Protein AF-A0A9P9P4F9-F1 (afdb_monomer)

Nearest PDB structures (foldseek):
  5xg2-assembly1_A  TM=3.285E-01  e=2.364E-01  Pyrococcus yayanosii CH1
  3zx6-assembly1_A  TM=4.789E-01  e=3.904E+00  Archaeoglobus fulgidus DSM 4304

Structure (mmCIF, N/CA/C/O backbone):
data_AF-A0A9P9P4F9-F1
#
_entry.id   AF-A0A9P9P4F9-F1
#
loop_
_atom_site.group_PDB
_atom_site.id
_atom_site.type_symbol
_atom_site.label_atom_id
_atom_site.label_alt_id
_atom_site.label_comp_id
_atom_site.label_asym_id
_atom_site.label_entity_id
_atom_site.label_seq_id
_atom_site.pdbx_PDB_ins_code
_atom_site.Cartn_x
_atom_site.Cartn_y
_atom_site.Cartn_z
_atom_site.occupancy
_atom_site.B_iso_or_equiv
_atom_site.auth_seq_id
_atom_site.auth_comp_id
_atom_site.auth_asym_id
_atom_site.auth_atom_id
_atom_site.pdbx_PDB_model_num
ATOM 1 N N . MET A 1 1 ? 23.431 -29.237 38.523 1.00 41.00 1 MET A N 1
ATOM 2 C CA . MET A 1 1 ? 23.272 -28.696 39.890 1.00 41.00 1 MET A CA 1
ATOM 3 C C . MET A 1 1 ? 22.241 -27.569 39.881 1.00 41.00 1 MET A C 1
ATOM 5 O O . MET A 1 1 ? 22.617 -26.421 40.045 1.00 41.00 1 MET A O 1
ATOM 9 N N . SER A 1 2 ? 20.959 -27.888 39.679 1.00 43.12 2 SER A N 1
ATOM 10 C CA . SER A 1 2 ? 19.850 -26.936 39.859 1.00 43.12 2 SER A CA 1
ATOM 11 C C . SER A 1 2 ? 18.575 -27.729 40.140 1.00 43.12 2 SER A C 1
ATOM 13 O O . SER A 1 2 ? 17.801 -28.031 39.242 1.00 43.12 2 SER A O 1
ATOM 15 N N . GLN A 1 3 ? 18.419 -28.138 41.393 1.00 43.25 3 GLN A N 1
ATOM 16 C CA . GLN A 1 3 ? 17.176 -28.646 41.965 1.00 43.25 3 GLN A CA 1
ATOM 17 C C . GLN A 1 3 ? 17.094 -28.016 43.352 1.00 43.25 3 GLN A C 1
ATOM 19 O O . GLN A 1 3 ? 17.997 -28.220 44.161 1.00 43.25 3 GLN A O 1
ATOM 24 N N . GLY A 1 4 ? 16.068 -27.203 43.588 1.00 43.59 4 GLY A N 1
ATOM 25 C CA . GLY A 1 4 ? 15.822 -26.585 44.890 1.00 43.59 4 GLY A CA 1
ATOM 26 C C . GLY A 1 4 ? 15.439 -25.119 44.780 1.00 43.59 4 GLY A C 1
ATOM 27 O O . GLY A 1 4 ? 16.244 -24.274 45.137 1.00 43.59 4 GLY A O 1
ATOM 28 N N . PHE A 1 5 ? 14.242 -24.824 44.262 1.00 41.38 5 PHE A N 1
ATOM 29 C CA . PHE A 1 5 ? 13.589 -23.515 44.440 1.00 41.38 5 PHE A CA 1
ATOM 30 C C . PHE A 1 5 ? 12.078 -23.563 44.119 1.00 41.38 5 PHE A C 1
ATOM 32 O O . PHE A 1 5 ? 11.551 -22.659 43.482 1.00 41.38 5 PHE A O 1
ATOM 39 N N . GLN A 1 6 ? 11.367 -24.631 44.515 1.00 37.56 6 GLN A N 1
ATOM 40 C CA . GLN A 1 6 ? 9.908 -24.715 44.301 1.00 37.56 6 GLN A CA 1
ATOM 41 C C . GLN A 1 6 ? 9.063 -25.140 45.515 1.00 37.56 6 GLN A C 1
ATOM 43 O O . GLN A 1 6 ? 7.854 -25.253 45.375 1.00 37.56 6 GLN A O 1
ATOM 48 N N . GLU A 1 7 ? 9.625 -25.288 46.719 1.00 41.06 7 GLU A N 1
ATOM 49 C CA . GLU A 1 7 ? 8.848 -25.780 47.878 1.00 41.06 7 GLU A CA 1
ATOM 50 C C . GLU A 1 7 ? 8.526 -24.745 48.970 1.00 41.06 7 GLU A C 1
A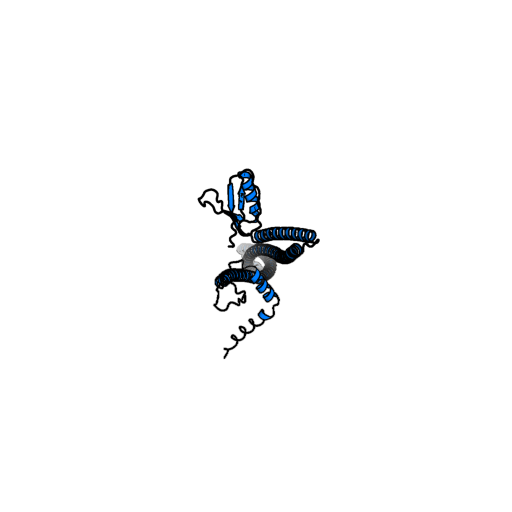TOM 52 O O . GLU A 1 7 ? 7.883 -25.091 49.951 1.00 41.06 7 GLU A O 1
ATOM 57 N N . THR A 1 8 ? 8.886 -23.466 48.818 1.00 44.03 8 THR A N 1
ATOM 58 C CA . THR A 1 8 ? 8.695 -22.459 49.889 1.00 44.03 8 THR A CA 1
ATOM 59 C C . THR A 1 8 ? 7.614 -21.404 49.639 1.00 44.03 8 THR A C 1
ATOM 61 O O . THR A 1 8 ? 7.400 -20.555 50.498 1.00 44.03 8 THR A O 1
ATOM 64 N N . VAL A 1 9 ? 6.894 -21.442 48.513 1.00 41.38 9 VAL A N 1
ATOM 65 C CA . VAL A 1 9 ? 5.852 -20.433 48.212 1.00 41.38 9 VAL A CA 1
ATOM 66 C C . VAL A 1 9 ? 4.457 -20.862 48.698 1.00 41.38 9 VAL A C 1
ATOM 68 O O . VAL A 1 9 ? 3.624 -20.011 48.982 1.00 41.38 9 VAL A O 1
ATOM 71 N N . ALA A 1 10 ? 4.214 -22.159 48.913 1.00 41.34 10 ALA A N 1
ATOM 72 C CA . ALA A 1 10 ? 2.889 -22.661 49.294 1.00 41.34 10 ALA A CA 1
ATOM 73 C C . ALA A 1 10 ? 2.540 -22.522 50.795 1.00 41.34 10 ALA A C 1
ATOM 75 O O . ALA A 1 10 ? 1.374 -22.652 51.157 1.00 41.34 10 ALA A O 1
ATOM 76 N N . GLU A 1 11 ? 3.505 -22.240 51.678 1.00 39.12 11 GLU A N 1
ATOM 77 C CA . GLU A 1 11 ? 3.242 -22.097 53.125 1.00 39.12 11 GLU A CA 1
ATOM 78 C C . GLU A 1 11 ? 2.998 -20.649 53.584 1.00 39.12 11 GLU A C 1
ATOM 80 O O . GLU A 1 11 ? 2.542 -20.442 54.708 1.00 39.12 11 GLU A O 1
ATOM 85 N N . LEU A 1 12 ? 3.231 -19.642 52.732 1.00 39.00 12 LEU A N 1
ATOM 86 C CA . LEU A 1 12 ? 3.053 -18.229 53.103 1.00 39.00 12 LEU A CA 1
ATOM 87 C C . LEU A 1 12 ? 1.650 -17.666 52.814 1.00 39.00 12 LEU A C 1
ATOM 89 O O . LEU A 1 12 ? 1.276 -16.660 53.410 1.00 39.00 12 LEU A O 1
ATOM 93 N N . GLU A 1 13 ? 0.829 -18.325 51.992 1.00 43.22 13 GLU A N 1
ATOM 94 C CA . GLU A 1 13 ? -0.499 -17.801 51.614 1.00 43.22 13 GLU A CA 1
ATOM 95 C C . GLU A 1 13 ? -1.642 -18.199 52.567 1.00 43.22 13 GLU A C 1
ATOM 97 O O . GLU A 1 13 ? -2.724 -17.615 52.529 1.00 43.22 13 GLU A O 1
ATOM 102 N N . LEU A 1 14 ? -1.419 -19.143 53.486 1.00 41.22 14 LEU A N 1
ATOM 103 C CA . LEU A 1 14 ? -2.448 -19.572 54.447 1.00 41.22 14 LEU A CA 1
ATOM 104 C C . LEU A 1 14 ? -2.508 -18.710 55.717 1.00 41.22 14 LEU A C 1
ATOM 106 O O . LEU A 1 14 ? -3.516 -18.728 56.424 1.00 41.22 14 LEU A O 1
ATOM 110 N N . THR A 1 15 ? -1.472 -17.919 56.002 1.00 43.53 15 THR A N 1
ATOM 111 C CA . THR A 1 15 ? -1.423 -17.053 57.192 1.00 43.53 15 THR A CA 1
ATOM 112 C C . THR A 1 15 ? -2.042 -15.667 56.994 1.00 43.53 15 THR A C 1
ATOM 114 O O . THR A 1 15 ? -2.482 -15.067 57.976 1.00 43.53 15 THR A O 1
ATOM 117 N N . ASP A 1 16 ? -2.174 -15.182 55.756 1.00 45.09 16 ASP A N 1
ATOM 118 C CA . ASP A 1 16 ? -2.706 -13.835 55.487 1.00 45.09 16 ASP A CA 1
ATOM 119 C C . ASP A 1 16 ? -4.242 -13.772 55.405 1.00 45.09 16 ASP A C 1
ATOM 121 O O . ASP A 1 16 ? -4.839 -12.727 55.671 1.00 45.09 16 ASP A O 1
ATOM 125 N N . LEU A 1 17 ? -4.918 -14.909 55.207 1.00 47.25 17 LEU A N 1
ATOM 126 C CA . LEU A 1 17 ? -6.385 -15.011 55.288 1.00 47.25 17 LEU A CA 1
ATOM 127 C C . LEU A 1 17 ? -6.941 -14.844 56.716 1.00 47.25 17 LEU A C 1
ATOM 129 O O . LEU A 1 17 ? -8.127 -14.572 56.891 1.00 47.25 17 LEU A O 1
ATOM 133 N N . ALA A 1 18 ? -6.102 -14.963 57.750 1.00 48.09 18 ALA A N 1
ATOM 134 C CA . ALA A 1 18 ? -6.516 -14.790 59.145 1.00 48.09 18 ALA A CA 1
ATOM 135 C C . ALA A 1 18 ? -6.560 -13.315 59.602 1.00 48.09 18 ALA A C 1
ATOM 137 O O . ALA A 1 18 ? -7.074 -13.030 60.688 1.00 48.09 18 ALA A O 1
ATOM 138 N N . ARG A 1 19 ? -6.035 -12.376 58.799 1.00 49.22 19 ARG A N 1
ATOM 139 C CA . ARG A 1 19 ? -5.981 -10.938 59.127 1.00 49.22 19 ARG A CA 1
ATOM 140 C C . ARG A 1 19 ? -7.033 -10.089 58.423 1.00 49.22 19 ARG A C 1
ATOM 142 O O . ARG A 1 19 ? -7.205 -8.928 58.797 1.00 49.22 19 ARG A O 1
ATOM 149 N N . ASP A 1 20 ? -7.749 -10.654 57.457 1.00 52.69 20 ASP A N 1
ATOM 150 C CA . ASP A 1 20 ? -8.832 -9.954 56.783 1.00 52.69 20 ASP A CA 1
ATOM 151 C C . ASP A 1 20 ? -10.069 -9.893 57.696 1.00 52.69 20 ASP A C 1
ATOM 153 O O . ASP A 1 20 ? -10.813 -10.864 57.869 1.00 52.69 20 ASP A O 1
ATOM 157 N N . GLY A 1 21 ? -10.298 -8.725 58.301 1.00 49.75 21 GLY A N 1
ATOM 158 C CA . GLY A 1 21 ? -11.499 -8.446 59.092 1.00 49.75 21 GLY A CA 1
ATOM 159 C C . GLY A 1 21 ? -12.795 -8.693 58.309 1.00 49.75 21 GLY A C 1
ATOM 160 O O . GLY A 1 21 ? -13.824 -8.995 58.915 1.00 49.75 21 GLY A O 1
ATOM 161 N N . ASN A 1 22 ? -12.733 -8.666 56.973 1.00 52.06 22 ASN A N 1
ATOM 162 C CA . ASN A 1 22 ? -13.855 -8.925 56.080 1.00 52.06 22 ASN A CA 1
ATOM 163 C C . ASN A 1 22 ? -14.235 -10.419 56.022 1.00 52.06 22 ASN A C 1
ATOM 165 O O . ASN A 1 22 ? -15.414 -10.761 55.908 1.00 52.06 22 ASN A O 1
ATOM 169 N N . ALA A 1 23 ? -13.275 -11.336 56.195 1.00 49.69 23 ALA A N 1
ATOM 170 C CA . ALA A 1 23 ? -13.547 -12.775 56.247 1.00 49.69 23 ALA A CA 1
ATOM 171 C C . ALA A 1 23 ? -14.380 -13.152 57.486 1.00 49.69 23 ALA A C 1
ATOM 173 O O . ALA A 1 23 ? -15.301 -13.966 57.403 1.00 49.69 23 ALA A O 1
ATOM 174 N N . ARG A 1 24 ? -14.128 -12.497 58.628 1.00 48.38 24 ARG A N 1
ATOM 175 C CA . ARG A 1 24 ? -14.915 -12.673 59.863 1.00 48.38 24 ARG A CA 1
ATOM 176 C C . ARG A 1 24 ? -16.355 -12.176 59.721 1.00 48.38 24 ARG A C 1
ATOM 178 O O . ARG A 1 24 ? -17.268 -12.834 60.214 1.00 48.38 24 ARG A O 1
ATOM 185 N N . VAL A 1 25 ? -16.560 -11.055 59.029 1.00 58.59 25 VAL A N 1
ATOM 186 C CA . VAL A 1 25 ? -17.898 -10.508 58.744 1.00 58.59 25 VAL A CA 1
ATOM 187 C C . VAL A 1 25 ? -18.682 -11.454 57.828 1.00 58.59 25 VAL A C 1
ATOM 189 O O . VAL A 1 25 ? -19.820 -11.801 58.140 1.00 58.59 25 VAL A O 1
ATOM 192 N N . LYS A 1 26 ? -18.037 -11.990 56.784 1.00 57.06 26 LYS A N 1
ATOM 193 C CA . LYS A 1 26 ? -18.642 -12.966 55.861 1.00 57.06 26 LYS A CA 1
ATOM 194 C C . LYS A 1 26 ? -19.008 -14.298 56.532 1.00 57.06 26 LYS A C 1
ATOM 196 O O . LYS A 1 26 ? -19.997 -14.915 56.141 1.00 57.06 26 LYS A O 1
ATOM 201 N N . ILE A 1 27 ? -18.254 -14.743 57.545 1.00 49.81 27 ILE A N 1
ATOM 202 C CA . ILE A 1 27 ? -18.570 -15.948 58.343 1.00 49.81 27 ILE A CA 1
ATOM 203 C C . ILE A 1 27 ? -19.800 -15.718 59.241 1.00 49.81 27 ILE A C 1
ATOM 205 O O . ILE A 1 27 ? -20.650 -16.602 59.355 1.00 49.81 27 ILE A O 1
ATOM 209 N N . LEU A 1 28 ? -19.931 -14.530 59.838 1.00 55.88 28 LEU A N 1
ATOM 210 C CA . LEU A 1 28 ? -21.072 -14.178 60.694 1.00 55.88 28 LEU A CA 1
ATOM 211 C C . LEU A 1 28 ? -22.363 -13.937 59.894 1.00 55.88 28 LEU A C 1
ATOM 213 O O . LEU A 1 28 ? -23.447 -14.292 60.356 1.00 55.88 28 LEU A O 1
ATOM 217 N N . GLU A 1 29 ? -22.273 -13.393 58.678 1.00 56.22 29 GLU A N 1
ATOM 218 C CA . GLU A 1 29 ? -23.415 -13.341 57.752 1.00 56.22 29 GLU A CA 1
ATOM 219 C C . GLU A 1 29 ? -23.856 -14.735 57.292 1.00 56.22 29 GLU A C 1
ATOM 221 O O . GLU A 1 29 ? -25.051 -14.996 57.146 1.00 56.22 29 GLU A O 1
ATOM 226 N N . TRP A 1 30 ? -22.911 -15.668 57.152 1.00 53.50 30 TRP A N 1
ATOM 227 C CA . TRP A 1 30 ? -23.191 -17.059 56.796 1.00 53.50 30 TRP A CA 1
ATOM 228 C C . TRP A 1 30 ? -24.063 -17.789 57.821 1.00 53.50 30 TRP A C 1
ATOM 230 O O . TRP A 1 30 ? -24.930 -18.580 57.448 1.00 53.50 30 TRP A O 1
ATOM 240 N N . GLN A 1 31 ? -23.881 -17.497 59.111 1.00 52.06 31 GLN A N 1
ATOM 241 C CA . GLN A 1 31 ? -24.690 -18.085 60.181 1.00 52.06 31 GLN A CA 1
ATOM 242 C C . GLN A 1 31 ? -26.149 -17.599 60.165 1.00 52.06 31 GLN A C 1
ATOM 244 O O . GLN A 1 31 ? -27.028 -18.309 60.647 1.00 52.06 31 GLN A O 1
ATOM 249 N N . LYS A 1 32 ? -26.440 -16.438 59.560 1.00 59.16 32 LYS A N 1
ATOM 250 C CA . LYS A 1 32 ? -27.803 -15.879 59.487 1.00 59.16 32 LYS A CA 1
ATOM 251 C C . LYS A 1 32 ? -28.678 -16.508 58.394 1.00 59.16 32 LYS A C 1
ATOM 253 O O . LYS A 1 32 ? -29.898 -16.400 58.471 1.00 59.16 32 LYS A O 1
ATOM 258 N N . LEU A 1 33 ? -28.089 -17.170 57.392 1.00 51.09 33 LEU A N 1
ATOM 259 C CA . LEU A 1 33 ? -28.805 -17.700 56.216 1.00 51.09 33 LEU A CA 1
ATOM 260 C C . LEU A 1 33 ? -29.280 -19.161 56.357 1.00 51.09 33 LEU A C 1
ATOM 262 O O . LEU A 1 33 ? -29.997 -19.661 55.488 1.00 51.09 33 LEU A O 1
ATOM 266 N N . VAL A 1 34 ? -28.937 -19.857 57.446 1.00 46.94 34 VAL A N 1
ATOM 267 C CA . VAL A 1 34 ? -29.378 -21.242 57.697 1.00 46.94 34 VAL A CA 1
ATOM 268 C C . VAL A 1 34 ? -30.701 -21.238 58.474 1.00 46.94 34 VAL A C 1
ATOM 270 O O . VAL A 1 34 ? -30.742 -21.295 59.702 1.00 46.94 34 VAL A O 1
ATOM 273 N N . LEU A 1 35 ? -31.819 -21.151 57.749 1.00 46.66 35 LEU A N 1
ATOM 274 C CA . LEU A 1 35 ? -33.168 -21.190 58.324 1.00 46.66 35 LEU A CA 1
ATOM 275 C C . LEU A 1 35 ? -33.590 -22.620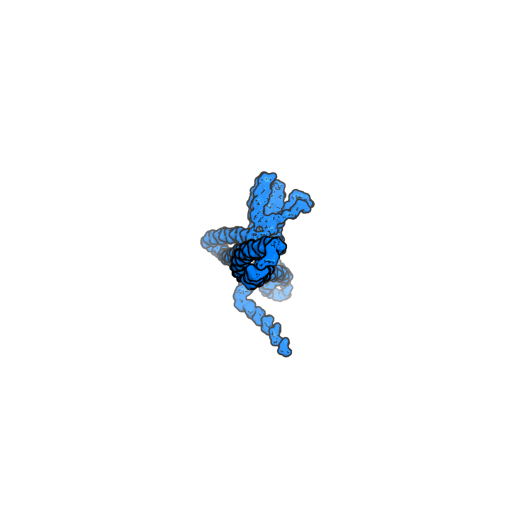 58.721 1.00 46.66 35 LEU A C 1
ATOM 277 O O . LEU A 1 35 ? -34.025 -23.413 57.892 1.00 46.66 35 LEU A O 1
ATOM 281 N N . GLY A 1 36 ? -33.514 -22.895 60.026 1.00 54.09 36 GLY A N 1
ATOM 282 C CA . GLY A 1 36 ? -34.491 -23.669 60.803 1.00 54.09 36 GLY A CA 1
ATOM 283 C C . GLY A 1 36 ? -34.743 -25.144 60.455 1.00 54.09 36 GLY A C 1
ATOM 284 O O . GLY A 1 36 ? -35.529 -25.461 59.568 1.00 54.09 36 GLY A O 1
ATOM 285 N N . LYS A 1 37 ? -34.255 -26.045 61.321 1.00 43.41 37 LYS A N 1
ATOM 286 C CA . LYS A 1 37 ? -35.026 -27.165 61.909 1.00 43.41 37 LYS A CA 1
ATOM 287 C C . LYS A 1 37 ? -34.309 -27.663 63.170 1.00 43.41 37 LYS A C 1
ATOM 289 O O . LYS A 1 37 ? -33.149 -28.050 63.122 1.00 43.41 37 LYS A O 1
ATOM 294 N N . ARG A 1 38 ? -35.009 -27.592 64.307 1.00 40.81 38 ARG A N 1
ATOM 295 C CA . ARG A 1 38 ? -34.497 -27.895 65.652 1.00 40.81 38 ARG A CA 1
ATOM 296 C C . ARG A 1 38 ? -34.472 -29.408 65.883 1.00 40.81 38 ARG A C 1
ATOM 298 O O . ARG A 1 38 ? -35.513 -30.050 65.774 1.00 40.81 38 ARG A O 1
ATOM 305 N N . LEU A 1 39 ? -33.316 -29.955 66.246 1.00 36.81 39 LEU A N 1
ATOM 306 C CA . LEU A 1 39 ? -33.177 -31.313 66.774 1.00 36.81 39 LEU A CA 1
ATOM 307 C C . LEU A 1 39 ? -32.734 -31.212 68.234 1.00 36.81 39 LEU A C 1
ATOM 309 O O . LEU A 1 39 ? -31.659 -30.701 68.525 1.00 36.81 39 LEU A O 1
ATOM 313 N N . ALA A 1 40 ? -33.591 -31.674 69.145 1.00 32.31 40 ALA A N 1
ATOM 314 C CA . ALA A 1 40 ? -33.267 -31.809 70.558 1.00 32.31 40 ALA A CA 1
ATOM 315 C C . ALA A 1 40 ? -32.700 -33.212 70.799 1.00 32.31 40 ALA A C 1
ATOM 317 O O . ALA A 1 40 ? -33.390 -34.204 70.561 1.00 32.31 40 ALA A O 1
ATOM 318 N N . ILE A 1 41 ? -31.464 -33.300 71.287 1.00 39.09 41 ILE A N 1
ATOM 319 C CA . ILE A 1 41 ? -30.932 -34.525 71.889 1.00 39.09 41 ILE A CA 1
ATOM 320 C C . ILE A 1 41 ? -30.729 -34.218 73.370 1.00 39.09 41 ILE A C 1
ATOM 322 O O . ILE A 1 41 ? -29.957 -33.333 73.725 1.00 39.09 41 ILE A O 1
ATOM 326 N N . ALA A 1 42 ? -31.482 -34.913 74.221 1.00 30.80 42 ALA A N 1
ATOM 327 C CA . ALA A 1 42 ? -31.407 -34.778 75.668 1.00 30.80 42 ALA A CA 1
ATOM 328 C C . ALA A 1 42 ? -30.383 -35.765 76.239 1.00 30.80 42 ALA A C 1
ATOM 330 O O . ALA A 1 42 ? -30.453 -36.962 75.951 1.00 30.80 42 ALA A O 1
ATOM 331 N N . ASP A 1 43 ? -29.484 -35.274 77.092 1.00 40.03 43 ASP A N 1
ATOM 332 C CA . ASP A 1 43 ? -28.726 -36.108 78.022 1.00 40.03 43 ASP A CA 1
ATOM 333 C C . ASP A 1 43 ? -29.355 -36.069 79.424 1.00 40.03 43 ASP A C 1
ATOM 335 O O . ASP A 1 43 ? -30.196 -35.225 79.748 1.00 40.03 43 ASP A O 1
ATOM 339 N N . ARG A 1 44 ? -28.972 -37.042 80.253 1.00 40.28 44 ARG A N 1
ATOM 340 C CA . ARG A 1 44 ? -29.621 -37.395 81.521 1.00 40.28 44 ARG A CA 1
ATOM 341 C C . ARG A 1 44 ? -29.350 -36.425 82.683 1.00 40.28 44 ARG A C 1
ATOM 343 O O . ARG A 1 44 ? -29.694 -36.771 83.811 1.00 40.28 44 ARG A O 1
ATOM 350 N N . THR A 1 45 ? -28.771 -35.247 82.440 1.00 48.78 45 THR A N 1
ATOM 351 C CA . THR A 1 45 ? -28.315 -34.333 83.506 1.00 48.78 45 THR A CA 1
ATOM 352 C C . THR A 1 45 ? -28.934 -32.933 83.514 1.00 48.78 45 THR A C 1
ATOM 354 O O . THR A 1 45 ? -28.647 -32.153 84.414 1.00 48.78 45 THR A O 1
ATOM 357 N N . GLY A 1 46 ? -29.879 -32.622 82.622 1.00 42.22 46 GLY A N 1
ATOM 358 C CA . GLY A 1 46 ? -30.876 -31.567 82.878 1.00 42.22 46 GLY A CA 1
ATOM 359 C C . GLY A 1 46 ? -30.395 -30.107 82.918 1.00 42.22 46 GLY A C 1
ATOM 360 O O . GLY A 1 46 ? -31.187 -29.234 83.259 1.00 42.22 46 GLY A O 1
ATOM 361 N N . THR A 1 47 ? -29.162 -29.801 82.520 1.00 43.88 47 THR A N 1
ATOM 362 C CA . THR A 1 47 ? -28.719 -28.423 82.240 1.00 43.88 47 THR A CA 1
ATOM 363 C C . THR A 1 47 ? -28.268 -28.326 80.793 1.00 43.88 47 THR A C 1
ATOM 365 O O . THR A 1 47 ? -27.108 -28.563 80.466 1.00 43.88 47 THR A O 1
ATOM 368 N N . GLY A 1 48 ? -29.232 -28.033 79.919 1.00 37.00 48 GLY A N 1
ATOM 369 C CA . GLY A 1 48 ? -29.010 -27.802 78.498 1.00 37.00 48 GLY A CA 1
ATOM 370 C C . GLY A 1 48 ? -28.276 -26.486 78.277 1.00 37.00 48 GLY A C 1
ATOM 371 O O . GLY A 1 48 ? -28.858 -25.415 78.418 1.00 37.00 48 GLY A O 1
ATOM 372 N N . VAL A 1 49 ? -26.996 -26.579 77.933 1.00 42.31 49 VAL A N 1
ATOM 373 C CA . VAL A 1 49 ? -26.253 -25.4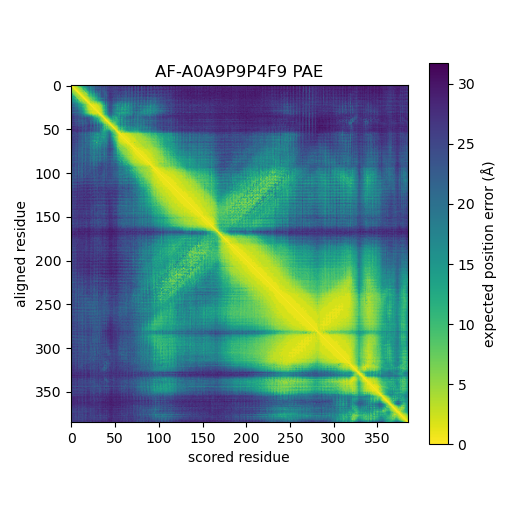82 77.316 1.00 42.31 49 VAL A CA 1
ATOM 374 C C . VAL A 1 49 ? -26.494 -25.599 75.815 1.00 42.31 49 VAL A C 1
ATOM 376 O O . VAL A 1 49 ? -26.086 -26.581 75.197 1.00 42.31 49 VAL A O 1
ATOM 379 N N . GLU A 1 50 ? -27.216 -24.631 75.249 1.00 38.06 50 GLU A N 1
ATOM 380 C CA . GLU A 1 50 ? -27.448 -24.508 73.809 1.00 38.06 50 GLU A CA 1
ATOM 381 C C . GLU A 1 50 ? -26.110 -24.241 73.109 1.00 38.06 50 GLU A C 1
ATOM 383 O O . GLU A 1 50 ? -25.652 -23.107 73.008 1.00 38.06 50 GLU A O 1
ATOM 388 N N . THR A 1 51 ? -25.437 -25.292 72.646 1.00 43.78 51 THR A N 1
ATOM 389 C CA . THR A 1 51 ? -24.323 -25.138 71.713 1.00 43.78 51 THR A CA 1
ATOM 390 C C . THR A 1 51 ? -24.899 -25.062 70.304 1.00 43.78 51 THR A C 1
ATOM 392 O O . THR A 1 51 ? -25.305 -26.064 69.715 1.00 43.78 51 THR A O 1
ATOM 395 N N . GLU A 1 52 ? -24.974 -23.832 69.793 1.00 49.44 52 GLU A N 1
ATOM 396 C CA . GLU A 1 52 ? -25.418 -23.412 68.456 1.00 49.44 52 GLU A CA 1
ATOM 397 C C . GLU A 1 52 ? -24.584 -24.045 67.326 1.00 49.44 52 GLU A C 1
ATOM 399 O O . GLU A 1 52 ? -23.874 -23.365 66.588 1.00 49.44 52 GLU A O 1
ATOM 404 N N . THR A 1 53 ? -24.621 -25.367 67.182 1.00 49.81 53 THR A N 1
ATOM 405 C CA . THR A 1 53 ? -23.846 -26.064 66.152 1.00 49.81 53 THR A CA 1
ATOM 406 C C . THR A 1 53 ? -24.800 -26.456 65.021 1.00 49.81 53 THR A C 1
ATOM 408 O O . THR A 1 53 ? -25.646 -27.330 65.228 1.00 49.81 53 THR A O 1
ATOM 411 N N . PRO A 1 54 ? -24.741 -25.794 63.848 1.00 53.94 54 PRO A N 1
ATOM 412 C CA . PRO A 1 54 ? -25.626 -26.101 62.731 1.00 53.94 54 PRO A CA 1
ATOM 413 C C . PRO A 1 54 ? -25.442 -27.544 62.238 1.00 53.94 54 PRO A C 1
ATOM 415 O O . PRO A 1 54 ? -24.358 -28.117 62.343 1.00 53.94 54 PRO A O 1
ATOM 418 N N . ASP A 1 55 ? -26.512 -28.123 61.680 1.00 66.12 55 ASP A N 1
ATOM 419 C CA . ASP A 1 55 ? -26.520 -29.474 61.107 1.00 66.12 55 ASP A CA 1
ATOM 420 C C . ASP A 1 55 ? -25.387 -29.623 60.077 1.00 66.12 55 ASP A C 1
ATOM 422 O O . ASP A 1 55 ? -25.393 -28.998 59.010 1.00 66.12 55 ASP A O 1
ATOM 426 N N . LEU A 1 56 ? -24.411 -30.476 60.405 1.00 64.38 56 LEU A N 1
ATOM 427 C CA . LEU A 1 56 ? -23.206 -30.735 59.614 1.00 64.38 56 LEU A CA 1
ATOM 428 C C . LEU A 1 56 ? -23.546 -31.083 58.154 1.00 64.38 56 LEU A C 1
ATOM 430 O O . LEU A 1 56 ? -22.798 -30.757 57.233 1.00 64.38 56 LEU A O 1
ATOM 434 N N . LYS A 1 57 ? -24.707 -31.714 57.934 1.00 64.69 57 LYS A N 1
ATOM 435 C CA . LYS A 1 57 ? -25.198 -32.112 56.611 1.00 64.69 57 LYS A CA 1
ATOM 436 C C . LYS A 1 57 ? -25.611 -30.910 55.757 1.00 64.69 57 LYS A C 1
ATOM 438 O O . LYS A 1 57 ? -25.368 -30.905 54.551 1.00 64.69 57 LYS A O 1
ATOM 443 N N . GLN A 1 58 ? -26.197 -29.881 56.371 1.00 65.12 58 GLN A N 1
ATOM 444 C CA . GLN A 1 58 ? -26.529 -28.628 55.692 1.00 65.12 58 GLN A CA 1
ATOM 445 C C . GLN A 1 58 ? -25.276 -27.802 55.414 1.00 65.12 58 GLN A C 1
ATOM 447 O O . GLN A 1 58 ? -25.131 -27.298 54.302 1.00 65.12 58 GLN A O 1
ATOM 452 N N . MET A 1 59 ? -24.337 -27.734 56.365 1.00 64.12 59 MET A N 1
ATOM 453 C CA . MET A 1 59 ? -23.043 -27.083 56.136 1.00 64.12 59 MET A CA 1
ATOM 454 C C . MET A 1 59 ? -22.298 -27.715 54.957 1.00 64.12 59 MET A C 1
ATOM 456 O O . MET A 1 59 ? -21.878 -26.992 54.055 1.00 64.12 59 MET A O 1
ATOM 460 N N . LEU A 1 60 ? -22.217 -29.052 54.893 1.00 67.00 60 LEU A N 1
ATOM 461 C CA . LEU A 1 60 ? -21.611 -29.742 53.750 1.00 67.00 60 LEU A CA 1
ATOM 462 C C . LEU A 1 60 ? -22.328 -29.421 52.433 1.00 67.00 60 LEU A C 1
ATOM 464 O O . LEU A 1 60 ? -21.671 -29.154 51.435 1.00 67.00 60 LEU A O 1
ATOM 468 N N . ALA A 1 61 ? -23.663 -29.394 52.414 1.00 68.88 61 ALA A N 1
ATOM 469 C CA . ALA A 1 61 ? -24.427 -29.113 51.197 1.00 68.88 61 ALA A CA 1
ATOM 470 C C . ALA A 1 61 ? -24.245 -27.677 50.673 1.00 68.88 61 ALA A C 1
ATOM 472 O O . ALA A 1 61 ? -24.358 -27.440 49.467 1.00 68.88 61 ALA A O 1
ATOM 473 N N . VAL A 1 62 ? -24.000 -26.704 51.554 1.00 68.69 62 VAL A N 1
ATOM 474 C CA . VAL A 1 62 ? -23.702 -25.327 51.137 1.00 68.69 62 VAL A CA 1
ATOM 475 C C . VAL A 1 62 ? -22.235 -25.201 50.710 1.00 68.69 62 VAL A C 1
ATOM 477 O O . VAL A 1 62 ? -21.967 -24.590 49.678 1.00 68.69 62 VAL A O 1
ATOM 480 N N . VAL A 1 63 ? -21.299 -25.855 51.409 1.00 71.62 63 VAL A N 1
ATOM 481 C CA . VAL A 1 63 ? -19.882 -25.919 51.003 1.00 71.62 63 VAL A CA 1
ATOM 482 C C . VAL A 1 63 ? -19.728 -26.584 49.631 1.00 71.62 63 VAL A C 1
ATOM 484 O O . VAL A 1 63 ? -19.057 -26.027 48.769 1.00 71.62 63 VAL A O 1
ATOM 487 N N . SER A 1 64 ? -20.407 -27.705 49.368 1.00 73.44 64 SER A N 1
ATOM 488 C CA . SER A 1 64 ? -20.370 -28.379 48.062 1.00 73.44 64 SER A CA 1
ATOM 489 C C . SER A 1 64 ? -20.957 -27.528 46.935 1.00 73.44 64 SER A C 1
ATOM 491 O O . SER A 1 64 ? -20.404 -27.507 45.839 1.00 73.44 64 SER A O 1
ATOM 493 N N . ARG A 1 65 ? -22.045 -26.785 47.188 1.00 71.94 65 ARG A N 1
ATOM 494 C CA . ARG A 1 65 ? -22.602 -25.855 46.191 1.00 71.94 65 ARG A CA 1
ATOM 495 C C . ARG A 1 65 ? -21.635 -24.719 45.875 1.00 71.94 65 ARG A C 1
ATOM 497 O O . ARG A 1 65 ? -21.469 -24.372 44.713 1.00 71.94 65 ARG A O 1
ATOM 504 N N . ARG A 1 66 ? -20.961 -24.182 46.891 1.00 68.56 66 ARG A N 1
ATOM 505 C CA . ARG A 1 66 ? -20.003 -23.085 46.724 1.00 68.56 66 ARG A CA 1
ATOM 506 C C . ARG A 1 66 ? -18.701 -23.536 46.070 1.00 68.56 66 ARG A C 1
ATOM 508 O O . ARG A 1 66 ? -18.172 -22.806 45.249 1.00 68.56 66 ARG A O 1
ATOM 515 N N . ALA A 1 67 ? -18.241 -24.751 46.360 1.00 68.12 67 ALA A N 1
ATOM 516 C CA . ALA A 1 67 ? -17.131 -25.372 45.642 1.00 68.12 67 ALA A CA 1
ATOM 517 C C . ALA A 1 67 ? -17.453 -25.558 44.147 1.00 68.12 67 ALA A C 1
ATOM 519 O O . ALA A 1 67 ? -16.585 -25.350 43.308 1.00 68.12 67 ALA A O 1
ATOM 520 N N . GLY A 1 68 ? -18.709 -25.877 43.805 1.00 77.12 68 GLY A N 1
ATOM 521 C CA . GLY A 1 68 ? -19.169 -25.920 42.413 1.00 77.12 68 GLY A CA 1
ATOM 522 C C . GLY A 1 68 ? -19.153 -24.551 41.721 1.00 77.12 68 GLY A C 1
ATOM 523 O O . GLY A 1 68 ? -18.691 -24.455 40.589 1.00 77.12 68 GLY A O 1
ATOM 524 N N . VAL A 1 69 ? -19.603 -23.495 42.410 1.00 73.06 69 VAL A N 1
ATOM 525 C CA . VAL A 1 69 ? -19.564 -22.111 41.895 1.00 73.06 69 VAL A CA 1
ATOM 526 C C . VAL A 1 69 ? -18.123 -21.628 41.711 1.00 73.06 69 VAL A C 1
ATOM 528 O O . VAL A 1 69 ? -17.786 -21.153 40.635 1.00 73.06 69 VAL A O 1
ATOM 531 N N . LEU A 1 70 ? -17.251 -21.847 42.700 1.00 67.50 70 LEU A N 1
ATOM 532 C CA . LEU A 1 70 ? -15.824 -21.511 42.607 1.00 67.50 70 LEU A CA 1
ATOM 533 C C . LEU A 1 70 ? -15.118 -22.276 41.477 1.00 67.50 70 LEU A C 1
ATOM 535 O O . LEU A 1 70 ? -14.221 -21.737 40.840 1.00 67.50 70 LEU A O 1
ATOM 539 N N . GLY A 1 71 ? -15.532 -23.516 41.197 1.00 77.62 71 GLY A N 1
ATOM 540 C CA . GLY A 1 71 ? -15.036 -24.273 40.046 1.00 77.62 71 GLY A CA 1
ATOM 541 C C . GLY A 1 71 ? -15.452 -23.662 38.703 1.00 77.62 71 GLY A C 1
ATOM 542 O O . GLY A 1 71 ? -14.648 -23.624 37.778 1.00 77.62 71 GLY A O 1
ATOM 543 N N . GLN A 1 72 ? -16.681 -23.147 38.597 1.00 72.62 72 GLN A N 1
ATOM 544 C CA . GLN A 1 72 ? -17.155 -22.449 37.395 1.00 72.62 72 GLN A CA 1
ATOM 545 C C . GLN A 1 72 ? -16.493 -21.078 37.218 1.00 72.62 72 GLN A C 1
ATOM 547 O O . GLN A 1 72 ? -16.118 -20.731 36.103 1.00 72.62 72 GLN A O 1
ATOM 552 N N . GLU A 1 73 ? -16.307 -20.326 38.304 1.00 70.38 73 GLU A N 1
ATOM 553 C CA . GLU A 1 73 ? -15.573 -19.055 38.295 1.00 70.38 73 GLU A CA 1
ATOM 554 C C . GLU A 1 73 ? -14.102 -19.269 37.918 1.00 70.38 73 GLU A C 1
ATOM 556 O O . GLU A 1 73 ? -13.574 -18.544 37.082 1.00 70.38 73 GLU A O 1
ATOM 561 N N . GLY A 1 74 ? -13.457 -20.311 38.456 1.00 75.38 74 GLY A N 1
ATOM 562 C CA . GLY A 1 74 ? -12.093 -20.685 38.080 1.00 75.38 74 GLY A CA 1
ATOM 563 C C . GLY A 1 74 ? -11.959 -21.033 36.595 1.00 75.38 74 GLY A C 1
ATOM 564 O O . GLY A 1 74 ? -10.987 -20.627 35.962 1.00 75.38 74 GLY A O 1
ATOM 565 N N . GLN A 1 75 ? -12.953 -21.719 36.020 1.00 78.44 75 GLN A N 1
ATOM 566 C CA . GLN A 1 75 ? -12.982 -22.008 34.585 1.00 78.44 75 GLN A CA 1
ATOM 567 C C . GLN A 1 75 ? -13.165 -20.729 33.753 1.00 78.44 75 GLN A C 1
ATOM 569 O O . GLN A 1 75 ? -12.415 -20.515 32.808 1.00 78.44 75 GLN A O 1
ATOM 574 N N . ALA A 1 76 ? -14.088 -19.844 34.143 1.00 72.44 76 ALA A N 1
ATOM 575 C CA . ALA A 1 76 ? -14.320 -18.573 33.453 1.00 72.44 76 ALA A CA 1
ATOM 576 C C . ALA A 1 76 ? -13.090 -17.647 33.486 1.00 72.44 76 ALA A C 1
ATOM 578 O O . ALA A 1 76 ? -12.785 -16.988 32.496 1.00 72.44 76 ALA A O 1
ATOM 579 N N . ILE A 1 77 ? -12.348 -17.624 34.599 1.00 73.69 77 ILE A N 1
ATOM 580 C CA . ILE A 1 77 ? -11.078 -16.888 34.699 1.00 73.69 77 ILE A CA 1
ATOM 581 C C . ILE A 1 77 ? -10.043 -17.461 33.724 1.00 73.69 77 ILE A C 1
ATOM 583 O O . ILE A 1 77 ? -9.322 -16.698 33.084 1.00 73.69 77 ILE A O 1
ATOM 587 N N . HIS A 1 78 ? -9.978 -18.786 33.583 1.00 77.06 78 HIS A N 1
ATOM 588 C CA . HIS A 1 78 ? -9.048 -19.435 32.661 1.00 77.06 78 HIS A CA 1
ATOM 589 C C . HIS A 1 78 ? -9.409 -19.171 31.186 1.00 77.06 78 HIS A C 1
ATOM 591 O O . HIS A 1 78 ? -8.517 -18.983 30.352 1.00 77.06 78 HIS A O 1
ATOM 597 N N . ASP A 1 79 ? -10.703 -19.109 30.868 1.00 78.06 79 ASP A N 1
ATOM 598 C CA . ASP A 1 79 ? -11.202 -18.757 29.535 1.00 78.06 79 ASP A CA 1
ATOM 599 C C . ASP A 1 79 ? -10.865 -17.285 29.203 1.00 78.06 79 ASP A C 1
ATOM 601 O O . ASP A 1 79 ? -10.257 -17.007 28.173 1.00 78.06 79 ASP A O 1
ATOM 605 N N . LEU A 1 80 ? -11.104 -16.346 30.129 1.00 72.12 80 LEU A N 1
ATOM 606 C CA . LEU A 1 80 ? -10.721 -14.934 29.958 1.00 72.12 80 LEU A CA 1
ATOM 607 C C . LEU A 1 80 ? -9.203 -14.735 29.828 1.00 72.12 80 LEU A C 1
ATOM 609 O O . LEU A 1 80 ? -8.751 -13.906 29.041 1.00 72.12 80 LEU A O 1
ATOM 613 N N . GLN A 1 81 ? -8.395 -15.490 30.579 1.00 74.06 81 GLN A N 1
ATOM 614 C CA . GLN A 1 81 ? -6.935 -15.448 30.446 1.00 74.06 81 GLN A CA 1
ATOM 615 C C . GLN A 1 81 ? -6.474 -15.923 29.068 1.00 74.06 81 GLN A C 1
ATOM 617 O O . GLN A 1 81 ? -5.573 -15.319 28.490 1.00 74.06 81 GLN A O 1
ATOM 622 N N . SER A 1 82 ? -7.106 -16.966 28.525 1.00 79.75 82 SER A N 1
ATOM 623 C CA . SER A 1 82 ? -6.773 -17.456 27.187 1.00 79.75 82 SER A CA 1
ATOM 624 C C . SER A 1 82 ? -7.207 -16.488 26.080 1.00 79.75 82 SER A C 1
ATOM 626 O O . SER A 1 82 ? -6.428 -16.268 25.155 1.00 79.75 82 SER A O 1
ATOM 628 N N . GLU A 1 83 ? -8.358 -15.819 26.200 1.00 75.81 83 GLU A N 1
ATOM 629 C CA . GLU A 1 83 ? -8.733 -14.716 25.297 1.00 75.81 83 GLU A CA 1
ATOM 630 C C . GLU A 1 83 ? -7.750 -13.537 25.378 1.00 75.81 83 GLU A C 1
ATOM 632 O O . GLU A 1 83 ? -7.355 -12.980 24.352 1.00 75.81 83 GLU A O 1
ATOM 637 N N . LEU A 1 84 ? -7.299 -13.182 26.585 1.00 73.44 84 LEU A N 1
ATOM 638 C CA . LEU A 1 84 ? -6.347 -12.091 26.798 1.00 73.44 84 LEU A CA 1
ATOM 639 C C . LEU A 1 84 ? -4.956 -12.424 26.240 1.00 73.44 84 LEU A C 1
ATOM 641 O O . LEU A 1 84 ? -4.301 -11.554 25.665 1.00 73.44 84 LEU A O 1
ATOM 645 N N . ASP A 1 85 ? -4.518 -13.679 26.349 1.00 79.75 85 ASP A N 1
ATOM 646 C CA . ASP A 1 85 ? -3.287 -14.159 25.718 1.00 79.75 85 ASP A CA 1
ATOM 647 C C . ASP A 1 85 ? -3.382 -14.129 24.186 1.00 79.75 85 ASP A C 1
ATOM 649 O O . ASP A 1 85 ? -2.437 -13.679 23.536 1.00 79.75 85 ASP A O 1
ATOM 653 N N . VAL A 1 86 ? -4.518 -14.532 23.601 1.00 76.69 86 VAL A N 1
ATOM 654 C CA . VAL A 1 86 ? -4.757 -14.411 22.150 1.00 76.69 86 VAL A CA 1
ATOM 655 C C . VAL A 1 86 ? -4.709 -12.944 21.727 1.00 76.69 86 VAL A C 1
ATOM 657 O O . VAL A 1 86 ? -3.960 -12.601 20.815 1.00 76.69 86 VAL A O 1
ATOM 660 N N . GLY A 1 87 ? -5.415 -12.060 22.440 1.00 65.38 87 GLY A N 1
ATOM 661 C CA . GLY A 1 87 ? -5.389 -10.621 22.184 1.00 65.38 87 GLY A CA 1
ATOM 662 C C . GLY A 1 87 ? -3.986 -10.017 22.298 1.00 65.38 87 GLY A C 1
ATOM 663 O O . GLY A 1 87 ? -3.615 -9.179 21.476 1.00 65.38 87 GLY A O 1
ATOM 664 N N . ARG A 1 88 ? -3.169 -10.473 23.260 1.00 75.50 88 ARG A N 1
ATOM 665 C CA . ARG A 1 88 ? -1.767 -10.046 23.399 1.00 75.50 88 ARG A CA 1
ATOM 666 C C . ARG A 1 88 ? -0.923 -10.492 22.207 1.00 75.50 88 ARG A C 1
ATOM 668 O O . ARG A 1 88 ? -0.188 -9.674 21.667 1.00 75.50 88 ARG A O 1
ATOM 675 N N . VAL A 1 89 ? -1.048 -11.746 21.773 1.00 77.56 89 VAL A N 1
ATOM 676 C CA . VAL A 1 89 ? -0.318 -12.266 20.603 1.00 77.56 89 VAL A CA 1
ATOM 677 C C . VAL A 1 89 ? -0.714 -11.512 19.331 1.00 77.56 89 VAL A C 1
ATOM 679 O O . VAL A 1 89 ? 0.154 -11.126 18.551 1.00 77.56 89 VAL A O 1
ATOM 682 N N . THR A 1 90 ? -2.004 -11.227 19.137 1.00 69.19 90 THR A N 1
ATOM 683 C CA . THR A 1 90 ? -2.465 -10.400 18.014 1.00 69.19 90 THR A CA 1
ATOM 684 C C . THR A 1 90 ? -1.920 -8.975 18.117 1.00 69.19 90 THR A C 1
ATOM 686 O O . THR A 1 90 ? -1.444 -8.431 17.122 1.00 69.19 90 THR A O 1
ATOM 689 N N . ALA A 1 91 ? -1.901 -8.386 19.317 1.00 64.75 91 ALA A N 1
ATOM 690 C CA . ALA A 1 91 ? -1.347 -7.053 19.539 1.00 64.75 91 ALA A CA 1
ATOM 691 C C . ALA A 1 91 ? 0.166 -6.974 19.252 1.00 64.75 91 ALA A C 1
ATOM 693 O O . ALA A 1 91 ? 0.640 -5.985 18.695 1.00 64.75 91 ALA A O 1
ATOM 694 N N . GLU A 1 92 ? 0.917 -8.023 19.598 1.00 75.06 92 GLU A N 1
ATOM 695 C CA . GLU A 1 92 ? 2.349 -8.169 19.307 1.00 75.06 92 GLU A CA 1
ATOM 696 C C . GLU A 1 92 ? 2.641 -8.401 17.814 1.00 75.06 92 GLU A C 1
ATOM 698 O O . GLU A 1 92 ? 3.764 -8.148 17.373 1.00 75.06 92 GLU A O 1
ATOM 703 N N . SER A 1 93 ? 1.647 -8.819 17.021 1.00 73.81 93 SER A N 1
ATOM 704 C CA . SER A 1 93 ? 1.794 -8.950 15.564 1.00 73.81 93 SER A CA 1
ATOM 705 C C . SER A 1 93 ? 1.765 -7.601 14.829 1.00 73.81 93 SER A C 1
ATOM 707 O O . SER A 1 93 ? 2.472 -7.440 13.838 1.00 73.81 93 SER A O 1
ATOM 709 N N . TYR A 1 94 ? 1.061 -6.584 15.348 1.00 66.69 94 TYR A N 1
ATOM 710 C CA . TYR A 1 94 ? 0.980 -5.265 14.698 1.00 66.69 94 TYR A CA 1
ATOM 711 C C . TYR A 1 94 ? 2.332 -4.564 14.483 1.00 66.69 94 TYR A C 1
ATOM 713 O O . TYR A 1 94 ? 2.533 -4.013 13.401 1.00 66.69 94 TYR A O 1
ATOM 721 N N . PRO A 1 95 ? 3.275 -4.546 15.451 1.00 75.44 95 PRO A N 1
ATOM 722 C CA . PRO A 1 95 ? 4.616 -4.025 15.206 1.00 75.44 95 PRO A CA 1
ATOM 723 C C . PRO A 1 95 ? 5.323 -4.732 14.047 1.00 75.44 95 PRO A C 1
ATOM 725 O O . PRO A 1 95 ? 5.987 -4.071 13.259 1.00 75.44 95 PRO A O 1
ATOM 728 N N . GLN A 1 96 ? 5.155 -6.052 13.922 1.00 73.88 96 GLN A N 1
ATOM 729 C CA . GLN A 1 96 ? 5.795 -6.841 12.866 1.00 73.88 96 GLN A CA 1
ATOM 730 C C . GLN A 1 96 ? 5.199 -6.516 11.492 1.00 73.88 96 GLN A C 1
ATOM 732 O O . GLN A 1 96 ? 5.931 -6.393 10.514 1.00 73.88 96 GLN A O 1
ATOM 737 N N . GLU A 1 97 ? 3.882 -6.318 11.418 1.00 70.62 97 GLU A N 1
ATOM 738 C CA . GLU A 1 97 ? 3.203 -5.884 10.192 1.00 70.62 97 GLU A CA 1
ATOM 739 C C . GLU A 1 97 ? 3.609 -4.461 9.796 1.00 70.62 97 GLU A C 1
ATOM 741 O O . GLU A 1 97 ? 3.909 -4.200 8.633 1.00 70.62 97 GLU A O 1
ATOM 746 N N . ALA A 1 98 ? 3.725 -3.549 10.765 1.00 72.38 98 ALA A N 1
ATOM 747 C CA . ALA A 1 98 ? 4.220 -2.197 10.518 1.00 72.38 98 ALA A CA 1
ATOM 748 C C . ALA A 1 98 ? 5.687 -2.187 10.045 1.00 72.38 98 ALA A C 1
ATOM 750 O O . ALA A 1 98 ? 6.042 -1.408 9.160 1.00 72.38 98 ALA A O 1
ATOM 751 N N . GLU A 1 99 ? 6.536 -3.059 10.596 1.00 82.06 99 GLU A N 1
ATOM 752 C CA . GLU A 1 99 ? 7.908 -3.262 10.115 1.00 82.06 99 GLU A CA 1
ATOM 753 C C . GLU A 1 99 ? 7.931 -3.810 8.681 1.00 82.06 99 GLU A C 1
ATOM 755 O O . GLU A 1 99 ? 8.734 -3.353 7.866 1.00 82.06 99 GLU A O 1
ATOM 760 N N . HIS A 1 100 ? 7.028 -4.738 8.345 1.00 76.62 100 HIS A N 1
ATOM 761 C CA . HIS A 1 100 ? 6.898 -5.275 6.990 1.00 76.62 100 HIS A CA 1
ATOM 762 C C . HIS A 1 100 ? 6.471 -4.201 5.979 1.00 76.62 100 HIS A C 1
ATOM 764 O O . HIS A 1 100 ? 7.091 -4.082 4.923 1.00 76.62 100 HIS A O 1
ATOM 770 N N . VAL A 1 101 ? 5.479 -3.366 6.315 1.00 74.62 101 VAL A N 1
ATOM 771 C CA . VAL A 1 101 ? 5.076 -2.225 5.471 1.00 74.62 101 VAL A CA 1
ATOM 772 C C . VAL A 1 101 ? 6.233 -1.244 5.296 1.00 74.62 101 VAL A C 1
ATOM 774 O O . VAL A 1 101 ? 6.527 -0.850 4.169 1.00 74.62 101 VAL A O 1
ATOM 777 N N . GLY A 1 102 ? 6.951 -0.911 6.374 1.00 81.44 102 GLY A N 1
ATOM 778 C CA . GLY A 1 102 ? 8.134 -0.051 6.291 1.00 81.44 102 GLY A CA 1
ATOM 779 C C . GLY A 1 102 ? 9.208 -0.612 5.350 1.00 81.44 102 GLY A C 1
ATOM 780 O O . GLY A 1 102 ? 9.780 0.123 4.546 1.00 81.44 102 GLY A O 1
ATOM 781 N N . TRP A 1 103 ? 9.436 -1.926 5.383 1.00 89.31 103 TRP A N 1
ATOM 782 C CA . TRP A 1 103 ? 10.361 -2.596 4.469 1.00 89.31 103 TRP A CA 1
ATOM 783 C C . TRP A 1 103 ? 9.893 -2.542 3.002 1.00 89.31 103 TRP A C 1
ATOM 785 O O . TRP A 1 103 ? 10.693 -2.224 2.117 1.00 89.31 103 TRP A O 1
ATOM 795 N N . LEU A 1 104 ? 8.601 -2.774 2.732 1.00 76.75 104 LEU A N 1
ATOM 796 C CA . LEU A 1 104 ? 8.021 -2.659 1.385 1.00 76.75 104 LEU A CA 1
ATOM 797 C C . LEU A 1 104 ? 8.092 -1.223 0.839 1.00 76.75 104 LEU A C 1
ATOM 799 O O . LEU A 1 104 ? 8.366 -1.019 -0.347 1.00 76.75 104 LEU A O 1
ATOM 803 N N . GLU A 1 105 ? 7.881 -0.211 1.685 1.00 81.81 105 GLU A N 1
ATOM 804 C CA . GLU A 1 105 ? 8.028 1.199 1.308 1.00 81.81 105 GLU A CA 1
ATOM 805 C C . GLU A 1 105 ? 9.470 1.531 0.896 1.00 81.81 105 GLU A C 1
ATOM 807 O O . GLU A 1 105 ? 9.691 2.191 -0.129 1.00 81.81 105 GLU A O 1
ATOM 812 N N . GLU A 1 106 ? 10.460 1.052 1.655 1.00 87.44 106 GLU A N 1
ATOM 813 C CA . GLU A 1 106 ? 11.880 1.204 1.326 1.00 87.44 106 GLU A CA 1
ATOM 814 C C . GLU A 1 106 ? 12.234 0.511 0.002 1.00 87.44 106 GLU A C 1
ATOM 816 O O . GLU A 1 106 ? 12.887 1.114 -0.862 1.00 87.44 106 GLU A O 1
ATOM 821 N N . GLU A 1 107 ? 11.759 -0.721 -0.206 1.00 83.88 107 GLU A N 1
ATOM 822 C CA . GLU A 1 107 ? 11.960 -1.455 -1.456 1.00 83.88 107 GLU A CA 1
ATOM 823 C C . GLU A 1 107 ? 11.331 -0.708 -2.644 1.00 83.88 107 GLU A C 1
ATOM 825 O O . GLU A 1 107 ? 11.970 -0.524 -3.686 1.00 83.88 107 GLU A O 1
ATOM 830 N N . LEU A 1 108 ? 10.120 -0.169 -2.481 1.00 81.25 108 LEU A N 1
ATOM 831 C CA . LEU A 1 108 ? 9.440 0.623 -3.504 1.00 81.25 108 LEU A CA 1
ATOM 832 C C . LEU A 1 108 ? 10.208 1.909 -3.855 1.00 81.25 108 LEU A C 1
ATOM 834 O O . LEU A 1 108 ? 10.266 2.299 -5.031 1.00 81.25 108 LEU A O 1
ATOM 838 N N . VAL A 1 109 ? 10.817 2.577 -2.872 1.00 88.94 109 VAL A N 1
ATOM 839 C CA . VAL A 1 109 ? 11.687 3.741 -3.105 1.00 88.94 109 VAL A CA 1
ATOM 840 C C . VAL A 1 109 ? 12.925 3.347 -3.912 1.00 88.94 109 VAL A C 1
ATOM 842 O O . VAL A 1 109 ? 13.267 4.032 -4.885 1.00 88.94 109 VAL A O 1
ATOM 845 N N . GLU A 1 110 ? 13.573 2.235 -3.571 1.00 90.12 110 GLU A N 1
ATOM 846 C CA . GLU A 1 110 ? 14.760 1.764 -4.287 1.00 90.12 110 GLU A CA 1
ATOM 847 C C . GLU A 1 110 ? 14.414 1.314 -5.719 1.00 90.12 110 GLU A C 1
ATOM 849 O O . GLU A 1 110 ? 15.085 1.723 -6.670 1.00 90.12 110 GLU A O 1
ATOM 854 N N . VAL A 1 111 ? 13.310 0.589 -5.931 1.00 83.88 111 VAL A N 1
ATOM 855 C CA . VAL A 1 111 ? 12.842 0.212 -7.278 1.00 83.88 111 VAL A CA 1
ATOM 856 C C . VAL A 1 111 ? 12.508 1.453 -8.115 1.00 83.88 111 VAL A C 1
ATOM 858 O O . VAL A 1 111 ? 12.878 1.523 -9.291 1.00 83.88 111 VAL A O 1
ATOM 861 N N . LYS A 1 112 ? 11.871 2.482 -7.534 1.00 83.25 112 LYS A N 1
ATOM 862 C CA . LYS A 1 112 ? 11.617 3.763 -8.225 1.00 83.25 112 LYS A CA 1
ATOM 863 C C . LYS A 1 112 ? 12.911 4.448 -8.657 1.00 83.25 112 LYS A C 1
ATOM 865 O O . LYS A 1 112 ? 12.995 4.946 -9.782 1.00 83.25 112 LYS A O 1
ATOM 870 N N . LYS A 1 113 ? 13.921 4.468 -7.790 1.00 90.62 113 LYS A N 1
ATOM 871 C CA . LYS A 1 113 ? 15.240 5.038 -8.089 1.00 90.62 113 LYS A CA 1
ATOM 872 C C . LYS A 1 113 ? 15.938 4.265 -9.208 1.00 90.62 113 LYS A C 1
ATOM 874 O O . LYS A 1 113 ? 16.434 4.883 -10.151 1.00 90.62 113 LYS A O 1
ATOM 879 N N . GLN A 1 114 ? 15.919 2.934 -9.166 1.00 84.62 114 GLN A N 1
ATOM 880 C CA . GLN A 1 114 ? 16.476 2.104 -10.235 1.00 84.62 114 GLN A CA 1
ATOM 881 C C . GLN A 1 114 ? 15.736 2.309 -11.565 1.00 84.62 114 GLN A C 1
ATOM 883 O O . GLN A 1 114 ? 16.372 2.429 -12.611 1.00 84.62 114 GLN A O 1
ATOM 888 N N . LEU A 1 115 ? 14.406 2.433 -11.537 1.00 86.62 115 LEU A N 1
ATOM 889 C CA . LEU A 1 115 ? 13.607 2.744 -12.723 1.00 86.62 115 LEU A CA 1
ATOM 890 C C . LEU A 1 115 ? 13.985 4.108 -13.318 1.00 86.62 115 LEU A C 1
ATOM 892 O O . LEU A 1 115 ? 14.079 4.244 -14.538 1.00 86.62 115 LEU A O 1
ATOM 896 N N . GLN A 1 116 ? 14.210 5.127 -12.484 1.00 88.50 116 GLN A N 1
ATOM 897 C CA . GLN A 1 116 ? 14.679 6.434 -12.951 1.00 88.50 116 GLN A CA 1
ATOM 898 C C . GLN A 1 116 ? 16.068 6.342 -13.593 1.00 88.50 116 GLN A C 1
ATOM 900 O O . GLN A 1 116 ? 16.279 6.919 -14.660 1.00 88.50 116 GLN A O 1
ATOM 905 N N . GLN A 1 117 ? 16.992 5.589 -12.992 1.00 88.69 117 GLN A N 1
ATOM 906 C CA . GLN A 1 117 ? 18.326 5.361 -13.556 1.00 88.69 117 GLN A CA 1
ATOM 907 C C . GLN A 1 117 ? 18.258 4.653 -14.917 1.00 88.69 117 GLN A C 1
ATOM 909 O O . GLN A 1 117 ? 18.888 5.105 -15.871 1.00 88.69 117 GLN A O 1
ATOM 914 N N . GLU A 1 118 ? 17.442 3.606 -15.055 1.00 81.62 118 GLU A N 1
ATOM 915 C CA . GLU A 1 118 ? 17.242 2.919 -16.339 1.00 81.62 118 GLU A CA 1
ATOM 916 C C . GLU A 1 118 ? 16.585 3.820 -17.393 1.00 81.62 118 GLU A C 1
ATOM 918 O O . GLU A 1 118 ? 16.933 3.748 -18.573 1.00 81.62 118 GLU A O 1
ATOM 923 N N . GLN A 1 119 ? 15.663 4.706 -17.002 1.00 85.88 119 GLN A N 1
ATOM 924 C CA . GLN A 1 119 ? 15.075 5.690 -17.918 1.00 85.88 119 GLN A CA 1
ATOM 925 C C . GLN A 1 119 ? 16.102 6.707 -18.424 1.00 85.88 119 GLN A C 1
ATOM 927 O O . GLN A 1 119 ? 16.009 7.135 -19.576 1.00 85.88 119 GLN A O 1
ATOM 932 N N . VAL A 1 120 ? 17.054 7.110 -17.580 1.00 91.00 120 VAL A N 1
ATOM 933 C CA . VAL A 1 120 ? 18.178 7.962 -17.992 1.00 91.00 120 VAL A CA 1
ATOM 934 C C . VAL A 1 120 ? 19.092 7.190 -18.942 1.00 91.00 120 VAL A C 1
ATOM 936 O O . VAL A 1 120 ? 19.312 7.651 -20.056 1.00 91.00 120 VAL A O 1
ATOM 939 N N . ALA A 1 121 ? 19.500 5.969 -18.586 1.00 83.31 121 ALA A N 1
ATOM 940 C CA . ALA A 1 121 ? 20.327 5.125 -19.452 1.00 83.31 121 ALA A CA 1
ATOM 941 C C . ALA A 1 121 ? 19.667 4.848 -20.818 1.00 83.31 121 ALA A C 1
ATOM 943 O O . ALA A 1 121 ? 20.331 4.856 -21.852 1.00 83.31 121 ALA A O 1
ATOM 944 N N . THR A 1 122 ? 18.345 4.660 -20.846 1.00 81.19 122 THR A N 1
ATOM 945 C CA . THR A 1 122 ? 17.576 4.492 -22.089 1.00 81.19 122 THR A CA 1
ATOM 946 C C . THR A 1 122 ? 17.629 5.754 -22.950 1.00 81.19 122 THR A C 1
ATOM 948 O O . THR A 1 122 ? 17.826 5.651 -24.159 1.00 81.19 122 THR A O 1
ATOM 951 N N . ARG A 1 123 ? 17.502 6.945 -22.349 1.00 87.50 123 ARG A N 1
ATOM 952 C CA . ARG A 1 123 ? 17.642 8.221 -23.071 1.00 87.50 123 ARG A CA 1
ATOM 953 C C . ARG A 1 123 ? 19.049 8.396 -23.643 1.00 87.50 123 ARG A C 1
ATOM 955 O O . ARG A 1 123 ? 19.176 8.751 -24.814 1.00 87.50 123 ARG A O 1
ATOM 962 N N . ASP A 1 124 ? 20.081 8.077 -22.868 1.00 88.94 124 ASP A N 1
ATOM 963 C CA . ASP A 1 124 ? 21.479 8.167 -23.307 1.00 88.94 124 ASP A CA 1
ATOM 964 C C . ASP A 1 124 ? 21.775 7.193 -24.465 1.00 88.94 124 ASP A C 1
ATOM 966 O O . ASP A 1 124 ? 22.473 7.535 -25.428 1.00 88.94 124 ASP A O 1
ATOM 970 N N . LEU A 1 125 ? 21.200 5.983 -24.419 1.00 82.75 125 LEU A N 1
ATOM 971 C CA . LEU A 1 125 ? 21.258 5.016 -25.518 1.00 82.75 125 LEU A CA 1
ATOM 972 C C . LEU A 1 125 ? 20.531 5.531 -26.766 1.00 82.75 125 LEU A C 1
ATOM 974 O O . LEU A 1 125 ? 21.071 5.416 -27.866 1.00 82.75 125 LEU A O 1
ATOM 978 N N . GLU A 1 126 ? 19.343 6.127 -26.628 1.00 82.50 126 GLU A N 1
ATOM 979 C CA . GLU A 1 126 ? 18.600 6.718 -27.751 1.00 82.50 126 GLU A CA 1
ATOM 980 C C . GLU A 1 126 ? 19.375 7.868 -28.415 1.00 82.50 126 GLU A C 1
ATOM 982 O O . GLU A 1 126 ? 19.435 7.947 -29.649 1.00 82.50 126 GLU A O 1
ATOM 987 N N . GLU A 1 127 ? 20.027 8.725 -27.628 1.00 90.75 127 GLU A N 1
ATOM 988 C CA . GLU A 1 127 ? 20.880 9.804 -28.134 1.00 90.75 127 GLU A CA 1
ATOM 989 C C . GLU A 1 127 ? 22.148 9.270 -28.824 1.00 90.75 127 GLU A C 1
ATOM 991 O O . GLU A 1 127 ? 22.511 9.718 -29.923 1.00 90.75 127 GLU A O 1
ATOM 996 N N . SER A 1 128 ? 22.786 8.256 -28.237 1.00 86.25 128 SER A N 1
ATOM 997 C CA . SER A 1 128 ? 23.940 7.569 -28.830 1.00 86.25 128 SER A CA 1
ATOM 998 C C . SER A 1 128 ? 23.579 6.923 -30.168 1.00 86.25 128 SER A C 1
ATOM 1000 O O . SER A 1 128 ? 24.305 7.056 -31.158 1.00 86.25 128 SER A O 1
ATOM 1002 N N . LEU A 1 129 ? 22.413 6.280 -30.234 1.00 82.12 129 LEU A N 1
ATOM 1003 C CA . LEU A 1 129 ? 21.885 5.641 -31.432 1.00 82.12 129 LEU A CA 1
ATOM 1004 C C . LEU A 1 129 ? 21.571 6.682 -32.517 1.00 82.12 129 LEU A C 1
ATOM 1006 O O . LEU A 1 129 ? 21.939 6.493 -33.680 1.00 82.12 129 LEU A O 1
ATOM 1010 N N . LYS A 1 130 ? 20.969 7.819 -32.148 1.00 90.62 130 LYS A N 1
ATOM 1011 C CA . LYS A 1 130 ? 20.744 8.950 -33.061 1.00 90.62 130 LYS A CA 1
ATOM 1012 C C . LYS A 1 130 ? 22.061 9.460 -33.654 1.00 90.62 130 LYS A C 1
ATOM 1014 O O . LYS A 1 130 ? 22.183 9.572 -34.873 1.00 90.62 130 LYS A O 1
ATOM 1019 N N . THR A 1 131 ? 23.070 9.676 -32.813 1.00 88.94 131 THR A N 1
ATOM 1020 C CA . THR A 1 131 ? 24.404 10.123 -33.243 1.00 88.94 131 THR A CA 1
ATOM 1021 C C . THR A 1 131 ? 25.072 9.109 -34.179 1.00 88.94 131 THR A C 1
ATOM 1023 O O . THR A 1 131 ? 25.648 9.487 -35.206 1.00 88.94 131 THR A O 1
ATOM 1026 N N . ALA A 1 132 ? 24.960 7.813 -33.873 1.00 79.00 132 ALA A N 1
ATOM 1027 C CA . ALA A 1 132 ? 25.481 6.736 -34.711 1.00 79.00 132 ALA A CA 1
ATOM 1028 C C . ALA A 1 132 ? 24.773 6.669 -36.078 1.00 79.00 132 ALA A C 1
ATOM 1030 O O . ALA A 1 132 ? 25.443 6.539 -37.106 1.00 79.00 132 ALA A O 1
ATOM 1031 N N . ARG A 1 133 ? 23.441 6.828 -36.121 1.00 84.38 133 ARG A N 1
ATOM 1032 C CA . ARG A 1 133 ? 22.666 6.902 -37.375 1.00 84.38 133 ARG A CA 1
ATOM 1033 C C . ARG A 1 133 ? 23.075 8.102 -38.227 1.00 84.38 133 ARG A C 1
ATOM 1035 O O . ARG A 1 133 ? 23.318 7.935 -39.423 1.00 84.38 133 ARG A O 1
ATOM 1042 N N . ASP A 1 134 ? 23.239 9.278 -37.627 1.00 88.12 134 ASP A N 1
ATOM 1043 C CA . ASP A 1 134 ? 23.696 10.475 -38.342 1.00 88.12 134 ASP A CA 1
ATOM 1044 C C . ASP A 1 134 ? 25.096 10.272 -38.944 1.00 88.12 134 ASP A C 1
ATOM 1046 O O . ASP A 1 134 ? 25.348 10.615 -40.105 1.00 88.12 134 ASP A O 1
ATOM 1050 N N . ALA A 1 135 ? 26.016 9.670 -38.184 1.00 82.12 135 ALA A N 1
ATOM 1051 C CA . ALA A 1 135 ? 27.355 9.333 -38.663 1.00 82.12 135 ALA A CA 1
ATOM 1052 C C . ALA A 1 135 ? 27.318 8.312 -39.813 1.00 82.12 135 ALA A C 1
ATOM 1054 O O . ALA A 1 135 ? 27.990 8.503 -40.834 1.00 82.12 135 ALA A O 1
ATOM 1055 N N . MET A 1 136 ? 26.500 7.264 -39.690 1.00 81.38 136 MET A N 1
ATOM 1056 C CA . MET A 1 136 ? 26.273 6.276 -40.744 1.00 81.38 136 MET A CA 1
ATOM 1057 C C . MET A 1 136 ? 25.746 6.942 -42.019 1.00 81.38 136 MET A C 1
ATOM 1059 O O . MET A 1 136 ? 26.260 6.689 -43.109 1.00 81.38 136 MET A O 1
ATOM 1063 N N . GLN A 1 137 ? 24.779 7.851 -41.900 1.00 87.25 137 GLN A N 1
ATOM 1064 C CA . GLN A 1 137 ? 24.190 8.534 -43.047 1.00 87.25 137 GLN A CA 1
ATOM 1065 C C . GLN A 1 137 ? 25.174 9.489 -43.736 1.00 87.25 137 GLN A C 1
ATOM 1067 O O . GLN A 1 137 ? 25.190 9.570 -44.968 1.00 87.25 137 GLN A O 1
ATOM 1072 N N . ARG A 1 138 ? 26.053 10.163 -42.980 1.00 87.62 138 ARG A N 1
ATOM 1073 C CA . ARG A 1 138 ? 27.177 10.930 -43.551 1.00 87.62 138 ARG A CA 1
ATOM 1074 C C . ARG A 1 138 ? 28.144 10.024 -44.314 1.00 87.62 138 ARG A C 1
ATOM 1076 O O . ARG A 1 138 ? 28.525 10.368 -45.430 1.00 87.62 138 ARG A O 1
ATOM 1083 N N . ASN A 1 139 ? 28.492 8.860 -43.762 1.00 80.62 139 ASN A N 1
ATOM 1084 C CA . ASN A 1 139 ? 29.356 7.893 -44.444 1.00 80.62 139 ASN A CA 1
ATOM 1085 C C . ASN A 1 139 ? 28.714 7.373 -45.739 1.00 80.62 139 ASN A C 1
ATOM 1087 O O . ASN A 1 139 ? 29.394 7.316 -46.756 1.00 80.62 139 ASN A O 1
ATOM 1091 N N . ILE A 1 140 ? 27.406 7.081 -45.745 1.00 83.12 140 ILE A N 1
ATOM 1092 C CA . ILE A 1 140 ? 26.671 6.675 -46.958 1.00 83.12 140 ILE A CA 1
ATOM 1093 C C . ILE A 1 140 ? 26.766 7.754 -48.046 1.00 83.12 140 ILE A C 1
ATOM 1095 O O . ILE A 1 140 ? 27.102 7.440 -49.190 1.00 83.12 140 ILE A O 1
ATOM 1099 N N . LYS A 1 141 ? 26.513 9.023 -47.692 1.00 90.19 141 LYS A N 1
ATOM 1100 C CA . LYS A 1 141 ? 26.631 10.164 -48.620 1.00 90.19 141 LYS A CA 1
ATOM 1101 C C . LYS A 1 141 ? 28.060 10.332 -49.146 1.00 90.19 141 LYS A C 1
ATOM 1103 O O . LYS A 1 141 ? 28.259 10.615 -50.323 1.00 90.19 141 LYS A O 1
ATOM 1108 N N . LEU A 1 142 ? 29.064 10.138 -48.294 1.00 85.50 142 LEU A N 1
ATOM 1109 C CA . LEU A 1 142 ? 30.467 10.250 -48.688 1.00 85.50 142 LEU A CA 1
ATOM 1110 C C . LEU A 1 142 ? 30.898 9.091 -49.602 1.00 85.50 142 LEU A C 1
ATOM 1112 O O . LEU A 1 142 ? 31.570 9.318 -50.606 1.00 85.50 142 LEU A O 1
ATOM 1116 N N . THR A 1 143 ? 30.460 7.861 -49.325 1.00 81.25 143 THR A N 1
ATOM 1117 C CA . THR A 1 143 ? 30.700 6.707 -50.203 1.00 81.25 143 THR A CA 1
ATOM 1118 C C . THR A 1 143 ? 30.035 6.886 -51.568 1.00 81.25 143 THR A C 1
ATOM 1120 O O . THR A 1 143 ? 30.648 6.550 -52.586 1.00 81.25 143 THR A O 1
ATOM 1123 N N . SER A 1 144 ? 28.809 7.421 -51.632 1.00 84.31 144 SER A N 1
ATOM 1124 C CA . SER A 1 144 ? 28.136 7.680 -52.912 1.00 84.31 144 SER A CA 1
ATOM 1125 C C . SER A 1 144 ? 28.834 8.781 -53.719 1.00 84.31 144 SER A C 1
ATOM 1127 O O . SER A 1 144 ? 29.037 8.596 -54.921 1.00 84.31 144 SER A O 1
ATOM 1129 N N . ALA A 1 145 ? 29.296 9.854 -53.067 1.00 86.75 145 ALA A N 1
ATOM 1130 C CA . ALA A 1 145 ? 30.098 10.905 -53.695 1.00 86.75 145 ALA A CA 1
ATOM 1131 C C . ALA A 1 145 ? 31.425 10.361 -54.253 1.00 86.75 145 ALA A C 1
ATOM 1133 O O . ALA A 1 145 ? 31.692 10.506 -55.445 1.00 86.75 145 ALA A O 1
ATOM 1134 N N . LEU A 1 146 ? 32.202 9.626 -53.444 1.00 81.25 146 LEU A N 1
ATOM 1135 C CA . LEU A 1 146 ? 33.457 8.997 -53.882 1.00 81.25 146 LEU A CA 1
ATOM 1136 C C . LEU A 1 146 ? 33.244 8.002 -55.029 1.00 81.25 146 LEU A C 1
ATOM 1138 O O . LEU A 1 146 ? 34.100 7.861 -55.901 1.00 81.25 146 LEU A O 1
ATOM 1142 N N . LYS A 1 147 ? 32.109 7.291 -55.052 1.00 84.62 147 LYS A N 1
ATOM 1143 C CA . LYS A 1 147 ? 31.749 6.405 -56.168 1.00 84.62 147 LYS A CA 1
ATOM 1144 C C . LYS A 1 147 ? 31.535 7.204 -57.457 1.00 84.62 147 LYS A C 1
ATOM 1146 O O . LYS A 1 147 ? 32.027 6.775 -58.496 1.00 84.62 147 LYS A O 1
ATOM 1151 N N . GLY A 1 148 ? 30.849 8.347 -57.384 1.00 84.25 148 GLY A N 1
ATOM 1152 C CA . GLY A 1 148 ? 30.674 9.262 -58.515 1.00 84.25 148 GLY A CA 1
ATOM 1153 C C . GLY A 1 148 ? 31.998 9.859 -59.000 1.00 84.25 148 GLY A C 1
ATOM 1154 O O . GLY A 1 148 ? 32.304 9.794 -60.192 1.00 84.25 148 GLY A O 1
ATOM 1155 N N . GLU A 1 149 ? 32.825 10.353 -58.075 1.00 85.19 149 GLU A N 1
ATOM 1156 C CA . GLU A 1 149 ? 34.159 10.893 -58.368 1.00 85.19 149 GLU A CA 1
ATOM 1157 C C . GLU A 1 149 ? 35.109 9.852 -58.959 1.00 85.19 149 GLU A C 1
ATOM 1159 O O . GLU A 1 149 ? 35.931 10.200 -59.796 1.00 85.19 149 GLU A O 1
ATOM 1164 N N . LEU A 1 150 ? 35.010 8.577 -58.568 1.00 80.75 150 LEU A N 1
ATOM 1165 C CA . LEU A 1 150 ? 35.823 7.498 -59.136 1.00 80.75 150 LEU A CA 1
ATOM 1166 C C . LEU A 1 150 ? 35.373 7.116 -60.555 1.00 80.75 150 LEU A C 1
ATOM 1168 O O . LEU A 1 150 ? 36.192 6.672 -61.366 1.00 80.75 150 LEU A O 1
ATOM 1172 N N . GLU A 1 151 ? 34.087 7.266 -60.869 1.00 85.25 151 GLU A N 1
ATOM 1173 C CA . GLU A 1 151 ? 33.535 6.853 -62.159 1.00 85.25 151 GLU A CA 1
ATOM 1174 C C . GLU A 1 151 ? 33.898 7.835 -63.284 1.00 85.25 151 GLU A C 1
ATOM 1176 O O . GLU A 1 151 ? 34.204 7.399 -64.393 1.00 85.25 151 GLU A O 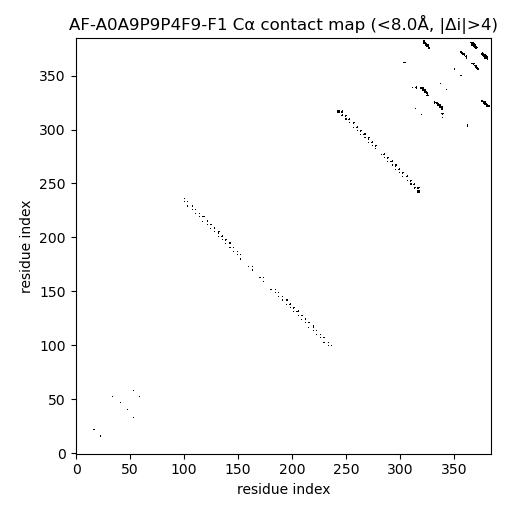1
ATOM 1181 N N . GLN A 1 152 ? 34.004 9.137 -62.994 1.00 83.50 152 GLN A N 1
ATOM 1182 C CA . GLN A 1 152 ? 34.446 10.148 -63.967 1.00 83.50 152 GLN A CA 1
ATOM 1183 C C . GLN A 1 152 ? 35.846 9.882 -64.575 1.00 83.50 152 GLN A C 1
ATOM 1185 O O . GLN A 1 152 ? 35.955 9.792 -65.800 1.00 83.50 152 GLN A O 1
ATOM 1190 N N . PRO A 1 153 ? 36.939 9.721 -63.799 1.00 76.12 153 PRO A N 1
ATOM 1191 C CA . PRO A 1 153 ? 38.261 9.419 -64.336 1.00 76.12 153 PRO A CA 1
ATOM 1192 C C . PRO A 1 153 ? 38.322 8.019 -64.951 1.00 76.12 153 PRO A C 1
ATOM 1194 O O . PRO A 1 153 ? 39.060 7.823 -65.911 1.00 76.12 153 PRO A O 1
ATOM 1197 N N . ARG A 1 154 ? 37.525 7.051 -64.473 1.00 77.81 154 ARG A N 1
ATOM 1198 C CA . ARG A 1 154 ? 37.388 5.743 -65.138 1.00 77.81 154 ARG A CA 1
ATOM 1199 C C . ARG A 1 154 ? 36.806 5.875 -66.541 1.00 77.81 154 ARG A C 1
ATOM 1201 O O . ARG A 1 154 ? 37.344 5.275 -67.468 1.00 77.81 154 ARG A O 1
ATOM 1208 N N . GLN A 1 155 ? 35.736 6.648 -66.703 1.00 85.25 155 GLN A N 1
ATOM 1209 C CA . GLN A 1 155 ? 35.136 6.921 -68.008 1.00 85.25 155 GLN A CA 1
ATOM 1210 C C . GLN A 1 155 ? 36.096 7.703 -68.909 1.00 85.25 155 GLN A C 1
ATOM 1212 O O . GLN A 1 155 ? 36.293 7.310 -70.057 1.00 85.25 155 GLN A O 1
ATOM 1217 N N . ARG A 1 156 ? 36.772 8.738 -68.381 1.00 78.06 156 ARG A N 1
ATOM 1218 C CA . ARG A 1 156 ? 37.808 9.484 -69.119 1.00 78.06 156 ARG A CA 1
ATOM 1219 C C . ARG A 1 156 ? 38.946 8.574 -69.574 1.00 78.06 156 ARG A C 1
ATOM 1221 O O . ARG A 1 156 ? 39.306 8.617 -70.742 1.00 78.06 156 ARG A O 1
ATOM 1228 N N . MET A 1 157 ? 39.476 7.712 -68.703 1.00 74.56 157 MET A N 1
ATOM 1229 C CA . MET A 1 157 ? 40.502 6.740 -69.096 1.00 74.56 157 MET A CA 1
ATOM 1230 C C . MET A 1 157 ? 39.994 5.793 -70.183 1.00 74.56 157 MET A C 1
ATOM 1232 O O . MET A 1 157 ? 40.684 5.620 -71.175 1.00 74.56 157 MET A O 1
ATOM 1236 N N . LYS A 1 158 ? 38.780 5.234 -70.066 1.00 80.31 158 LYS A N 1
ATOM 1237 C CA . LYS A 1 158 ? 38.195 4.385 -71.123 1.00 80.31 158 LYS A CA 1
ATOM 1238 C C . LYS A 1 158 ? 38.083 5.123 -72.466 1.00 80.31 158 LYS A C 1
ATOM 1240 O O . LYS A 1 158 ? 38.390 4.542 -73.507 1.00 80.31 158 LYS A O 1
ATOM 1245 N N . TYR A 1 159 ? 37.681 6.393 -72.445 1.00 80.25 159 TYR A N 1
ATOM 1246 C CA . TYR A 1 159 ? 37.612 7.251 -73.630 1.00 80.25 159 TYR A CA 1
ATOM 1247 C C . TYR A 1 159 ? 38.998 7.500 -74.250 1.00 80.25 159 TYR A C 1
ATOM 1249 O O . TYR A 1 159 ? 39.195 7.302 -75.444 1.00 80.25 159 TYR A O 1
ATOM 1257 N N . TYR A 1 160 ? 40.001 7.859 -73.448 1.00 70.38 160 TYR A N 1
ATOM 1258 C CA . TYR A 1 160 ? 41.361 8.072 -73.949 1.00 70.38 160 TYR A CA 1
ATOM 1259 C C . TYR A 1 160 ? 42.046 6.777 -74.402 1.00 70.38 160 TYR A C 1
ATOM 1261 O O . TYR A 1 160 ? 42.764 6.788 -75.394 1.00 70.38 160 TYR A O 1
ATOM 1269 N N . SER A 1 161 ? 41.795 5.647 -73.738 1.00 70.69 161 SER A N 1
ATOM 1270 C CA . SER A 1 161 ? 42.301 4.335 -74.155 1.00 70.69 161 SER A CA 1
ATOM 1271 C C . SER A 1 161 ? 41.664 3.837 -75.455 1.00 70.69 161 SER A C 1
ATOM 1273 O O . SER A 1 161 ? 42.322 3.119 -76.202 1.00 70.69 161 SER A O 1
ATOM 1275 N N . SER A 1 162 ? 40.406 4.195 -75.740 1.00 76.56 162 SER A N 1
ATOM 1276 C CA . SER A 1 162 ? 39.771 3.892 -77.033 1.00 76.56 162 SER A CA 1
ATOM 1277 C C . SER A 1 162 ? 40.299 4.807 -78.141 1.00 76.56 162 SER A C 1
ATOM 1279 O O . SER A 1 162 ? 40.699 4.301 -79.184 1.00 76.56 162 SER A O 1
ATOM 1281 N N . LYS A 1 163 ? 40.436 6.114 -77.877 1.00 69.62 163 LYS A N 1
ATOM 1282 C CA . LYS A 1 163 ? 40.989 7.092 -78.833 1.00 69.62 163 LYS A CA 1
ATOM 1283 C C . LYS A 1 163 ? 42.489 6.896 -79.121 1.00 69.62 163 LYS A C 1
ATOM 1285 O O . LYS A 1 163 ? 42.935 7.059 -80.249 1.00 69.62 163 LYS A O 1
ATOM 1290 N N . GLY A 1 164 ? 43.274 6.476 -78.128 1.00 57.25 164 GLY A N 1
ATOM 1291 C CA . GLY A 1 164 ? 44.705 6.174 -78.269 1.00 57.25 164 GLY A CA 1
ATOM 1292 C C . GLY A 1 164 ? 45.013 4.940 -79.123 1.00 57.25 164 GLY A C 1
ATOM 1293 O O . GLY A 1 164 ? 46.109 4.835 -79.662 1.00 57.25 164 GLY A O 1
ATOM 1294 N N . ARG A 1 165 ? 44.048 4.023 -79.295 1.00 56.78 165 ARG A N 1
ATOM 1295 C CA . ARG A 1 165 ? 44.173 2.917 -80.261 1.00 56.78 165 ARG A CA 1
ATOM 1296 C C . ARG A 1 165 ? 43.996 3.379 -81.712 1.00 56.78 165 ARG A C 1
ATOM 1298 O O . ARG A 1 165 ? 44.501 2.701 -82.600 1.00 56.78 165 ARG A O 1
ATOM 1305 N N . GLU A 1 166 ? 43.324 4.508 -81.954 1.00 57.84 166 GLU A N 1
ATOM 1306 C CA . GLU A 1 166 ? 43.145 5.095 -83.293 1.00 57.84 166 GLU A CA 1
ATOM 1307 C C . GLU A 1 166 ? 44.337 5.961 -83.732 1.00 57.84 166 GLU A C 1
ATOM 1309 O O . GLU A 1 166 ? 44.632 6.039 -84.922 1.00 57.84 166 GLU A O 1
ATOM 1314 N N . THR A 1 167 ? 45.075 6.572 -82.799 1.00 52.59 167 THR A N 1
ATOM 1315 C CA . THR A 1 167 ? 46.212 7.457 -83.107 1.00 52.59 167 THR A CA 1
ATOM 1316 C C . THR A 1 167 ? 47.533 6.856 -82.623 1.00 52.59 167 THR A C 1
ATOM 1318 O O . THR A 1 167 ? 47.954 7.087 -81.491 1.00 52.59 167 THR A O 1
ATOM 1321 N N . ARG A 1 168 ? 48.224 6.109 -83.493 1.00 49.16 168 ARG A N 1
ATOM 1322 C CA . ARG A 1 168 ? 49.486 5.381 -83.216 1.00 49.16 168 ARG A CA 1
ATOM 1323 C C . ARG A 1 168 ? 50.726 6.270 -82.939 1.00 49.16 168 ARG A C 1
ATOM 1325 O O . ARG A 1 168 ? 51.841 5.791 -83.094 1.00 49.16 168 ARG A O 1
ATOM 1332 N N . GLY A 1 169 ? 50.552 7.551 -82.586 1.00 54.12 169 GLY A N 1
ATOM 1333 C CA . GLY A 1 169 ? 51.629 8.558 -82.535 1.00 54.12 169 GLY A CA 1
ATOM 1334 C C . GLY A 1 169 ? 51.869 9.290 -81.203 1.00 54.12 169 GLY A C 1
ATOM 1335 O O . GLY A 1 169 ? 52.970 9.791 -81.015 1.00 54.12 169 GLY A O 1
ATOM 1336 N N . ASP A 1 170 ? 50.918 9.318 -80.259 1.00 54.53 170 ASP A N 1
ATOM 1337 C CA . ASP A 1 170 ? 51.020 10.124 -79.017 1.00 54.53 170 ASP A CA 1
ATOM 1338 C C . ASP A 1 170 ? 51.060 9.263 -77.731 1.00 54.53 170 ASP A C 1
ATOM 1340 O O . ASP A 1 170 ? 50.403 9.545 -76.722 1.00 54.53 170 ASP A O 1
ATOM 1344 N N . GLU A 1 171 ? 51.856 8.190 -77.731 1.00 55.81 171 GLU A N 1
ATOM 1345 C CA . GLU A 1 171 ? 52.056 7.317 -76.556 1.00 55.81 171 GLU A CA 1
ATOM 1346 C C . GLU A 1 171 ? 52.611 8.077 -75.329 1.00 55.81 171 GLU A C 1
ATOM 1348 O O . GLU A 1 171 ? 52.310 7.748 -74.177 1.00 55.81 171 GLU A O 1
ATOM 1353 N N . THR A 1 172 ? 53.359 9.160 -75.551 1.00 61.25 172 THR A N 1
ATOM 1354 C CA . THR A 1 172 ? 53.932 10.021 -74.503 1.00 61.25 172 THR A CA 1
ATOM 1355 C C . THR A 1 172 ? 52.886 10.833 -73.736 1.00 61.25 172 THR A C 1
ATOM 1357 O O . THR A 1 172 ? 53.076 11.089 -72.543 1.00 61.25 172 THR A O 1
ATOM 1360 N N . GLY A 1 173 ? 51.781 11.229 -74.376 1.00 61.38 173 GLY A N 1
ATOM 1361 C CA . GLY A 1 173 ? 50.702 11.992 -73.738 1.00 61.38 173 GLY A CA 1
ATOM 1362 C C . GLY A 1 173 ? 49.848 11.124 -72.813 1.00 61.38 173 GLY A C 1
ATOM 1363 O O . GLY A 1 173 ? 49.602 11.490 -71.661 1.00 61.38 173 GLY A O 1
ATOM 1364 N N . LEU A 1 174 ? 49.475 9.931 -73.285 1.00 62.50 174 LEU A N 1
ATOM 1365 C CA . LEU A 1 174 ? 48.708 8.948 -72.512 1.00 62.50 174 LEU A CA 1
ATOM 1366 C C . LEU A 1 174 ? 49.501 8.426 -71.310 1.00 62.50 174 LEU A C 1
ATOM 1368 O O . LEU A 1 174 ? 48.973 8.408 -70.199 1.00 62.50 174 LEU A O 1
ATOM 1372 N N . GLY A 1 175 ? 50.787 8.108 -71.495 1.00 66.62 175 GLY A N 1
ATOM 1373 C CA . GLY A 1 175 ? 51.652 7.669 -70.398 1.00 66.62 175 GLY A CA 1
ATOM 1374 C C . GLY A 1 175 ? 51.872 8.744 -69.326 1.00 66.62 175 GLY A C 1
ATOM 1375 O O . GLY A 1 175 ? 51.980 8.427 -68.140 1.00 66.62 175 GLY A O 1
ATOM 1376 N N . ARG A 1 176 ? 51.899 10.035 -69.697 1.00 68.50 176 ARG A N 1
ATOM 1377 C CA . ARG A 1 176 ? 51.941 11.146 -68.725 1.00 68.50 176 ARG A CA 1
ATOM 1378 C C . ARG A 1 176 ? 50.622 11.293 -67.975 1.00 68.50 176 ARG A C 1
ATOM 1380 O O . ARG A 1 176 ? 50.648 11.463 -66.757 1.00 68.50 176 ARG A O 1
ATOM 1387 N N . LEU A 1 177 ? 49.490 11.199 -68.672 1.00 67.38 177 LEU A N 1
ATOM 1388 C CA . LEU A 1 177 ? 48.173 11.293 -68.046 1.00 67.38 177 LEU A CA 1
ATOM 1389 C C . LEU A 1 177 ? 47.953 10.146 -67.054 1.00 67.38 177 LEU A C 1
ATOM 1391 O O . LEU A 1 177 ? 47.520 10.392 -65.934 1.00 67.38 177 LEU A O 1
ATOM 1395 N N . GLU A 1 178 ? 48.339 8.922 -67.422 1.00 72.88 178 GLU A N 1
ATOM 1396 C CA . GLU A 1 178 ? 48.277 7.746 -66.553 1.00 72.88 178 GLU A CA 1
ATOM 1397 C C . GLU A 1 178 ? 49.172 7.900 -65.317 1.00 72.88 178 GLU A C 1
ATOM 1399 O O . GLU A 1 178 ? 48.726 7.636 -64.198 1.00 72.88 178 GLU A O 1
ATOM 1404 N N . LYS A 1 179 ? 50.402 8.408 -65.483 1.00 77.62 179 LYS A N 1
ATOM 1405 C CA . LYS A 1 179 ? 51.302 8.712 -64.356 1.00 77.62 179 LYS A CA 1
ATOM 1406 C C . LYS A 1 179 ? 50.717 9.745 -63.391 1.00 77.62 179 LYS A C 1
ATOM 1408 O O . LYS A 1 179 ? 50.954 9.634 -62.191 1.00 77.62 179 LYS A O 1
ATOM 1413 N N . ILE A 1 180 ? 49.942 10.712 -63.884 1.00 76.75 180 ILE A N 1
ATOM 1414 C CA . ILE A 1 180 ? 49.289 11.735 -63.051 1.00 76.75 180 ILE A CA 1
ATOM 1415 C C . ILE A 1 180 ? 48.005 11.188 -62.406 1.00 76.75 180 ILE A C 1
ATOM 1417 O O . ILE A 1 180 ? 47.760 11.415 -61.222 1.00 76.75 180 ILE A O 1
ATOM 1421 N N . SER A 1 181 ? 47.183 10.438 -63.146 1.00 71.88 181 SER A N 1
ATOM 1422 C CA . SER A 1 181 ? 45.889 9.949 -62.656 1.00 71.88 181 SER A CA 1
ATOM 1423 C C . SER A 1 181 ? 45.997 8.711 -61.765 1.00 71.88 181 SER A C 1
ATOM 1425 O O . SER A 1 181 ? 45.147 8.500 -60.901 1.00 71.88 181 SER A O 1
ATOM 1427 N N . SER A 1 182 ? 47.027 7.881 -61.945 1.00 80.81 182 SER A N 1
ATOM 1428 C CA . SER A 1 182 ? 47.194 6.618 -61.212 1.00 80.81 182 SER A CA 1
ATOM 1429 C C . SER A 1 182 ? 47.342 6.807 -59.688 1.00 80.81 182 SER A C 1
ATOM 1431 O O . SER A 1 182 ? 46.589 6.163 -58.946 1.00 80.81 182 SER A O 1
ATOM 1433 N N . PRO A 1 183 ? 48.184 7.732 -59.174 1.00 82.19 183 PRO A N 1
ATOM 1434 C CA . PRO A 1 183 ? 48.257 8.030 -57.740 1.00 82.19 183 PRO A CA 1
ATOM 1435 C C . PRO A 1 183 ? 46.924 8.523 -57.165 1.00 82.19 183 PRO A C 1
ATOM 1437 O O . PRO A 1 183 ? 46.515 8.089 -56.087 1.00 82.19 183 PRO A O 1
ATOM 1440 N N . TYR A 1 184 ? 46.207 9.375 -57.905 1.00 74.50 184 TYR A N 1
ATOM 1441 C CA . TYR A 1 184 ? 44.905 9.904 -57.493 1.00 74.50 184 TYR A CA 1
ATOM 1442 C C . TYR A 1 184 ? 43.841 8.799 -57.392 1.00 74.50 184 TYR A C 1
ATOM 1444 O O . TYR A 1 184 ? 43.165 8.675 -56.372 1.00 74.50 184 TYR A O 1
ATOM 1452 N N . ILE A 1 185 ? 43.754 7.912 -58.390 1.00 77.19 185 ILE A N 1
ATOM 1453 C CA . ILE A 1 185 ? 42.839 6.758 -58.373 1.00 77.19 185 ILE A CA 1
ATOM 1454 C C . ILE A 1 185 ? 43.195 5.782 -57.246 1.00 77.19 185 ILE A C 1
ATOM 1456 O O . ILE A 1 185 ? 42.301 5.231 -56.598 1.00 77.19 185 ILE A O 1
ATOM 1460 N N . LYS A 1 186 ? 44.490 5.554 -56.992 1.00 84.56 186 LYS A N 1
ATOM 1461 C CA . LYS A 1 186 ? 44.956 4.701 -55.891 1.00 84.56 186 LYS A CA 1
ATOM 1462 C C . LYS A 1 186 ? 44.558 5.286 -54.532 1.00 84.56 186 LYS A C 1
ATOM 1464 O O . LYS A 1 186 ? 44.053 4.545 -53.687 1.00 84.56 186 LYS A O 1
ATOM 1469 N N . ASN A 1 187 ? 44.698 6.600 -54.351 1.00 81.69 187 ASN A N 1
ATOM 1470 C CA . ASN A 1 187 ? 44.254 7.300 -53.147 1.00 81.69 187 ASN A CA 1
ATOM 1471 C C . ASN A 1 187 ? 42.732 7.226 -52.973 1.00 81.69 187 ASN A C 1
ATOM 1473 O O . ASN A 1 187 ? 42.280 6.823 -51.906 1.00 81.69 187 ASN A O 1
ATOM 1477 N N . LEU A 1 188 ? 41.940 7.498 -54.018 1.00 75.12 188 LEU A N 1
ATOM 1478 C CA . LEU A 1 188 ? 40.476 7.385 -53.953 1.00 75.12 188 LEU A CA 1
ATOM 1479 C C . LEU A 1 188 ? 40.016 5.968 -53.585 1.00 75.12 188 LEU A C 1
ATOM 1481 O O . LEU A 1 188 ? 39.134 5.805 -52.743 1.00 75.12 188 LEU A O 1
ATOM 1485 N N . LYS A 1 189 ? 40.633 4.928 -54.163 1.00 83.12 189 LYS A N 1
ATOM 1486 C CA . LYS A 1 189 ? 40.347 3.527 -53.805 1.00 83.12 189 LYS A CA 1
ATOM 1487 C C . LYS A 1 189 ? 40.673 3.229 -52.339 1.00 83.12 189 LYS A C 1
ATOM 1489 O O . LYS A 1 189 ? 39.875 2.581 -51.668 1.00 83.12 189 LYS A O 1
ATOM 1494 N N . SER A 1 190 ? 41.817 3.708 -51.848 1.00 87.94 190 SER A N 1
ATOM 1495 C CA . SER A 1 190 ? 42.225 3.556 -50.444 1.00 87.94 190 SER A CA 1
ATOM 1496 C C . SER A 1 190 ? 41.253 4.264 -49.494 1.00 87.94 190 SER A C 1
ATOM 1498 O O . SER A 1 190 ? 40.784 3.665 -48.526 1.00 87.94 190 SER A O 1
ATOM 1500 N N . THR A 1 191 ? 40.874 5.507 -49.802 1.00 80.12 191 THR A N 1
ATOM 1501 C CA . THR A 1 191 ? 39.891 6.273 -49.026 1.00 80.12 191 THR A CA 1
ATOM 1502 C C . THR A 1 191 ? 38.533 5.581 -49.020 1.00 80.12 191 THR A C 1
ATOM 1504 O O . THR A 1 191 ? 37.957 5.403 -47.950 1.00 80.12 191 THR A O 1
ATOM 1507 N N . LYS A 1 192 ? 38.055 5.104 -50.176 1.00 84.56 192 LYS A N 1
ATOM 1508 C CA . LYS A 1 192 ? 36.808 4.337 -50.266 1.00 84.56 192 LYS A CA 1
ATOM 1509 C C . LYS A 1 192 ? 36.845 3.092 -49.375 1.00 84.56 192 LYS A C 1
ATOM 1511 O O . LYS A 1 192 ? 35.936 2.903 -48.579 1.00 84.56 192 LYS A O 1
ATOM 1516 N N . ALA A 1 193 ? 37.912 2.293 -49.440 1.00 87.12 193 ALA A N 1
ATOM 1517 C CA . ALA A 1 193 ? 38.046 1.093 -48.611 1.00 87.12 193 ALA A CA 1
ATOM 1518 C C . ALA A 1 193 ? 38.030 1.413 -47.102 1.00 87.12 193 ALA A C 1
ATOM 1520 O O . ALA A 1 193 ? 37.418 0.689 -46.316 1.00 87.12 193 ALA A O 1
ATOM 1521 N N . LYS A 1 194 ? 38.659 2.522 -46.685 1.00 86.62 194 LYS A N 1
ATOM 1522 C CA . LYS A 1 194 ? 38.600 2.995 -45.292 1.00 86.62 194 LYS A CA 1
ATOM 1523 C C . LYS A 1 194 ? 37.182 3.397 -44.879 1.00 86.62 194 LYS A C 1
ATOM 1525 O O . LYS A 1 194 ? 36.774 3.087 -43.762 1.00 86.62 194 LYS A O 1
ATOM 1530 N N . VAL A 1 195 ? 36.442 4.082 -45.750 1.00 80.94 195 VAL A N 1
ATOM 1531 C CA . VAL A 1 195 ? 35.060 4.507 -45.476 1.00 80.94 195 VAL A CA 1
ATOM 1532 C C . VAL A 1 195 ? 34.122 3.304 -45.423 1.00 80.94 195 VAL A C 1
ATOM 1534 O O . VAL A 1 195 ? 33.334 3.218 -44.489 1.00 80.94 195 VAL A O 1
ATOM 1537 N N . ASP A 1 196 ? 34.261 2.341 -46.334 1.00 80.56 196 ASP A N 1
ATOM 1538 C CA . ASP A 1 196 ? 33.474 1.102 -46.323 1.00 80.56 196 ASP A CA 1
ATOM 1539 C C . ASP A 1 196 ? 33.708 0.317 -45.015 1.00 80.56 196 ASP A C 1
ATOM 1541 O O . ASP A 1 196 ? 32.754 -0.117 -44.371 1.00 80.56 196 ASP A O 1
ATOM 1545 N N . LYS A 1 197 ? 34.959 0.238 -44.531 1.00 90.38 197 LYS A N 1
ATOM 1546 C CA . LYS A 1 197 ? 35.269 -0.372 -43.224 1.00 90.38 197 LYS A CA 1
ATOM 1547 C C . LYS A 1 197 ? 34.613 0.375 -42.053 1.00 90.38 197 LYS A C 1
ATOM 1549 O O . LYS A 1 197 ? 34.106 -0.260 -41.131 1.00 90.38 197 LYS A O 1
ATOM 1554 N N . ARG A 1 198 ? 34.612 1.715 -42.074 1.00 79.56 198 ARG A N 1
ATOM 1555 C CA . ARG A 1 198 ? 33.926 2.538 -41.057 1.00 79.56 198 ARG A CA 1
ATOM 1556 C C . ARG A 1 198 ? 32.409 2.371 -41.118 1.00 79.56 198 ARG A C 1
ATOM 1558 O O . ARG A 1 198 ? 31.768 2.369 -40.073 1.00 79.56 198 ARG A O 1
ATOM 1565 N N . LEU A 1 199 ? 31.848 2.231 -42.317 1.00 82.00 199 LEU A N 1
ATOM 1566 C CA . LEU A 1 199 ? 30.423 2.008 -42.521 1.00 82.00 199 LEU A CA 1
ATOM 1567 C C . LEU A 1 199 ? 29.986 0.668 -41.920 1.00 82.00 199 LEU A C 1
ATOM 1569 O O . LEU A 1 199 ? 29.004 0.644 -41.189 1.00 82.00 199 LEU A O 1
ATOM 1573 N N . GLU A 1 200 ? 30.726 -0.414 -42.166 1.00 86.69 200 GLU A N 1
ATOM 1574 C CA . GLU A 1 200 ? 30.411 -1.722 -41.572 1.00 86.69 200 GLU A CA 1
ATOM 1575 C C . GLU A 1 200 ? 30.576 -1.731 -40.048 1.00 86.69 200 GLU A C 1
ATOM 1577 O O . GLU A 1 200 ? 29.708 -2.232 -39.336 1.00 86.69 200 GLU A O 1
ATOM 1582 N N . ALA A 1 201 ? 31.625 -1.093 -39.518 1.00 83.69 201 ALA A N 1
ATOM 1583 C CA . ALA A 1 201 ? 31.767 -0.927 -38.070 1.00 83.69 201 ALA A CA 1
ATOM 1584 C C . ALA A 1 201 ? 30.578 -0.156 -37.463 1.00 83.69 201 ALA A C 1
ATOM 1586 O O . ALA A 1 201 ? 30.034 -0.563 -36.439 1.00 83.69 201 ALA A O 1
ATOM 1587 N N . SER A 1 202 ? 30.137 0.918 -38.126 1.00 75.50 202 SER A N 1
ATOM 1588 C CA . SER A 1 202 ? 28.992 1.723 -37.693 1.00 75.50 202 SER A CA 1
ATOM 1589 C C . SER A 1 202 ? 27.671 0.953 -37.770 1.00 75.50 202 SER A C 1
ATOM 1591 O O . SER A 1 202 ? 26.852 1.098 -36.869 1.00 75.50 202 SER A O 1
ATOM 1593 N N . LYS A 1 203 ? 27.462 0.116 -38.796 1.00 84.12 203 LYS A N 1
ATOM 1594 C CA . LYS A 1 203 ? 26.284 -0.763 -38.891 1.00 84.12 203 LYS A CA 1
ATOM 1595 C C . LYS A 1 203 ? 26.225 -1.732 -37.717 1.00 84.12 203 LYS A C 1
ATOM 1597 O O . LYS A 1 203 ? 25.195 -1.814 -37.059 1.00 84.12 203 LYS A O 1
ATOM 1602 N N . ASN A 1 204 ? 27.339 -2.403 -37.425 1.00 86.75 204 ASN A N 1
ATOM 1603 C CA . ASN A 1 204 ? 27.411 -3.350 -36.315 1.00 86.75 204 ASN A CA 1
ATOM 1604 C C . ASN A 1 204 ? 27.122 -2.663 -34.971 1.00 86.75 204 ASN A C 1
ATOM 1606 O O . ASN A 1 204 ? 26.367 -3.199 -34.162 1.00 86.75 204 ASN A O 1
ATOM 1610 N N . GLN A 1 205 ? 27.651 -1.453 -34.756 1.00 82.44 205 GLN A N 1
ATOM 1611 C CA . GLN A 1 205 ? 27.347 -0.655 -33.563 1.00 82.44 205 GLN A CA 1
ATOM 1612 C C . GLN A 1 205 ? 25.860 -0.302 -33.454 1.00 82.44 205 GLN A C 1
ATOM 1614 O O . GLN A 1 205 ? 25.277 -0.504 -32.394 1.00 82.44 205 GLN A O 1
ATOM 1619 N N . VAL A 1 206 ? 25.231 0.168 -34.539 1.00 77.94 206 VAL A N 1
ATOM 1620 C CA . VAL A 1 206 ? 23.790 0.478 -34.545 1.00 77.94 206 VAL A CA 1
ATOM 1621 C C . VAL A 1 206 ? 22.970 -0.770 -34.220 1.00 77.94 206 VAL A C 1
ATOM 1623 O O . VAL A 1 206 ? 22.108 -0.704 -33.353 1.00 77.94 206 VAL A O 1
ATOM 1626 N N . THR A 1 207 ? 23.283 -1.922 -34.823 1.00 86.50 207 THR A N 1
ATOM 1627 C CA . THR A 1 207 ? 22.562 -3.172 -34.526 1.00 86.50 207 THR A CA 1
ATOM 1628 C C . THR A 1 207 ? 22.759 -3.663 -33.090 1.00 86.50 207 THR A C 1
ATOM 1630 O O . THR A 1 207 ? 21.869 -4.312 -32.549 1.00 86.50 207 THR A O 1
ATOM 1633 N N . GLY A 1 208 ? 23.911 -3.379 -32.470 1.00 85.19 208 GLY A N 1
ATOM 1634 C CA . GLY A 1 208 ? 24.158 -3.671 -31.056 1.00 85.19 208 GLY A CA 1
ATOM 1635 C C . GLY A 1 208 ? 23.304 -2.788 -30.149 1.00 85.19 208 GLY A C 1
ATOM 1636 O O . GLY A 1 208 ? 22.515 -3.304 -29.366 1.00 85.19 208 GLY A O 1
ATOM 1637 N N . LEU A 1 209 ? 23.369 -1.467 -30.350 1.00 78.25 209 LEU A N 1
ATOM 1638 C CA . LEU A 1 209 ? 22.580 -0.496 -29.583 1.00 78.25 209 LEU A CA 1
ATOM 1639 C C . LEU A 1 209 ? 21.069 -0.717 -29.728 1.00 78.25 209 LEU A C 1
ATOM 1641 O O . LEU A 1 209 ? 20.329 -0.517 -28.772 1.00 78.25 209 LEU A O 1
ATOM 1645 N N . GLU A 1 210 ? 20.594 -1.143 -30.901 1.00 81.56 210 GLU A N 1
ATOM 1646 C CA . GLU A 1 210 ? 19.181 -1.482 -31.111 1.00 81.56 210 GLU A CA 1
ATOM 1647 C C . GLU A 1 210 ? 18.738 -2.683 -30.263 1.00 81.56 210 GLU A C 1
ATOM 1649 O O . GLU A 1 210 ? 17.635 -2.664 -29.717 1.00 81.56 210 GLU A O 1
ATOM 1654 N N . LYS A 1 211 ? 19.596 -3.700 -30.102 1.00 91.50 211 LYS A N 1
ATOM 1655 C CA . LYS A 1 211 ? 19.313 -4.846 -29.224 1.00 91.50 211 LYS A CA 1
ATOM 1656 C C . LYS A 1 211 ? 19.315 -4.444 -27.754 1.00 91.50 211 LYS A C 1
ATOM 1658 O O . LYS A 1 211 ? 18.401 -4.831 -27.030 1.00 91.50 211 LYS A O 1
ATOM 1663 N N . ASP A 1 212 ? 20.299 -3.652 -27.336 1.00 79.38 212 ASP A N 1
ATOM 1664 C CA . ASP A 1 212 ? 20.413 -3.187 -25.951 1.00 79.38 212 ASP A CA 1
ATOM 1665 C C . ASP A 1 212 ? 19.221 -2.295 -25.569 1.00 79.38 212 ASP A C 1
ATOM 1667 O O . ASP A 1 212 ? 18.648 -2.447 -24.490 1.00 79.38 212 ASP A O 1
ATOM 1671 N N . LEU A 1 213 ? 18.781 -1.421 -26.483 1.00 82.44 213 LEU A N 1
ATOM 1672 C CA . LEU A 1 213 ? 17.600 -0.577 -26.292 1.00 82.44 213 LEU A CA 1
ATOM 1673 C C . LEU A 1 213 ? 16.319 -1.408 -26.139 1.00 82.44 213 LEU A C 1
ATOM 1675 O O . LEU A 1 213 ? 15.484 -1.105 -25.286 1.00 82.44 213 LEU A O 1
ATOM 1679 N N . GLU A 1 214 ? 16.145 -2.448 -26.954 1.00 89.94 214 GLU A N 1
ATOM 1680 C CA . GLU A 1 214 ? 14.977 -3.326 -26.859 1.00 89.94 214 GLU A CA 1
ATOM 1681 C C . GLU A 1 214 ? 14.975 -4.115 -25.541 1.00 89.94 214 GLU A C 1
ATOM 1683 O O . GLU A 1 214 ? 13.947 -4.182 -24.864 1.00 89.94 214 GLU A O 1
ATOM 1688 N N . ALA A 1 215 ? 16.132 -4.628 -25.114 1.00 88.12 215 ALA A N 1
ATOM 1689 C CA . ALA A 1 215 ? 16.278 -5.288 -23.818 1.00 88.12 215 ALA A CA 1
ATOM 1690 C C . ALA A 1 215 ? 15.958 -4.337 -22.649 1.00 88.12 215 ALA A C 1
ATOM 1692 O O . ALA A 1 215 ? 15.187 -4.694 -21.755 1.00 88.12 215 ALA A O 1
ATOM 1693 N N . ALA A 1 216 ? 16.466 -3.099 -22.686 1.00 74.06 216 ALA A N 1
ATOM 1694 C CA . ALA A 1 216 ? 16.172 -2.079 -21.679 1.00 74.06 216 ALA A CA 1
ATOM 1695 C C . ALA A 1 216 ? 14.671 -1.741 -21.622 1.00 74.06 216 ALA A C 1
ATOM 1697 O O . ALA A 1 216 ? 14.082 -1.666 -20.542 1.00 74.06 216 ALA A O 1
ATOM 1698 N N . ARG A 1 217 ? 14.007 -1.614 -22.778 1.00 83.69 217 ARG A N 1
ATOM 1699 C CA . ARG A 1 217 ? 12.554 -1.376 -22.853 1.00 83.69 217 ARG A CA 1
ATOM 1700 C C . ARG A 1 217 ? 11.747 -2.522 -22.250 1.00 83.69 217 ARG A C 1
ATOM 1702 O O . ARG A 1 217 ? 10.754 -2.271 -21.563 1.00 83.69 217 ARG A O 1
ATOM 1709 N N . GLN A 1 218 ? 12.162 -3.765 -22.483 1.00 91.38 218 GLN A N 1
ATOM 1710 C CA . GLN A 1 218 ? 11.519 -4.939 -21.893 1.00 91.38 218 GLN A CA 1
ATOM 1711 C C . GLN A 1 218 ? 11.725 -5.000 -20.374 1.00 91.38 218 GLN A C 1
ATOM 1713 O O . GLN A 1 218 ? 10.745 -5.227 -19.662 1.00 91.38 218 GLN A O 1
ATOM 1718 N N . SER A 1 219 ? 12.936 -4.704 -19.883 1.00 88.56 219 SER A N 1
ATOM 1719 C CA . SER A 1 219 ? 13.241 -4.583 -18.445 1.00 88.56 219 SER A CA 1
ATOM 1720 C C . SER A 1 219 ? 12.345 -3.542 -17.765 1.00 88.56 219 SER A C 1
ATOM 1722 O O . SER A 1 219 ? 11.618 -3.854 -16.820 1.00 88.56 219 SER A O 1
ATOM 1724 N N . ILE A 1 220 ? 12.271 -2.329 -18.329 1.00 84.06 220 ILE A N 1
ATOM 1725 C CA . ILE A 1 220 ? 11.413 -1.245 -17.826 1.00 84.06 220 ILE A CA 1
ATOM 1726 C C . ILE A 1 220 ? 9.940 -1.670 -17.797 1.00 84.06 220 ILE A C 1
ATOM 1728 O O . ILE A 1 220 ? 9.206 -1.330 -16.868 1.00 84.06 220 ILE A O 1
ATOM 1732 N N . LYS A 1 221 ? 9.472 -2.404 -18.814 1.00 90.50 221 LYS A N 1
ATOM 1733 C CA . LYS A 1 221 ? 8.087 -2.891 -18.863 1.00 90.50 221 LYS A CA 1
ATOM 1734 C C . LYS A 1 221 ? 7.809 -3.933 -17.778 1.00 90.50 221 LYS A C 1
ATOM 1736 O O . LYS A 1 221 ? 6.699 -3.933 -17.258 1.00 90.50 221 LYS A O 1
ATOM 1741 N N . ALA A 1 222 ? 8.769 -4.802 -17.458 1.00 88.38 222 ALA A N 1
ATOM 1742 C CA . ALA A 1 222 ? 8.644 -5.765 -16.366 1.00 88.38 222 ALA A CA 1
ATOM 1743 C C . ALA A 1 222 ? 8.553 -5.047 -15.013 1.00 88.38 222 ALA A C 1
ATOM 1745 O O . ALA A 1 222 ? 7.522 -5.145 -14.358 1.00 88.38 222 ALA A O 1
ATOM 1746 N N . ARG A 1 223 ? 9.521 -4.177 -14.705 1.00 84.94 223 ARG A N 1
ATOM 1747 C CA . ARG A 1 223 ? 9.554 -3.402 -13.452 1.00 84.94 223 ARG A CA 1
ATOM 1748 C C . ARG A 1 223 ? 8.327 -2.520 -13.240 1.00 84.94 223 ARG A C 1
ATOM 1750 O O . ARG A 1 223 ? 7.873 -2.338 -12.118 1.00 84.94 223 ARG A O 1
ATOM 1757 N N . LYS A 1 224 ? 7.748 -1.975 -14.316 1.00 85.56 224 LYS A N 1
ATOM 1758 C CA . LYS A 1 224 ? 6.474 -1.240 -14.238 1.00 85.56 224 LYS A CA 1
ATOM 1759 C C . LYS A 1 224 ? 5.302 -2.109 -13.779 1.00 85.56 224 LYS A C 1
ATOM 1761 O O . LYS A 1 224 ? 4.396 -1.572 -13.153 1.00 85.56 224 LYS A O 1
ATOM 1766 N N . ARG A 1 225 ? 5.282 -3.402 -14.120 1.00 89.94 225 ARG A N 1
ATOM 1767 C CA . ARG A 1 225 ? 4.253 -4.331 -13.626 1.00 89.94 225 ARG A CA 1
ATOM 1768 C C . ARG A 1 225 ? 4.499 -4.670 -12.165 1.00 89.94 225 ARG A C 1
ATOM 1770 O O . ARG A 1 225 ? 3.552 -4.606 -11.395 1.00 89.94 225 ARG A O 1
ATOM 1777 N N . ASP A 1 226 ? 5.749 -4.928 -11.795 1.00 86.44 226 ASP A N 1
ATOM 1778 C CA . ASP A 1 226 ? 6.122 -5.237 -10.411 1.00 86.44 226 ASP A CA 1
ATOM 1779 C C . ASP A 1 226 ? 5.755 -4.068 -9.480 1.00 86.44 226 ASP A C 1
ATOM 1781 O O . ASP A 1 226 ? 5.082 -4.265 -8.476 1.00 86.44 226 ASP A O 1
ATOM 1785 N N . LEU A 1 227 ? 6.046 -2.824 -9.887 1.00 84.44 227 LEU A N 1
ATOM 1786 C CA . LEU A 1 227 ? 5.617 -1.618 -9.163 1.00 84.44 227 LEU A CA 1
ATOM 1787 C C . LEU A 1 227 ? 4.094 -1.466 -9.056 1.00 84.44 227 LEU A C 1
ATOM 1789 O O . LEU A 1 227 ? 3.609 -0.916 -8.073 1.00 84.44 227 LEU A O 1
ATOM 1793 N N . ALA A 1 228 ? 3.337 -1.885 -10.073 1.00 86.31 228 ALA A N 1
ATOM 1794 C CA . ALA A 1 228 ? 1.878 -1.839 -10.013 1.00 86.31 228 ALA A CA 1
ATOM 1795 C C . ALA A 1 228 ? 1.321 -2.903 -9.055 1.00 86.31 228 ALA A C 1
ATOM 1797 O O . ALA A 1 228 ? 0.342 -2.630 -8.373 1.00 86.31 228 ALA A O 1
ATOM 1798 N N . SER A 1 229 ? 1.959 -4.077 -8.991 1.00 91.12 229 SER A N 1
ATOM 1799 C CA . SER A 1 229 ? 1.613 -5.147 -8.051 1.00 91.12 229 SER A CA 1
ATOM 1800 C C . SER A 1 229 ? 1.906 -4.739 -6.608 1.00 91.12 229 SER A C 1
ATOM 1802 O O . SER A 1 229 ? 1.005 -4.793 -5.784 1.00 91.12 229 SER A O 1
ATOM 1804 N N . LEU A 1 230 ? 3.121 -4.247 -6.332 1.00 84.69 230 LEU A N 1
ATOM 1805 C CA . LEU A 1 230 ? 3.512 -3.766 -5.000 1.00 84.69 230 LEU A CA 1
ATOM 1806 C C . LEU A 1 230 ? 2.609 -2.634 -4.510 1.00 84.69 230 LEU A C 1
ATOM 1808 O O . LEU A 1 230 ? 2.301 -2.548 -3.331 1.00 84.69 230 LEU A O 1
ATOM 1812 N N . LYS A 1 231 ? 2.159 -1.760 -5.417 1.00 85.19 231 LYS A N 1
ATOM 1813 C CA . LYS A 1 231 ? 1.230 -0.695 -5.045 1.00 85.19 231 LYS A CA 1
ATOM 1814 C C . LYS A 1 231 ? -0.112 -1.246 -4.549 1.00 85.19 231 LYS A C 1
ATOM 1816 O O . LYS A 1 231 ? -0.622 -0.731 -3.568 1.00 85.19 231 LYS A O 1
ATOM 1821 N N . LEU A 1 232 ? -0.671 -2.251 -5.227 1.00 87.19 232 LEU A N 1
ATOM 1822 C CA . LEU A 1 232 ? -1.930 -2.868 -4.797 1.00 87.19 232 LEU A CA 1
ATOM 1823 C C . LEU A 1 232 ? -1.776 -3.553 -3.436 1.00 87.19 232 LEU A C 1
ATOM 1825 O O . LEU A 1 232 ? -2.637 -3.389 -2.588 1.00 87.19 232 LEU A O 1
ATOM 1829 N N . GLU A 1 233 ? -0.661 -4.250 -3.216 1.00 86.25 233 GLU A N 1
ATOM 1830 C CA . GLU A 1 233 ? -0.363 -4.898 -1.933 1.00 86.25 233 GLU A CA 1
ATOM 1831 C C . GLU A 1 233 ? -0.244 -3.886 -0.783 1.00 86.25 233 GLU A C 1
ATOM 1833 O O . GLU A 1 233 ? -0.790 -4.113 0.290 1.00 86.25 233 GLU A O 1
ATOM 1838 N N . ILE A 1 234 ? 0.397 -2.735 -1.019 1.00 81.81 234 ILE A N 1
ATOM 1839 C CA . ILE A 1 234 ? 0.451 -1.642 -0.036 1.00 81.81 234 ILE A CA 1
ATOM 1840 C C . ILE A 1 234 ? -0.943 -1.053 0.217 1.00 81.81 234 ILE A C 1
ATOM 1842 O O . ILE A 1 234 ? -1.292 -0.828 1.370 1.00 81.81 234 ILE A O 1
ATOM 1846 N N . ASP A 1 235 ? -1.736 -0.813 -0.834 1.00 83.31 235 ASP A N 1
ATOM 1847 C CA . ASP A 1 235 ? -3.093 -0.268 -0.696 1.00 83.31 235 ASP A CA 1
ATOM 1848 C C . ASP A 1 235 ? -3.993 -1.229 0.131 1.00 83.31 235 ASP A C 1
ATOM 1850 O O . ASP A 1 235 ? -4.775 -0.772 0.967 1.00 83.31 235 ASP A O 1
ATOM 1854 N N . ASP A 1 236 ? -3.850 -2.550 -0.055 1.00 83.00 236 ASP A N 1
ATOM 1855 C CA . ASP A 1 236 ? -4.561 -3.579 0.720 1.00 83.00 236 ASP A CA 1
ATOM 1856 C C . ASP A 1 236 ? -4.092 -3.622 2.193 1.00 83.00 236 ASP A C 1
ATOM 1858 O O . ASP A 1 236 ? -4.917 -3.701 3.111 1.00 83.00 236 ASP A O 1
ATOM 1862 N N . GLU A 1 237 ? -2.781 -3.529 2.450 1.00 82.88 237 GLU A N 1
ATOM 1863 C CA . GLU A 1 237 ? -2.235 -3.558 3.815 1.00 82.88 237 GLU A CA 1
ATOM 1864 C C . GLU A 1 237 ? -2.553 -2.268 4.596 1.00 82.88 237 GLU A C 1
ATOM 1866 O O . GLU A 1 237 ? -2.863 -2.320 5.788 1.00 82.88 237 GLU A O 1
ATOM 1871 N N . ASP A 1 238 ? -2.570 -1.106 3.933 1.00 82.06 238 ASP A N 1
ATOM 1872 C CA . ASP A 1 238 ? -3.009 0.167 4.521 1.00 82.06 238 ASP A CA 1
ATOM 1873 C C . ASP A 1 238 ? -4.470 0.096 4.989 1.00 82.06 238 ASP A C 1
ATOM 1875 O O . ASP A 1 238 ? -4.818 0.573 6.079 1.00 82.06 238 ASP A O 1
ATOM 1879 N N . GLU A 1 239 ? -5.331 -0.529 4.185 1.00 87.00 239 GLU A N 1
ATOM 1880 C CA . GLU A 1 239 ? -6.738 -0.732 4.519 1.00 87.00 239 GLU A CA 1
ATOM 1881 C C . GLU A 1 239 ? -6.899 -1.686 5.709 1.00 87.00 239 GLU A C 1
ATOM 1883 O O . GLU A 1 239 ? -7.645 -1.403 6.654 1.00 87.00 239 GLU A O 1
ATOM 1888 N N . ARG A 1 240 ? -6.120 -2.768 5.732 1.00 84.94 240 ARG A N 1
ATOM 1889 C CA . ARG A 1 240 ? -6.052 -3.696 6.863 1.00 84.94 240 ARG A CA 1
ATOM 1890 C C . ARG A 1 240 ? -5.607 -2.993 8.151 1.00 84.94 240 ARG A C 1
ATOM 1892 O O . ARG A 1 240 ? -6.271 -3.118 9.183 1.00 84.94 240 ARG A O 1
ATOM 1899 N N . ILE A 1 241 ? -4.552 -2.178 8.100 1.00 80.00 241 ILE A N 1
ATOM 1900 C CA . ILE A 1 241 ? -4.084 -1.368 9.239 1.00 80.00 241 ILE A CA 1
ATOM 1901 C C . ILE A 1 241 ? -5.174 -0.393 9.708 1.00 80.00 241 ILE A C 1
ATOM 1903 O O . ILE A 1 241 ? -5.343 -0.178 10.915 1.00 80.00 241 ILE A O 1
ATOM 1907 N N . ARG A 1 242 ? -5.925 0.213 8.780 1.00 90.19 242 ARG A N 1
ATOM 1908 C CA . ARG A 1 242 ? -7.038 1.122 9.096 1.00 90.19 242 ARG A CA 1
ATOM 1909 C C . ARG A 1 242 ? -8.135 0.410 9.888 1.00 90.19 242 ARG A C 1
ATOM 1911 O O . ARG A 1 242 ? -8.573 0.949 10.907 1.00 90.19 242 ARG A O 1
ATOM 1918 N N . LEU A 1 243 ? -8.542 -0.786 9.460 1.00 83.75 243 LEU A N 1
ATOM 1919 C CA . LEU A 1 243 ? -9.540 -1.607 10.156 1.00 83.75 243 LEU A CA 1
ATOM 1920 C C . LEU A 1 243 ? -9.066 -2.003 11.557 1.00 83.75 243 LEU A C 1
ATOM 1922 O O . LEU A 1 243 ? -9.792 -1.827 12.534 1.00 83.75 243 LEU A O 1
ATOM 1926 N N . LEU A 1 244 ? -7.816 -2.446 11.683 1.00 80.38 244 LEU A N 1
ATOM 1927 C CA . LEU A 1 244 ? -7.255 -2.895 12.958 1.00 80.38 244 LEU A CA 1
ATOM 1928 C C . LEU A 1 244 ? -7.118 -1.742 13.968 1.00 80.38 244 LEU A C 1
ATOM 1930 O O . LEU A 1 244 ? -7.411 -1.905 15.154 1.00 80.38 244 LEU A O 1
ATOM 1934 N N . LYS A 1 245 ? -6.775 -0.532 13.507 1.00 82.12 245 LYS A N 1
ATOM 1935 C CA . LYS A 1 245 ? -6.809 0.681 14.345 1.00 82.12 245 LYS A CA 1
ATOM 1936 C C . LYS A 1 245 ? -8.217 1.001 14.850 1.00 82.12 245 LYS A C 1
ATOM 1938 O O . LYS A 1 245 ? -8.361 1.393 16.008 1.00 82.12 245 LYS A O 1
ATOM 1943 N N . ALA A 1 246 ? -9.240 0.839 14.009 1.00 82.50 246 ALA A N 1
ATOM 1944 C CA . ALA A 1 246 ? -10.630 1.056 14.405 1.00 82.50 246 ALA A CA 1
ATOM 1945 C C . ALA A 1 246 ? -11.092 0.016 15.445 1.00 82.50 246 ALA A C 1
ATOM 1947 O O . ALA A 1 246 ? -11.656 0.383 16.474 1.00 82.50 246 ALA A O 1
ATOM 1948 N N . GLN A 1 247 ? -10.749 -1.262 15.252 1.00 80.69 247 GLN A N 1
ATOM 1949 C CA . GLN A 1 247 ? -11.012 -2.323 16.235 1.00 80.69 247 GLN A CA 1
ATOM 1950 C C . GLN A 1 247 ? -10.336 -2.057 17.587 1.00 80.69 247 GLN A C 1
ATOM 1952 O O . GLN A 1 247 ? -10.952 -2.230 18.642 1.00 80.69 247 GLN A O 1
ATOM 1957 N N . LEU A 1 248 ? -9.075 -1.610 17.575 1.00 83.31 248 LEU A N 1
ATOM 1958 C CA . LEU A 1 248 ? -8.342 -1.271 18.795 1.00 83.31 248 LEU A CA 1
ATOM 1959 C C . LEU A 1 248 ? -8.994 -0.093 19.532 1.00 83.31 248 LEU A C 1
ATOM 1961 O O . LEU A 1 248 ? -9.056 -0.084 20.763 1.00 83.31 248 LEU A O 1
ATOM 1965 N N . PHE A 1 249 ? -9.487 0.903 18.793 1.00 88.31 249 PHE A N 1
ATOM 1966 C CA . PHE A 1 249 ? -10.204 2.038 19.368 1.00 88.31 249 PHE A CA 1
ATOM 1967 C C . PHE A 1 249 ? -11.489 1.594 20.085 1.00 88.31 249 PHE A C 1
ATOM 1969 O O . PHE A 1 249 ? -11.670 1.935 21.256 1.00 88.31 249 PHE A O 1
ATOM 1976 N N . GLU A 1 250 ? -12.330 0.780 19.440 1.00 89.38 250 GLU A N 1
ATOM 1977 C CA . GLU A 1 250 ? -13.565 0.282 20.065 1.00 89.38 250 GLU A CA 1
ATOM 1978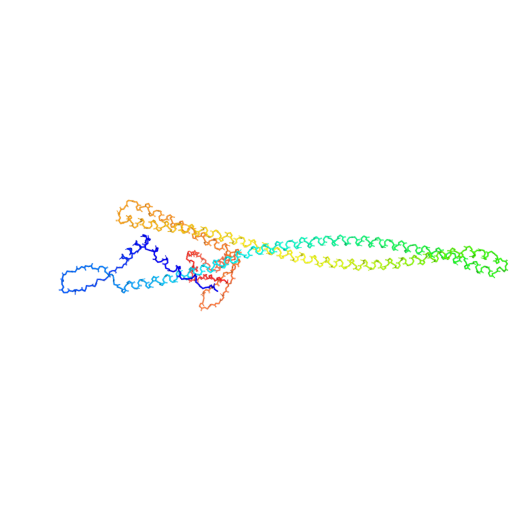 C C . GLU A 1 250 ? -13.281 -0.668 21.241 1.00 89.38 250 GLU A C 1
ATOM 1980 O O . GLU A 1 250 ? -13.926 -0.564 22.283 1.00 89.38 250 GLU A O 1
ATOM 1985 N N . THR A 1 251 ? -12.245 -1.510 21.158 1.00 80.50 251 THR A N 1
ATOM 1986 C CA . THR A 1 251 ? -11.805 -2.347 22.293 1.00 80.50 251 THR A CA 1
ATOM 1987 C C . THR A 1 251 ? -11.410 -1.498 23.506 1.00 80.50 251 THR A C 1
ATOM 1989 O O . THR A 1 251 ? -11.832 -1.770 24.631 1.00 80.50 251 THR A O 1
ATOM 1992 N N . ASN A 1 252 ? -10.642 -0.422 23.302 1.00 82.00 252 ASN A N 1
ATOM 1993 C CA . ASN A 1 252 ? -10.263 0.489 24.388 1.00 82.00 252 ASN A CA 1
ATOM 1994 C C . ASN A 1 252 ? -11.476 1.195 25.006 1.00 82.00 252 ASN A C 1
ATOM 1996 O O . ASN A 1 252 ? -11.536 1.380 26.225 1.00 82.00 252 ASN A O 1
ATOM 2000 N N . ARG A 1 253 ? -12.455 1.568 24.177 1.00 89.12 253 ARG A N 1
ATOM 2001 C CA . ARG A 1 253 ? -13.719 2.148 24.634 1.00 89.12 253 ARG A CA 1
ATOM 2002 C C . ARG A 1 253 ? -14.523 1.152 25.471 1.00 89.12 253 ARG A C 1
ATOM 2004 O O . ARG A 1 253 ? -15.044 1.541 26.514 1.00 89.12 253 ARG A O 1
ATOM 2011 N N . LEU A 1 254 ? -14.567 -0.122 25.077 1.00 89.00 254 LEU A N 1
ATOM 2012 C CA . LEU A 1 254 ? -15.231 -1.181 25.841 1.00 89.00 254 LEU A CA 1
ATOM 2013 C C . LEU A 1 254 ? -14.587 -1.381 27.220 1.00 89.00 254 LEU A C 1
ATOM 2015 O O . LEU A 1 254 ? -15.296 -1.417 28.220 1.00 89.00 254 LEU A O 1
ATOM 2019 N N . ILE A 1 255 ? -13.251 -1.406 27.294 1.00 84.88 255 ILE A N 1
ATOM 2020 C CA . ILE A 1 255 ? -12.510 -1.495 28.567 1.00 84.88 255 ILE A CA 1
ATOM 2021 C C . ILE A 1 255 ? -12.866 -0.332 29.503 1.00 84.88 255 ILE A C 1
ATOM 2023 O O . ILE A 1 255 ? -12.964 -0.512 30.718 1.00 84.88 255 ILE A O 1
ATOM 2027 N N . GLN A 1 256 ? -13.039 0.879 28.967 1.00 86.94 256 GLN A N 1
ATOM 2028 C CA . GLN A 1 256 ? -13.455 2.024 29.775 1.00 86.94 256 GLN A CA 1
ATOM 2029 C C . GLN A 1 256 ? -14.888 1.858 30.299 1.00 86.94 256 GLN A C 1
ATOM 2031 O O . GLN A 1 256 ? -15.128 2.120 31.477 1.00 86.94 256 GLN A O 1
ATOM 2036 N N . LEU A 1 257 ? -15.816 1.408 29.451 1.00 89.62 257 LEU A N 1
ATOM 2037 C CA . LEU A 1 257 ? -17.204 1.168 29.849 1.00 89.62 257 LEU A CA 1
ATOM 2038 C C . LEU A 1 257 ? -17.315 0.064 30.910 1.00 89.62 257 LEU A C 1
ATOM 2040 O O . LEU A 1 257 ? -18.081 0.226 31.855 1.00 89.62 257 LEU A O 1
ATOM 2044 N N . GLU A 1 258 ? -16.512 -1.001 30.821 1.00 89.69 258 GLU A N 1
ATOM 2045 C CA . GLU A 1 258 ? -16.476 -2.053 31.848 1.00 89.69 258 GLU A CA 1
ATOM 2046 C C . GLU A 1 258 ? -16.039 -1.484 33.209 1.00 89.69 258 GLU A C 1
ATOM 2048 O O . GLU A 1 258 ? -16.681 -1.735 34.222 1.00 89.69 258 GLU A O 1
ATOM 2053 N N . LYS A 1 259 ? -15.018 -0.614 33.241 1.00 92.19 259 LYS A N 1
ATOM 2054 C CA . LYS A 1 259 ? -14.597 0.069 34.482 1.00 92.19 259 LYS A CA 1
ATOM 2055 C C . LYS A 1 259 ? -15.682 0.985 35.050 1.00 92.19 259 LYS A C 1
ATOM 2057 O O . LYS A 1 259 ? -15.826 1.103 36.267 1.00 92.19 259 LYS A O 1
ATOM 2062 N N . GLU A 1 260 ? -16.420 1.683 34.185 1.00 96.12 260 GLU A N 1
ATOM 2063 C CA . GLU A 1 260 ? -17.554 2.518 34.599 1.00 96.12 260 GLU A CA 1
ATOM 2064 C C . GLU A 1 260 ? -18.681 1.662 35.191 1.00 96.12 260 GLU A C 1
ATOM 2066 O O . GLU A 1 260 ? -19.233 2.018 36.234 1.00 96.12 260 GLU A O 1
ATOM 2071 N N . LYS A 1 261 ? -18.966 0.511 34.576 1.00 94.94 261 LYS A N 1
ATOM 2072 C CA . LYS A 1 261 ? -19.935 -0.471 35.064 1.00 94.94 261 LYS A CA 1
ATOM 2073 C C . LYS A 1 261 ? -19.533 -1.039 36.424 1.00 94.94 261 LYS A C 1
ATOM 2075 O O . LYS A 1 261 ? -20.329 -0.945 37.350 1.00 94.94 261 LYS A O 1
ATOM 2080 N N . GLU A 1 262 ? -18.302 -1.529 36.585 1.00 93.31 262 GLU A N 1
ATOM 2081 C CA . GLU A 1 262 ? -17.790 -2.051 37.866 1.00 93.31 262 GLU A CA 1
ATOM 2082 C C . GLU A 1 262 ? -17.953 -1.032 39.005 1.00 93.31 262 GLU A C 1
ATOM 2084 O O . GLU A 1 262 ? -18.358 -1.371 40.120 1.00 93.31 262 GLU A O 1
ATOM 2089 N N . LYS A 1 263 ? -17.677 0.249 38.726 1.00 96.81 263 LYS A N 1
ATOM 2090 C CA . LYS A 1 263 ? -17.856 1.330 39.700 1.00 96.81 263 LYS A CA 1
ATOM 2091 C C . LYS A 1 263 ? -19.326 1.516 40.090 1.00 96.81 263 LYS A C 1
ATOM 2093 O O . LYS A 1 263 ? -19.617 1.689 41.273 1.00 96.81 263 LYS A O 1
ATOM 2098 N N . LEU A 1 264 ? -20.233 1.512 39.114 1.00 96.12 264 LEU A N 1
ATOM 2099 C CA . LEU A 1 264 ? -21.669 1.662 39.357 1.00 96.12 264 LEU A CA 1
ATOM 2100 C C . LEU A 1 264 ? -22.257 0.445 40.085 1.00 96.12 264 LEU A C 1
ATOM 2102 O O . LEU A 1 264 ? -23.089 0.620 40.970 1.00 96.12 264 LEU A O 1
ATOM 2106 N N . GLU A 1 265 ? -21.801 -0.770 39.777 1.00 94.44 265 GLU A N 1
ATOM 2107 C CA . GLU A 1 265 ? -22.193 -1.990 40.495 1.00 94.44 265 GLU A CA 1
ATOM 2108 C C . GLU A 1 265 ? -21.749 -1.939 41.964 1.00 94.44 265 GLU A C 1
ATOM 2110 O O . GLU A 1 265 ? -22.525 -2.269 42.863 1.00 94.44 265 GLU A O 1
ATOM 2115 N N . ALA A 1 266 ? -20.529 -1.463 42.237 1.00 96.69 266 ALA A N 1
ATOM 2116 C CA . ALA A 1 266 ? -20.057 -1.260 43.605 1.00 96.69 266 ALA A CA 1
ATOM 2117 C C . ALA A 1 266 ? -20.907 -0.222 44.366 1.00 96.69 266 ALA A C 1
ATOM 2119 O O . ALA A 1 266 ? -21.279 -0.457 45.518 1.00 96.69 266 ALA A O 1
ATOM 2120 N N . GLU A 1 267 ? -21.262 0.895 43.719 1.00 97.25 267 GLU A N 1
ATOM 2121 C CA . GLU A 1 267 ? -22.153 1.918 44.288 1.00 97.25 267 GLU A CA 1
ATOM 2122 C C . GLU A 1 267 ? -23.562 1.359 44.556 1.00 97.25 267 GLU A C 1
ATOM 2124 O O . GLU A 1 267 ? -24.139 1.598 45.619 1.00 97.25 267 GLU A O 1
ATOM 2129 N N . GLN A 1 268 ? -24.097 0.549 43.639 1.00 97.38 268 GLN A N 1
ATOM 2130 C CA . GLN A 1 268 ? -25.384 -0.127 43.802 1.00 97.38 268 GLN A CA 1
ATOM 2131 C C . GLN A 1 268 ? -25.377 -1.050 45.028 1.00 97.38 268 GLN A C 1
ATOM 2133 O O . GLN A 1 268 ? -26.306 -1.007 45.838 1.00 97.38 268 GLN A O 1
ATOM 2138 N N . MET A 1 269 ? -24.316 -1.848 45.210 1.00 96.56 269 MET A N 1
ATOM 2139 C CA . MET A 1 269 ? -24.166 -2.718 46.382 1.00 96.56 269 MET A CA 1
ATOM 2140 C C . MET A 1 269 ? -24.106 -1.920 47.693 1.00 96.56 269 MET A C 1
ATOM 2142 O O . MET A 1 269 ? -24.724 -2.322 48.684 1.00 96.56 269 MET A O 1
ATOM 2146 N N . GLU A 1 270 ? -23.408 -0.779 47.714 1.00 97.69 270 GLU A N 1
ATOM 2147 C CA . GLU A 1 270 ? -23.347 0.107 48.885 1.00 97.69 270 GLU A CA 1
ATOM 2148 C C . GLU A 1 270 ? -24.729 0.689 49.229 1.00 97.69 270 GLU A C 1
ATOM 2150 O O . GLU A 1 270 ? -25.156 0.645 50.389 1.00 97.69 270 GLU A O 1
ATOM 2155 N N . ILE A 1 271 ? -25.474 1.166 48.223 1.00 96.50 271 ILE A N 1
ATOM 2156 C CA . ILE A 1 271 ? -26.835 1.694 48.398 1.00 96.50 271 ILE A CA 1
ATOM 2157 C C . ILE A 1 271 ? -27.782 0.603 48.908 1.00 96.50 271 ILE A C 1
ATOM 2159 O O . ILE A 1 271 ? -28.553 0.846 49.840 1.00 96.50 271 ILE A O 1
ATOM 2163 N N . GLN A 1 272 ? -27.709 -0.612 48.361 1.00 96.06 272 GLN A N 1
ATOM 2164 C CA . GLN A 1 272 ? -28.528 -1.740 48.810 1.00 96.06 272 GLN A CA 1
ATOM 2165 C C . GLN A 1 272 ? -28.239 -2.113 50.268 1.00 96.06 272 GLN A C 1
ATOM 2167 O O . GLN A 1 272 ? -29.172 -2.332 51.049 1.00 96.06 272 GLN A O 1
ATOM 2172 N N . ALA A 1 273 ? -26.967 -2.125 50.674 1.00 96.50 273 ALA A N 1
ATOM 2173 C CA . ALA A 1 273 ? -26.587 -2.348 52.066 1.00 96.50 273 ALA A CA 1
ATOM 2174 C C . ALA A 1 273 ? -27.153 -1.253 52.993 1.00 96.50 273 ALA A C 1
ATOM 2176 O O . ALA A 1 273 ? -27.732 -1.560 54.043 1.00 96.50 273 ALA A O 1
ATOM 2177 N N . ALA A 1 274 ? -27.063 0.018 52.585 1.00 96.56 274 ALA A N 1
ATOM 2178 C CA . ALA A 1 274 ? -27.626 1.147 53.324 1.00 96.56 274 ALA A CA 1
ATOM 2179 C C . ALA A 1 274 ? -29.161 1.076 53.427 1.00 96.56 274 ALA A C 1
ATOM 2181 O O . ALA A 1 274 ? -29.717 1.316 54.501 1.00 96.56 274 ALA A O 1
ATOM 2182 N N . LEU A 1 275 ? -29.853 0.682 52.352 1.00 95.25 275 LEU A N 1
ATOM 2183 C CA . LEU A 1 275 ? -31.307 0.493 52.325 1.00 95.25 275 LEU A CA 1
ATOM 2184 C C . LEU A 1 275 ? -31.768 -0.577 53.316 1.00 95.25 275 LEU A C 1
ATOM 2186 O O . LEU A 1 275 ? -32.750 -0.369 54.032 1.00 95.25 275 LEU A O 1
ATOM 2190 N N . VAL A 1 276 ? -31.063 -1.709 53.394 1.00 96.56 276 VAL A N 1
ATOM 2191 C CA . VAL A 1 276 ? -31.357 -2.764 54.379 1.00 96.56 276 VAL A CA 1
ATOM 2192 C C . VAL A 1 276 ? -31.209 -2.225 55.805 1.00 96.56 276 VAL A C 1
ATOM 2194 O O . VAL A 1 276 ? -32.092 -2.450 56.639 1.00 96.56 276 VAL A O 1
ATOM 2197 N N . GLY A 1 277 ? -30.148 -1.458 56.075 1.00 96.38 277 GLY A N 1
ATOM 2198 C CA . GLY A 1 277 ? -29.934 -0.800 57.367 1.00 96.38 277 GLY A CA 1
ATOM 2199 C C . GLY A 1 277 ? -31.029 0.214 57.718 1.00 96.38 277 GLY A C 1
ATOM 2200 O O . GLY A 1 277 ? -31.597 0.155 58.809 1.00 96.38 277 GLY A O 1
ATOM 2201 N N . ALA A 1 278 ? -31.378 1.100 56.783 1.00 95.00 278 ALA A N 1
ATOM 2202 C CA . ALA A 1 278 ? -32.403 2.131 56.955 1.00 95.00 278 ALA A CA 1
ATOM 2203 C C . ALA A 1 278 ? -33.805 1.544 57.180 1.00 95.00 278 ALA A C 1
ATOM 2205 O O . ALA A 1 278 ? -34.563 2.044 58.014 1.00 95.00 278 ALA A O 1
ATOM 2206 N N . ARG A 1 279 ? -34.147 0.450 56.482 1.00 94.19 279 ARG A N 1
ATOM 2207 C CA . ARG A 1 279 ? -35.409 -0.282 56.691 1.00 94.19 279 ARG A CA 1
ATOM 2208 C C . ARG A 1 279 ? -3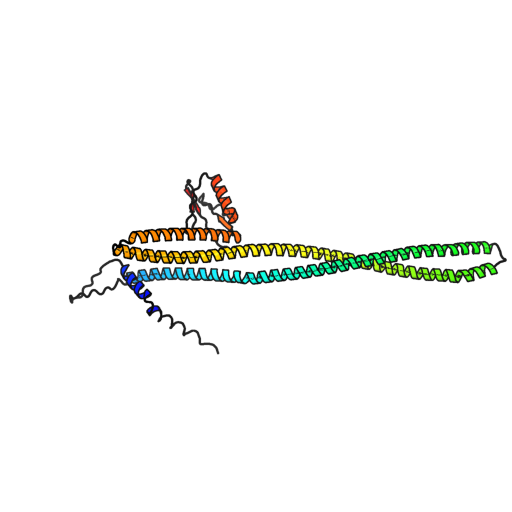5.484 -0.901 58.083 1.00 94.19 279 ARG A C 1
ATOM 2210 O O . ARG A 1 279 ? -36.549 -0.879 58.692 1.00 94.19 279 ARG A O 1
ATOM 2217 N N . ALA A 1 280 ? -34.371 -1.420 58.600 1.00 95.44 280 ALA A N 1
ATOM 2218 C CA . ALA A 1 280 ? -34.321 -1.978 59.949 1.00 95.44 280 ALA A CA 1
ATOM 2219 C C . ALA A 1 280 ? -34.458 -0.899 61.039 1.00 95.44 280 ALA A C 1
ATOM 2221 O O . ALA A 1 280 ? -35.057 -1.157 62.081 1.00 95.44 280 ALA A O 1
ATOM 2222 N N . SER A 1 281 ? -33.936 0.309 60.801 1.00 94.06 281 SER A N 1
ATOM 2223 C CA . SER A 1 281 ? -33.966 1.422 61.760 1.00 94.06 281 SER A CA 1
ATOM 2224 C C . SER A 1 281 ? -35.159 2.372 61.603 1.00 94.06 281 SER A C 1
ATOM 2226 O O . SER A 1 281 ? -35.301 3.287 62.410 1.00 94.06 281 SER A O 1
ATOM 2228 N N . SER A 1 282 ? -36.027 2.159 60.605 1.00 92.19 282 SER A N 1
ATOM 2229 C CA . SER A 1 282 ? -37.105 3.098 60.238 1.00 92.19 282 SER A CA 1
ATOM 2230 C C . SER A 1 282 ? -36.588 4.529 60.006 1.00 92.19 282 SER A C 1
ATOM 2232 O O . SER A 1 282 ? -37.211 5.499 60.438 1.00 92.19 282 SER A O 1
ATOM 2234 N N . SER A 1 283 ? -35.424 4.657 59.358 1.00 91.44 283 SER A N 1
ATOM 2235 C CA . SER A 1 283 ? -34.782 5.953 59.106 1.00 91.44 283 SER A CA 1
ATOM 2236 C C . SER A 1 283 ? -35.621 6.840 58.166 1.00 91.44 283 SER A C 1
ATOM 2238 O O . SER A 1 283 ? -36.160 6.325 57.180 1.00 91.44 283 SER A O 1
ATOM 2240 N N . PRO A 1 284 ? -35.703 8.166 58.406 1.00 87.81 284 PRO A N 1
ATOM 2241 C CA . PRO A 1 284 ? -36.345 9.108 57.484 1.00 87.81 284 PRO A CA 1
ATOM 2242 C C . PRO A 1 284 ? -35.656 9.202 56.108 1.00 87.81 284 PRO A C 1
ATOM 2244 O O . PRO A 1 284 ? -36.303 9.605 55.143 1.00 87.81 284 PRO A O 1
ATOM 2247 N N . ASP A 1 285 ? -34.401 8.760 55.979 1.00 94.25 285 ASP A N 1
ATOM 2248 C CA . ASP A 1 285 ? -33.596 8.894 54.749 1.00 94.25 285 ASP A CA 1
ATOM 2249 C C . ASP A 1 285 ? -33.925 7.842 53.668 1.00 94.25 285 ASP A C 1
ATOM 2251 O O . ASP A 1 285 ? -33.308 7.801 52.602 1.00 94.25 285 ASP A O 1
ATOM 2255 N N . LEU A 1 286 ? -34.903 6.963 53.919 1.00 95.31 286 LEU A N 1
ATOM 2256 C CA . LEU A 1 286 ? -35.248 5.858 53.018 1.00 95.31 286 LEU A CA 1
ATOM 2257 C C . LEU A 1 286 ? -35.628 6.341 51.607 1.00 95.31 286 LEU A C 1
ATOM 2259 O O . LEU A 1 286 ? -35.285 5.688 50.622 1.00 95.31 286 LEU A O 1
ATOM 2263 N N . GLY A 1 287 ? -36.315 7.483 51.507 1.00 95.44 287 GLY A N 1
ATOM 2264 C CA . GLY A 1 287 ? -36.725 8.055 50.223 1.00 95.44 287 GLY A CA 1
ATOM 2265 C C . GLY A 1 287 ? -35.541 8.481 49.350 1.00 95.44 287 GLY A C 1
ATOM 2266 O O . GLY A 1 287 ? -35.533 8.196 48.154 1.00 95.44 287 GLY A O 1
ATOM 2267 N N . GLU A 1 288 ? -34.520 9.101 49.947 1.00 96.81 288 GLU A N 1
ATOM 2268 C CA . GLU A 1 288 ? -33.319 9.548 49.228 1.00 96.81 288 GLU A CA 1
ATOM 2269 C C . GLU A 1 288 ? -32.487 8.361 48.728 1.00 96.81 288 GLU A C 1
ATOM 2271 O O . GLU A 1 288 ? -32.017 8.365 47.589 1.00 96.81 288 GLU A O 1
ATOM 2276 N N . LEU A 1 289 ? -32.356 7.309 49.545 1.00 96.94 289 LEU A N 1
ATOM 2277 C CA . LEU A 1 289 ? -31.655 6.083 49.155 1.00 96.94 289 LEU A CA 1
ATOM 2278 C C . LEU A 1 289 ? -32.355 5.359 47.996 1.00 96.94 289 LEU A C 1
ATOM 2280 O O . LEU A 1 289 ? -31.681 4.923 47.067 1.00 96.94 289 LEU A O 1
ATOM 2284 N N . MET A 1 290 ? -33.691 5.277 48.005 1.00 95.75 290 MET A N 1
ATOM 2285 C CA . MET A 1 290 ? -34.452 4.685 46.893 1.00 95.75 290 MET A CA 1
ATOM 2286 C C . MET A 1 290 ? -34.301 5.488 45.595 1.00 95.75 290 MET A C 1
ATOM 2288 O O . MET A 1 290 ? -34.227 4.911 44.512 1.00 95.75 290 MET A O 1
ATOM 2292 N N . GLN A 1 291 ? -34.239 6.819 45.686 1.00 97.19 291 GLN A N 1
ATOM 2293 C CA . GLN A 1 291 ? -33.999 7.662 44.517 1.00 97.19 291 GLN A CA 1
ATOM 2294 C C . GLN A 1 291 ? -32.586 7.457 43.951 1.00 97.19 291 GLN A C 1
ATOM 2296 O O . GLN A 1 291 ? -32.427 7.390 42.732 1.00 97.19 291 GLN A O 1
ATOM 2301 N N . ARG A 1 292 ? -31.572 7.331 44.819 1.00 97.31 292 ARG A N 1
ATOM 2302 C CA . ARG A 1 292 ? -30.198 7.018 44.402 1.00 97.31 292 ARG A CA 1
ATOM 2303 C C . ARG A 1 292 ? -30.091 5.647 43.740 1.00 97.31 292 ARG A C 1
ATOM 2305 O O . ARG A 1 292 ? -29.471 5.560 42.688 1.00 97.31 292 ARG A O 1
ATOM 2312 N N . GLU A 1 293 ? -30.728 4.618 44.301 1.00 97.06 293 GLU A N 1
ATOM 2313 C CA . GLU A 1 293 ? -30.776 3.273 43.704 1.00 97.06 293 GLU A CA 1
ATOM 2314 C C . GLU A 1 293 ? -31.323 3.333 42.271 1.00 97.06 293 GLU A C 1
ATOM 2316 O O . GLU A 1 293 ? -30.647 2.919 41.334 1.00 97.06 293 GLU A O 1
ATOM 2321 N N . ALA A 1 294 ? -32.479 3.977 42.074 1.00 96.44 294 ALA A N 1
ATOM 2322 C CA . ALA A 1 294 ? -33.081 4.126 40.749 1.00 96.44 294 ALA A CA 1
ATOM 2323 C C . ALA A 1 294 ? -32.192 4.905 39.756 1.00 96.44 294 ALA A C 1
ATOM 2325 O O . ALA A 1 294 ? -32.205 4.628 38.555 1.00 96.44 294 ALA A O 1
ATOM 2326 N N . GLN A 1 295 ? -31.420 5.888 40.232 1.00 97.25 295 GLN A N 1
ATOM 2327 C CA . GLN A 1 295 ? -30.485 6.640 39.392 1.00 97.25 295 GLN A CA 1
ATOM 2328 C C . GLN A 1 295 ? -29.274 5.793 38.970 1.00 97.25 295 GLN A C 1
ATOM 2330 O O . GLN A 1 295 ? -28.844 5.879 37.814 1.00 97.25 295 GLN A O 1
ATOM 2335 N N . VAL A 1 296 ? -28.730 4.983 39.883 1.00 96.50 296 VAL A N 1
ATOM 2336 C CA . VAL A 1 296 ? -27.637 4.049 39.579 1.00 96.50 296 VAL A CA 1
ATOM 2337 C C . VAL A 1 296 ? -28.120 2.968 38.614 1.00 96.50 296 VAL A C 1
ATOM 2339 O O . VAL A 1 296 ? -27.452 2.733 37.611 1.00 96.50 296 VAL A O 1
ATOM 2342 N N . ASP A 1 297 ? -29.318 2.415 38.816 1.00 94.94 297 ASP A N 1
ATOM 2343 C CA . ASP A 1 297 ? -29.934 1.431 37.912 1.00 94.94 297 ASP A CA 1
ATOM 2344 C C . ASP A 1 297 ? -30.107 1.976 36.484 1.00 94.94 297 ASP A C 1
ATOM 2346 O O . ASP A 1 297 ? -29.795 1.300 35.496 1.00 94.94 297 ASP A O 1
ATOM 2350 N N . ALA A 1 298 ? -30.571 3.223 36.356 1.00 94.81 298 ALA A N 1
ATOM 2351 C CA . ALA A 1 298 ? -30.696 3.887 35.060 1.00 94.81 298 ALA A CA 1
ATOM 2352 C C . ALA A 1 298 ? -29.326 4.112 34.394 1.00 94.81 298 ALA A C 1
ATOM 2354 O O . ALA A 1 298 ? -29.192 3.947 33.180 1.00 94.81 298 ALA A O 1
ATOM 2355 N N . SER A 1 299 ? -28.304 4.456 35.183 1.00 95.88 299 SER A N 1
ATOM 2356 C CA . SER A 1 299 ? -26.938 4.673 34.688 1.00 95.88 299 SER A CA 1
ATOM 2357 C C . SER A 1 299 ? -26.286 3.363 34.237 1.00 95.88 299 SER A C 1
ATOM 2359 O O . SER A 1 299 ? -25.689 3.328 33.163 1.00 95.88 299 SER A O 1
ATOM 2361 N N . LEU A 1 300 ? -26.456 2.278 35.002 1.00 93.62 300 LEU A N 1
ATOM 2362 C CA . LEU A 1 300 ? -26.012 0.929 34.632 1.00 93.62 300 LEU A CA 1
ATOM 2363 C C . LEU A 1 300 ? -26.639 0.488 33.311 1.00 93.62 300 LEU A C 1
ATOM 2365 O O . LEU A 1 300 ? -25.918 0.107 32.393 1.00 93.62 300 LEU A O 1
ATOM 2369 N N . SER A 1 301 ? -27.959 0.643 33.176 1.00 92.00 301 SER A N 1
ATOM 2370 C CA . SER A 1 301 ? -28.678 0.303 31.940 1.00 92.00 301 SER A CA 1
ATOM 2371 C C . SER A 1 301 ? -28.127 1.065 30.725 1.00 92.00 301 SER A C 1
ATOM 2373 O O . SER A 1 301 ? -27.976 0.496 29.646 1.00 92.00 301 SER A O 1
ATOM 2375 N N . GLN A 1 302 ? -27.784 2.347 30.897 1.00 92.19 302 GLN A N 1
ATOM 2376 C CA . GLN A 1 302 ? -27.196 3.162 29.832 1.00 92.19 302 GLN A CA 1
ATOM 2377 C C . GLN A 1 302 ? -25.764 2.725 29.474 1.00 92.19 302 GLN A C 1
ATOM 2379 O O . GLN A 1 302 ? -25.374 2.789 28.306 1.00 92.19 302 GLN A O 1
ATOM 2384 N N . VAL A 1 303 ? -24.956 2.323 30.460 1.00 91.69 303 VAL A N 1
ATOM 2385 C CA . VAL A 1 303 ? -23.603 1.802 30.214 1.00 91.69 303 VAL A CA 1
ATOM 2386 C C . VAL A 1 303 ? -23.680 0.476 29.461 1.00 91.69 303 VAL A C 1
ATOM 2388 O O . VAL A 1 303 ? -22.996 0.330 28.452 1.00 91.69 303 VAL A O 1
ATOM 2391 N N . GLU A 1 304 ? -24.566 -0.437 29.865 1.00 88.75 304 GLU A N 1
ATOM 2392 C CA . GLU A 1 304 ? -24.794 -1.707 29.164 1.00 88.75 304 GLU A CA 1
ATOM 2393 C C . GLU A 1 304 ? -25.208 -1.494 27.700 1.00 88.75 304 GLU A C 1
ATOM 2395 O O . GLU A 1 304 ? -24.659 -2.135 26.805 1.00 88.75 304 GLU A O 1
ATOM 2400 N N . GLU A 1 305 ? -26.118 -0.553 27.430 1.00 86.00 305 GLU A N 1
ATOM 2401 C CA . GLU A 1 305 ? -26.527 -0.204 26.063 1.00 86.00 305 GLU A CA 1
ATOM 2402 C C . GLU A 1 305 ? -25.341 0.299 25.223 1.00 86.00 305 GLU A C 1
ATOM 2404 O O . GLU A 1 305 ? -25.139 -0.138 24.086 1.00 86.00 305 GLU A O 1
ATOM 2409 N N . LYS A 1 306 ? -24.501 1.175 25.791 1.00 90.06 306 LYS A N 1
ATOM 2410 C CA . LYS A 1 306 ? -23.286 1.663 25.119 1.00 90.06 306 LYS A CA 1
ATOM 2411 C C . LYS A 1 306 ? -22.278 0.548 24.867 1.00 90.06 306 LYS A C 1
ATOM 2413 O O . LYS A 1 306 ? -21.639 0.561 23.820 1.00 90.06 306 LYS A O 1
ATOM 2418 N N . MET A 1 307 ? -22.131 -0.395 25.797 1.00 90.94 307 MET A N 1
ATOM 2419 C CA . MET A 1 307 ? -21.245 -1.546 25.622 1.00 90.94 307 MET A CA 1
ATOM 2420 C C . MET A 1 307 ? -21.707 -2.409 24.451 1.00 90.94 307 MET A C 1
ATOM 2422 O O . MET A 1 307 ? -20.888 -2.760 23.610 1.00 90.94 307 MET A O 1
ATOM 2426 N N . VAL A 1 308 ? -23.012 -2.686 24.345 1.00 84.19 308 VAL A N 1
ATOM 2427 C CA . VAL A 1 308 ? -23.584 -3.413 23.199 1.00 84.19 308 VAL A CA 1
ATOM 2428 C C . VAL A 1 308 ? -23.300 -2.694 21.888 1.00 84.19 308 VAL A C 1
ATOM 2430 O O . VAL A 1 308 ? -22.813 -3.324 20.951 1.00 84.19 308 VAL A O 1
ATOM 2433 N N . ALA A 1 309 ? -23.536 -1.383 21.827 1.00 82.12 309 ALA A N 1
ATOM 2434 C CA . ALA A 1 309 ? -23.233 -0.598 20.635 1.00 82.12 309 ALA A CA 1
ATOM 2435 C C . ALA A 1 309 ? -21.741 -0.678 20.255 1.00 82.12 309 ALA A C 1
ATOM 2437 O O . ALA A 1 309 ? -21.416 -0.990 19.114 1.00 82.12 309 ALA A O 1
ATOM 2438 N N . THR A 1 310 ? -20.837 -0.489 21.220 1.00 84.62 310 THR A N 1
ATOM 2439 C CA . THR A 1 310 ? -19.383 -0.565 21.001 1.00 84.62 310 THR A CA 1
ATOM 2440 C C . THR A 1 310 ? -18.918 -1.956 20.565 1.00 84.62 310 THR A C 1
ATOM 2442 O O . THR A 1 310 ? -18.057 -2.062 19.694 1.00 84.62 310 THR A O 1
ATOM 2445 N N . VAL A 1 311 ? -19.489 -3.033 21.113 1.00 80.81 311 VAL A N 1
ATOM 2446 C CA . VAL A 1 311 ? -19.174 -4.395 20.651 1.00 80.81 311 VAL A CA 1
ATOM 2447 C C . VAL A 1 311 ? -19.612 -4.582 19.200 1.00 80.81 311 VAL A C 1
ATOM 2449 O O . VAL A 1 311 ? -18.832 -5.090 18.398 1.00 80.81 311 VAL A O 1
ATOM 2452 N N . LEU A 1 312 ? -20.820 -4.140 18.836 1.00 81.69 312 LEU A N 1
ATOM 2453 C CA . LEU A 1 312 ? -21.297 -4.221 17.454 1.00 81.69 312 LEU A CA 1
ATOM 2454 C C . LEU A 1 312 ? -20.398 -3.430 16.495 1.00 81.69 312 LEU A C 1
ATOM 2456 O O . LEU A 1 312 ? -20.070 -3.945 15.429 1.00 81.69 312 LEU A O 1
ATOM 2460 N N . ASP A 1 313 ? -19.956 -2.231 16.876 1.00 81.69 313 ASP A N 1
ATOM 2461 C CA . ASP A 1 313 ? -19.020 -1.426 16.079 1.00 81.69 313 ASP A CA 1
ATOM 2462 C C . ASP A 1 313 ? -17.668 -2.141 15.905 1.00 81.69 313 ASP A C 1
ATOM 2464 O O . ASP A 1 313 ? -17.162 -2.269 14.786 1.00 81.69 313 ASP A O 1
ATOM 2468 N N . GLY A 1 314 ? -17.118 -2.707 16.984 1.00 77.94 314 GLY A N 1
ATOM 2469 C CA . GLY A 1 314 ? -15.904 -3.523 16.923 1.00 77.94 314 GLY A CA 1
ATOM 2470 C C . GLY A 1 314 ? -16.051 -4.734 15.994 1.00 77.94 314 GLY A C 1
ATOM 2471 O O . GLY A 1 314 ? -15.150 -5.029 15.208 1.00 77.94 314 GLY A O 1
ATOM 2472 N N . MET A 1 315 ? -17.210 -5.398 16.020 1.00 80.19 315 MET A N 1
ATOM 2473 C CA . MET A 1 315 ? -17.499 -6.527 15.136 1.00 80.19 315 MET A CA 1
ATOM 2474 C C . MET A 1 315 ? -17.640 -6.118 13.664 1.00 80.19 315 MET A C 1
ATOM 2476 O O . MET A 1 315 ? -17.204 -6.879 12.799 1.00 80.19 315 MET A O 1
ATOM 2480 N N . ARG A 1 316 ? -18.207 -4.937 13.367 1.00 78.88 316 ARG A N 1
ATOM 2481 C CA . ARG A 1 316 ? -18.250 -4.385 11.998 1.00 78.88 316 ARG A CA 1
ATOM 2482 C C . ARG A 1 316 ? -16.835 -4.199 11.456 1.00 78.88 316 ARG A C 1
ATOM 2484 O O . ARG A 1 316 ? -16.518 -4.708 10.390 1.00 78.88 316 ARG A O 1
ATOM 2491 N N . HIS A 1 317 ? -15.952 -3.572 12.236 1.00 81.25 317 HIS A N 1
ATOM 2492 C CA . HIS A 1 317 ? -14.559 -3.344 11.834 1.00 81.25 317 HIS A CA 1
ATOM 2493 C C . HIS A 1 317 ? -13.727 -4.620 11.670 1.00 81.25 317 HIS A C 1
ATOM 2495 O O . HIS A 1 317 ? -12.691 -4.591 11.010 1.00 81.25 317 HIS A O 1
ATOM 2501 N N . ALA A 1 318 ? -14.143 -5.726 12.283 1.00 74.31 318 ALA A N 1
ATOM 2502 C CA . ALA A 1 318 ? -13.518 -7.037 12.125 1.00 74.31 318 ALA A CA 1
ATOM 2503 C C . ALA A 1 318 ? -14.197 -7.924 11.080 1.00 74.31 318 ALA A C 1
ATOM 2505 O O . ALA A 1 318 ? -13.866 -9.104 10.981 1.00 74.31 318 ALA A O 1
ATOM 2506 N N . GLU A 1 319 ? -15.124 -7.364 10.298 1.00 82.50 319 GLU A N 1
ATOM 2507 C CA . GLU A 1 319 ? -15.833 -8.064 9.225 1.00 82.50 319 GLU A CA 1
ATOM 2508 C C . GLU A 1 319 ? -16.475 -9.383 9.698 1.00 82.50 319 GLU A C 1
ATOM 2510 O O . GLU A 1 319 ? -16.593 -10.358 8.945 1.00 82.50 319 GLU A O 1
ATOM 2515 N N . TYR A 1 320 ? -16.906 -9.435 10.967 1.00 73.19 320 TYR A N 1
ATOM 2516 C CA . TYR A 1 320 ? -17.525 -10.636 11.514 1.00 73.19 320 TYR A CA 1
ATOM 2517 C C . TYR A 1 320 ? -18.802 -10.975 10.747 1.00 73.19 320 TYR A C 1
ATOM 2519 O O . TYR A 1 320 ? -19.602 -10.115 10.363 1.00 73.19 320 TYR A O 1
ATOM 2527 N N . ARG A 1 321 ? -19.019 -12.278 10.576 1.00 73.88 321 ARG A N 1
ATOM 2528 C CA . ARG A 1 321 ? -20.258 -12.824 10.028 1.00 73.88 321 ARG A CA 1
ATOM 2529 C C . ARG A 1 321 ? -21.083 -13.424 11.147 1.00 73.88 321 ARG A C 1
ATOM 2531 O O . ARG A 1 321 ? -20.606 -14.278 11.889 1.00 73.88 321 ARG A O 1
ATOM 2538 N N . VAL A 1 322 ? -22.338 -13.015 11.228 1.00 71.38 322 VAL A N 1
ATOM 2539 C CA . VAL A 1 322 ? -23.299 -13.533 12.194 1.00 71.38 322 VAL A CA 1
ATOM 2540 C C . VAL A 1 322 ? -24.107 -14.640 11.544 1.00 71.38 322 VAL A C 1
ATOM 2542 O O . VAL A 1 322 ? -24.559 -14.535 10.401 1.00 71.38 322 VAL A O 1
ATOM 2545 N N . ARG A 1 323 ? -24.264 -15.734 12.285 1.00 71.81 323 ARG A N 1
ATOM 2546 C CA . ARG A 1 323 ? -25.061 -16.884 11.880 1.00 71.81 323 ARG A CA 1
ATOM 2547 C C . ARG A 1 323 ? -26.533 -16.608 12.186 1.00 71.81 323 ARG A C 1
ATOM 2549 O O . ARG A 1 323 ? -26.908 -16.466 13.345 1.00 71.81 323 ARG A O 1
ATOM 2556 N N . PHE A 1 324 ? -27.369 -16.606 11.156 1.00 66.44 324 PHE A N 1
ATOM 2557 C CA . PHE A 1 324 ? -28.821 -16.559 11.274 1.00 66.44 324 PHE A CA 1
ATOM 2558 C C . PHE A 1 324 ? -29.416 -17.953 11.103 1.00 66.44 324 PHE A C 1
ATOM 2560 O O . PHE A 1 324 ? -29.276 -18.585 10.051 1.00 66.44 324 PHE A O 1
ATOM 2567 N N . GLU A 1 325 ? -30.132 -18.409 12.131 1.00 66.12 325 GLU A N 1
ATOM 2568 C CA . GLU A 1 325 ? -30.960 -19.608 12.063 1.00 66.12 325 GLU A CA 1
ATOM 2569 C C . GLU A 1 325 ? -32.441 -19.241 12.130 1.00 66.12 325 GLU A C 1
ATOM 2571 O O . GLU A 1 325 ? -32.941 -18.704 13.119 1.00 66.12 325 GLU A O 1
ATOM 2576 N N . SER A 1 326 ? -33.176 -19.566 11.066 1.00 61.59 326 SER A N 1
ATOM 2577 C CA . SER A 1 326 ? -34.631 -19.475 11.082 1.00 61.59 326 SER A CA 1
ATOM 2578 C C . SER A 1 326 ? -35.216 -20.760 11.664 1.00 61.59 326 SER A C 1
ATOM 2580 O O . SER A 1 326 ? -35.119 -21.833 11.070 1.00 61.59 326 SER A O 1
ATOM 2582 N N . SER A 1 327 ? -35.878 -20.663 12.814 1.00 57.34 327 SER A N 1
ATOM 2583 C CA . SER A 1 327 ? -36.512 -21.805 13.491 1.00 57.34 327 SER A CA 1
ATOM 2584 C C . SER A 1 327 ? -37.853 -22.232 12.864 1.00 57.34 327 SER A C 1
ATOM 2586 O O . SER A 1 327 ? -38.543 -23.102 13.400 1.00 57.34 327 SER A O 1
ATOM 2588 N N . LYS A 1 328 ? -38.248 -21.641 11.725 1.00 54.44 328 LYS A N 1
ATOM 2589 C CA . LYS A 1 328 ? -39.664 -21.466 11.367 1.00 54.44 328 LYS A CA 1
ATOM 2590 C C . LYS A 1 328 ? -40.461 -22.750 11.072 1.00 54.44 328 LYS A C 1
ATOM 2592 O O . LYS A 1 328 ? -41.679 -22.665 11.010 1.00 54.44 328 LYS A O 1
ATOM 2597 N N . THR A 1 329 ? -39.867 -23.943 10.960 1.00 47.03 329 THR A N 1
ATOM 2598 C CA . THR A 1 329 ? -40.642 -25.165 10.634 1.00 47.03 329 THR A CA 1
ATOM 2599 C C . THR A 1 329 ? -40.011 -26.498 11.062 1.00 47.03 329 THR A C 1
ATOM 2601 O O . THR A 1 329 ? -39.946 -27.402 10.241 1.00 47.03 329 THR A O 1
ATOM 2604 N N . GLY A 1 330 ? -39.517 -26.694 12.293 1.00 53.84 330 GLY A N 1
ATOM 2605 C CA . GLY A 1 330 ? -39.150 -28.045 12.808 1.00 53.84 330 GLY A CA 1
ATOM 2606 C C . GLY A 1 330 ? -38.150 -28.876 11.965 1.00 53.84 330 GLY A C 1
ATOM 2607 O O . GLY A 1 330 ? -37.918 -30.053 12.231 1.00 53.84 330 GLY A O 1
ATOM 2608 N N . ARG A 1 331 ? -37.564 -28.265 10.937 1.00 51.59 331 ARG A N 1
ATOM 2609 C CA . ARG A 1 331 ? -36.573 -28.762 9.994 1.00 51.59 331 ARG A CA 1
ATOM 2610 C C . ARG A 1 331 ? -35.602 -27.601 9.855 1.00 51.59 331 ARG A C 1
ATOM 2612 O O . ARG A 1 331 ? -35.991 -26.544 9.368 1.00 51.59 331 ARG A O 1
ATOM 2619 N N . GLN A 1 332 ? -34.379 -27.776 10.347 1.00 53.72 332 GLN A N 1
ATOM 2620 C CA . GLN A 1 332 ? -33.285 -26.836 10.119 1.00 53.72 332 GLN A CA 1
ATOM 2621 C C . GLN A 1 332 ? -33.001 -26.810 8.615 1.00 53.72 332 GLN A C 1
ATOM 2623 O O . GLN A 1 332 ? -32.312 -27.681 8.088 1.00 53.72 332 GLN A O 1
ATOM 2628 N N . THR A 1 333 ? -33.588 -25.863 7.895 1.00 52.19 333 THR A N 1
ATOM 2629 C CA . THR A 1 333 ? -33.335 -25.675 6.465 1.00 52.19 333 THR A CA 1
ATOM 2630 C C . THR A 1 333 ? -32.849 -24.252 6.253 1.00 52.19 333 THR A C 1
ATOM 2632 O O . THR A 1 333 ? -33.654 -23.352 6.047 1.00 52.19 333 THR A O 1
ATOM 2635 N N . GLY A 1 334 ? -31.528 -24.076 6.329 1.00 60.94 334 GLY A N 1
ATOM 2636 C CA . GLY A 1 334 ? -30.828 -22.839 5.981 1.00 60.94 334 GLY A CA 1
ATOM 2637 C C . GLY A 1 334 ? -30.163 -22.166 7.178 1.00 60.94 334 GLY A C 1
ATOM 2638 O O . GLY A 1 334 ? -30.833 -21.542 7.993 1.00 60.94 334 GLY A O 1
ATOM 2639 N N . VAL A 1 335 ? -28.839 -22.290 7.258 1.00 68.69 335 VAL A N 1
ATOM 2640 C CA . VAL A 1 335 ? -27.988 -21.419 8.072 1.00 68.69 335 VAL A CA 1
ATOM 2641 C C . VAL A 1 335 ? -27.453 -20.351 7.127 1.00 68.69 335 VAL A C 1
ATOM 2643 O O . VAL A 1 335 ? -26.724 -20.696 6.197 1.00 68.69 335 VAL A O 1
ATOM 2646 N N . ASN A 1 336 ? -27.820 -19.089 7.339 1.00 72.69 336 ASN A N 1
ATOM 2647 C CA . ASN A 1 336 ? -27.268 -17.972 6.572 1.00 72.69 336 ASN A CA 1
ATOM 2648 C C . ASN A 1 336 ? -26.202 -17.255 7.401 1.00 72.69 336 ASN A C 1
ATOM 2650 O O . ASN A 1 336 ? -26.352 -17.098 8.609 1.00 72.69 336 ASN A O 1
ATOM 2654 N N . TYR A 1 337 ? -25.128 -16.825 6.746 1.00 75.12 337 TYR A N 1
ATOM 2655 C CA . TYR A 1 337 ? -24.093 -15.988 7.346 1.00 75.12 337 TYR A CA 1
ATOM 2656 C C . TYR A 1 337 ? -24.216 -14.589 6.753 1.00 75.12 337 TYR A C 1
ATOM 2658 O O . TYR A 1 337 ? -24.100 -14.440 5.538 1.00 75.12 337 TYR A O 1
ATOM 2666 N N . VAL A 1 338 ? -24.450 -13.592 7.600 1.00 76.44 338 VAL A N 1
ATOM 2667 C CA . VAL A 1 338 ? -24.649 -12.191 7.201 1.00 76.44 338 VAL A CA 1
ATOM 2668 C C . VAL A 1 338 ? -23.561 -11.351 7.858 1.00 76.44 338 VAL A C 1
ATOM 2670 O O . VAL A 1 338 ? -23.227 -11.590 9.019 1.00 76.44 338 VAL A O 1
ATOM 2673 N N . LEU A 1 339 ? -22.963 -10.410 7.129 1.00 74.75 339 LEU A N 1
ATOM 2674 C CA . LEU A 1 339 ? -22.017 -9.463 7.724 1.00 74.75 339 LEU A CA 1
ATOM 2675 C C . LEU A 1 339 ? -22.749 -8.584 8.742 1.00 74.75 339 LEU A C 1
ATOM 2677 O O . LEU A 1 339 ? -23.908 -8.231 8.533 1.00 74.75 339 LEU A O 1
ATOM 2681 N N . VAL A 1 340 ? -22.083 -8.208 9.836 1.00 73.44 340 VAL A N 1
ATOM 2682 C CA . VAL A 1 340 ? -22.694 -7.333 10.859 1.00 73.44 340 VAL A CA 1
ATOM 2683 C C . VAL A 1 340 ? -23.173 -6.001 10.264 1.00 73.44 340 VAL A C 1
ATOM 2685 O O . VAL A 1 340 ? -24.176 -5.453 10.714 1.00 73.44 340 VAL A O 1
ATOM 2688 N N . GLU A 1 341 ? -22.509 -5.498 9.224 1.00 76.00 341 GLU A N 1
ATOM 2689 C CA . GLU A 1 341 ? -22.908 -4.269 8.526 1.00 76.00 341 GLU A CA 1
ATOM 2690 C C . GLU A 1 341 ? -24.237 -4.405 7.767 1.00 76.00 341 GLU A C 1
ATOM 2692 O O . GLU A 1 341 ? -25.023 -3.462 7.723 1.00 76.00 341 GLU A O 1
ATOM 2697 N N . ASP A 1 342 ? -24.525 -5.592 7.230 1.00 83.25 342 ASP A N 1
ATOM 2698 C CA . ASP A 1 342 ? -25.754 -5.879 6.478 1.00 83.25 342 ASP A CA 1
ATOM 2699 C C . ASP A 1 342 ? -26.919 -6.291 7.389 1.00 83.25 342 ASP A C 1
ATOM 2701 O O . ASP A 1 342 ? -28.053 -6.469 6.949 1.00 83.25 342 ASP A O 1
ATOM 2705 N N . LEU A 1 343 ? -26.646 -6.449 8.681 1.00 79.06 343 LEU A N 1
ATOM 2706 C CA . LEU A 1 343 ? -27.547 -7.062 9.647 1.00 79.06 343 LEU A CA 1
ATOM 2707 C C . LEU A 1 343 ? -28.799 -6.203 9.884 1.00 79.06 343 LEU A C 1
ATOM 2709 O O . LEU A 1 343 ? -29.904 -6.731 9.999 1.00 79.06 343 LEU A O 1
ATOM 2713 N N . GLU A 1 344 ? -28.647 -4.876 9.879 1.00 75.00 344 GLU A N 1
ATOM 2714 C CA . GLU A 1 344 ? -29.769 -3.929 9.941 1.00 75.00 344 GLU A CA 1
ATOM 2715 C C . GLU A 1 344 ? -30.680 -4.047 8.716 1.00 75.00 344 GLU A C 1
ATOM 2717 O O . GLU A 1 344 ? -31.901 -4.111 8.862 1.00 75.00 344 GLU A O 1
ATOM 2722 N N . LYS A 1 345 ? -30.087 -4.143 7.523 1.00 81.69 345 LYS A N 1
ATOM 2723 C CA . LYS A 1 345 ? -30.825 -4.279 6.267 1.00 81.69 345 LYS A CA 1
ATOM 2724 C C . LYS A 1 345 ? -31.589 -5.600 6.210 1.00 81.69 345 LYS A C 1
ATOM 2726 O O . LYS A 1 345 ? -32.756 -5.619 5.835 1.00 81.69 345 LYS A O 1
ATOM 2731 N N . GLU A 1 346 ? -30.973 -6.684 6.668 1.00 75.62 346 GLU A N 1
ATOM 2732 C CA . GLU A 1 346 ? -31.621 -7.995 6.674 1.00 75.62 346 GLU A CA 1
ATOM 2733 C C . GLU A 1 346 ? -32.802 -8.048 7.652 1.00 75.62 346 GLU A C 1
ATOM 2735 O O . GLU A 1 346 ? -33.827 -8.683 7.387 1.00 75.62 346 GLU A O 1
ATOM 2740 N N . PHE A 1 347 ? -32.710 -7.316 8.766 1.00 69.25 347 PHE A N 1
ATOM 2741 C CA . PHE A 1 347 ? -33.852 -7.105 9.647 1.00 69.25 347 PHE A CA 1
ATOM 2742 C C . PHE A 1 347 ? -34.951 -6.263 8.997 1.00 69.25 347 PHE A C 1
ATOM 2744 O O . PHE A 1 347 ? -36.127 -6.579 9.176 1.00 69.25 347 PHE A O 1
ATOM 2751 N N . GLU A 1 348 ? -34.608 -5.210 8.256 1.00 74.56 348 GLU A N 1
ATOM 2752 C CA . GLU A 1 348 ? -35.587 -4.406 7.516 1.00 74.56 348 GLU A CA 1
ATOM 2753 C C . GLU A 1 348 ? -36.334 -5.244 6.470 1.00 74.56 348 GLU A C 1
ATOM 2755 O O . GLU A 1 348 ? -37.568 -5.210 6.430 1.00 74.56 348 GLU A O 1
ATOM 2760 N N . ASP A 1 349 ? -35.619 -6.071 5.707 1.00 74.81 349 ASP A N 1
ATOM 2761 C CA . ASP A 1 349 ? -36.205 -6.955 4.696 1.00 74.81 349 ASP A CA 1
ATOM 2762 C C . ASP A 1 349 ? -37.158 -7.988 5.334 1.00 74.81 349 ASP A C 1
ATOM 2764 O O . ASP A 1 349 ? -38.280 -8.198 4.856 1.00 74.81 349 ASP A O 1
ATOM 2768 N N . LEU A 1 350 ? -36.791 -8.552 6.492 1.00 68.00 350 LEU A N 1
ATOM 2769 C CA . LEU A 1 350 ? -37.656 -9.453 7.267 1.00 68.00 350 LEU A CA 1
ATOM 2770 C C . LEU A 1 350 ? -38.914 -8.764 7.825 1.00 68.00 350 LEU A C 1
ATOM 2772 O O . LEU A 1 350 ? -39.973 -9.397 7.929 1.00 68.00 350 LEU A O 1
ATOM 2776 N N . VAL A 1 351 ? -38.818 -7.482 8.195 1.00 65.44 351 VAL A N 1
ATOM 2777 C CA . VAL A 1 351 ? -39.944 -6.681 8.706 1.00 65.44 351 VAL A CA 1
ATOM 2778 C C . VAL A 1 351 ? -40.952 -6.388 7.594 1.00 65.44 351 VAL A C 1
ATOM 2780 O O . VAL A 1 351 ? -42.164 -6.481 7.825 1.00 65.44 351 VAL A O 1
ATOM 2783 N N . VAL A 1 352 ? -40.469 -6.066 6.390 1.00 68.56 352 VAL A N 1
ATOM 2784 C CA . VAL A 1 352 ? -41.309 -5.767 5.219 1.00 68.56 352 VAL A CA 1
ATOM 2785 C C . VAL A 1 352 ? -42.072 -7.009 4.753 1.00 68.56 352 VAL A C 1
ATOM 2787 O O . VAL A 1 352 ? -43.252 -6.910 4.416 1.00 68.56 352 VAL A O 1
ATOM 2790 N N . GLU A 1 353 ? -41.451 -8.190 4.798 1.00 62.56 353 GLU A N 1
ATOM 2791 C CA . GLU A 1 353 ? -42.082 -9.438 4.351 1.00 62.56 353 GLU A CA 1
ATOM 2792 C C . GLU A 1 353 ? -43.214 -9.944 5.265 1.00 62.56 353 GLU A C 1
ATOM 2794 O O . GLU A 1 353 ? -44.096 -10.667 4.796 1.00 62.56 353 GLU A O 1
ATOM 2799 N N . LYS A 1 354 ? -43.197 -9.623 6.570 1.00 57.50 354 LYS A N 1
ATOM 2800 C CA . LYS A 1 354 ? -44.028 -10.331 7.574 1.00 57.50 354 LYS A CA 1
ATOM 2801 C C . LYS A 1 354 ? -45.001 -9.484 8.384 1.00 57.50 354 LYS A C 1
ATOM 2803 O O . LYS A 1 354 ? -45.691 -10.037 9.232 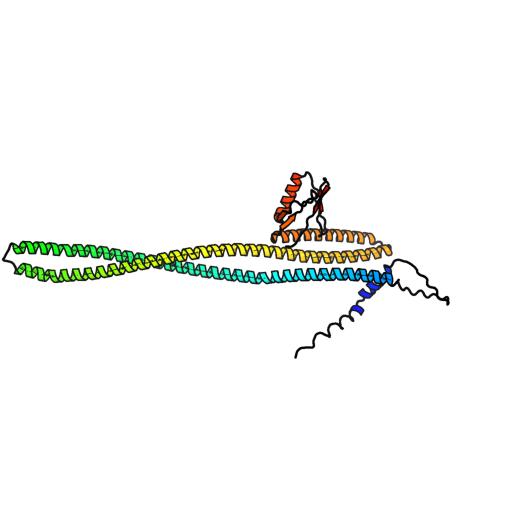1.00 57.50 354 LYS A O 1
ATOM 2808 N N . GLY A 1 355 ? -45.126 -8.193 8.085 1.00 48.78 355 GLY A N 1
ATOM 2809 C CA . GLY A 1 355 ? -46.191 -7.358 8.638 1.00 48.78 355 GLY A CA 1
ATOM 2810 C C . GLY A 1 355 ? -46.085 -7.160 10.151 1.00 48.78 355 GLY A C 1
ATOM 2811 O O . GLY A 1 355 ? -46.837 -7.755 10.913 1.00 48.78 355 GLY A O 1
ATOM 2812 N N . GLY A 1 356 ? -45.194 -6.255 10.564 1.00 47.53 356 GLY A N 1
ATOM 2813 C CA . GLY A 1 356 ? -45.129 -5.725 11.929 1.00 47.53 356 GLY A CA 1
ATOM 2814 C C . GLY A 1 356 ? -44.262 -6.554 12.877 1.00 47.53 356 GLY A C 1
ATOM 2815 O O . GLY A 1 356 ? -44.585 -7.684 13.229 1.00 47.53 356 GLY A O 1
ATOM 2816 N N . VAL A 1 357 ? -43.152 -5.963 13.326 1.00 47.34 357 VAL A N 1
ATOM 2817 C CA . VAL A 1 357 ? -42.253 -6.545 14.335 1.00 47.34 357 VAL A CA 1
ATOM 2818 C C . VAL A 1 357 ? -42.044 -5.523 15.436 1.00 47.34 357 VAL A C 1
ATOM 2820 O O . VAL A 1 357 ? -41.795 -4.350 15.156 1.00 47.34 357 VAL A O 1
ATOM 2823 N N . ARG A 1 358 ? -42.109 -5.964 16.693 1.00 45.72 358 ARG A N 1
ATOM 2824 C CA . ARG A 1 358 ? -41.588 -5.203 17.831 1.00 45.72 358 ARG A CA 1
ATOM 2825 C C . ARG A 1 358 ? -40.165 -5.682 18.094 1.00 45.72 358 ARG A C 1
ATOM 2827 O O . ARG A 1 358 ? -39.957 -6.867 18.337 1.00 45.72 358 ARG A O 1
ATOM 2834 N N . ARG A 1 359 ? -39.184 -4.778 18.034 1.00 44.69 359 ARG A N 1
ATOM 2835 C CA . ARG A 1 359 ? -37.815 -5.086 18.472 1.00 44.69 359 ARG A CA 1
ATOM 2836 C C . ARG A 1 359 ? -37.811 -5.201 19.995 1.00 44.69 359 ARG A C 1
ATOM 2838 O O . ARG A 1 359 ? -38.248 -4.276 20.676 1.00 44.69 359 ARG A O 1
ATOM 2845 N N . TYR A 1 360 ? -37.322 -6.322 20.513 1.00 39.09 360 TYR A N 1
ATOM 2846 C CA . TYR A 1 360 ? -37.074 -6.519 21.936 1.00 39.09 360 TYR A CA 1
ATOM 2847 C C . TYR A 1 360 ? -35.572 -6.718 22.122 1.00 39.09 360 TYR A C 1
ATOM 2849 O O . TYR A 1 360 ? -35.062 -7.801 21.858 1.00 39.09 360 TYR A O 1
ATOM 2857 N N . TYR A 1 361 ? -34.874 -5.675 22.570 1.00 38.06 361 TYR A N 1
ATOM 2858 C CA . TYR A 1 361 ? -33.486 -5.797 23.006 1.00 38.06 361 TYR A CA 1
ATOM 2859 C C . TYR A 1 361 ? -33.477 -6.512 24.362 1.00 38.06 361 TYR A C 1
ATOM 2861 O O . TYR A 1 361 ? -34.095 -6.046 25.321 1.00 38.06 361 TYR A O 1
ATOM 2869 N N . CYS A 1 362 ? -32.844 -7.683 24.436 1.00 33.16 362 CYS A N 1
ATOM 2870 C CA . CYS A 1 362 ? -32.680 -8.418 25.686 1.00 33.16 362 CYS A CA 1
ATOM 2871 C C . CYS A 1 362 ? -31.240 -8.237 26.180 1.00 33.16 362 CYS A C 1
ATOM 2873 O O . CYS A 1 362 ? -30.321 -8.813 25.610 1.00 33.16 362 CYS A O 1
ATOM 2875 N N . ASN A 1 363 ? -31.044 -7.470 27.260 1.00 34.62 363 ASN A N 1
ATOM 2876 C CA . ASN A 1 363 ? -29.727 -7.107 27.821 1.00 34.62 363 ASN A CA 1
ATOM 2877 C C . ASN A 1 363 ? -28.904 -8.284 28.396 1.00 34.62 363 ASN A C 1
ATOM 2879 O O . ASN A 1 363 ? -27.862 -8.073 29.011 1.00 34.62 363 ASN A O 1
ATOM 2883 N N . LYS A 1 364 ? -29.330 -9.542 28.225 1.00 35.91 364 LYS A N 1
ATOM 2884 C CA . LYS A 1 364 ? -28.544 -10.710 28.640 1.00 35.91 364 LYS A CA 1
ATOM 2885 C C . LYS A 1 364 ? -27.891 -11.356 27.427 1.00 35.91 364 LYS A C 1
ATOM 2887 O O . LYS A 1 364 ? -28.550 -12.079 26.686 1.00 35.91 364 LYS A O 1
ATOM 2892 N N . TRP A 1 365 ? -26.580 -11.143 27.317 1.00 39.31 365 TRP A N 1
ATOM 2893 C CA . TRP A 1 365 ? -25.603 -11.703 26.369 1.00 39.31 365 TRP A CA 1
ATOM 2894 C C . TRP A 1 365 ? -25.505 -13.243 26.348 1.00 39.31 365 TRP A C 1
ATOM 2896 O O . TRP A 1 365 ? -24.425 -13.823 26.401 1.00 39.31 365 TRP A O 1
ATOM 2906 N N . LYS A 1 366 ? -26.638 -13.942 26.288 1.00 37.28 366 LYS A N 1
ATOM 2907 C CA . LYS A 1 366 ? -26.680 -15.374 25.985 1.00 37.28 366 LYS A CA 1
ATOM 2908 C C . LYS A 1 366 ? -27.654 -15.729 24.874 1.00 37.28 366 LYS A C 1
ATOM 2910 O O . LYS A 1 366 ? -27.377 -16.687 24.172 1.00 37.28 366 LYS A O 1
ATOM 2915 N N . GLU A 1 367 ? -28.737 -14.980 24.671 1.00 41.28 367 GLU A N 1
ATOM 2916 C CA . GLU A 1 367 ? -29.691 -15.246 23.588 1.00 41.28 367 GLU A CA 1
ATOM 2917 C C . GLU A 1 367 ? -30.479 -13.969 23.269 1.00 41.28 367 GLU A C 1
ATOM 2919 O O . GLU A 1 367 ? -31.216 -13.472 24.123 1.00 41.28 367 GLU A O 1
ATOM 2924 N N . GLU A 1 368 ? -30.393 -13.464 22.037 1.00 46.12 368 GLU A N 1
ATOM 2925 C CA . GLU A 1 368 ? -31.375 -12.493 21.551 1.00 46.12 368 GLU A CA 1
ATOM 2926 C C . GLU A 1 368 ? -32.577 -13.259 20.985 1.00 46.12 368 GLU A C 1
ATOM 2928 O O . GLU A 1 368 ? -32.426 -14.120 20.114 1.00 46.12 368 GLU A O 1
ATOM 2933 N N . LYS A 1 369 ? -33.773 -12.975 21.517 1.00 48.06 369 LYS A N 1
ATOM 2934 C CA . LYS A 1 369 ? -35.044 -13.549 21.057 1.00 48.06 369 LYS A CA 1
ATOM 2935 C C . LYS A 1 369 ? -35.897 -12.458 20.433 1.00 48.06 369 LYS A C 1
ATOM 2937 O O . LYS A 1 369 ? -36.517 -11.674 21.149 1.00 48.06 369 LYS A O 1
ATOM 2942 N N . VAL A 1 370 ? -35.983 -12.447 19.106 1.00 52.25 370 VAL A N 1
ATOM 2943 C CA . VAL A 1 370 ? -36.947 -11.594 18.399 1.00 52.25 370 VAL A CA 1
ATOM 2944 C C . VAL A 1 370 ? -38.282 -12.329 18.345 1.00 52.25 370 VAL A C 1
ATOM 2946 O O . VAL A 1 370 ? -38.386 -13.390 17.726 1.00 52.25 370 VAL A O 1
ATOM 2949 N N . LEU A 1 371 ? -39.288 -11.778 19.026 1.00 42.34 371 LEU A N 1
ATOM 2950 C CA . LEU A 1 371 ? -40.663 -12.280 19.064 1.00 42.34 371 LEU A CA 1
ATOM 2951 C C . LEU A 1 371 ? -41.523 -11.534 18.040 1.00 42.34 371 LEU A C 1
ATOM 2953 O O . LEU A 1 371 ? -41.660 -10.313 18.113 1.00 42.34 371 LEU A O 1
ATOM 2957 N N . HIS A 1 372 ? -42.134 -12.275 17.118 1.00 51.16 372 HIS A N 1
ATOM 2958 C CA . HIS A 1 372 ? -43.175 -11.748 16.235 1.00 51.16 372 HIS A CA 1
ATOM 2959 C C . HIS A 1 372 ? -44.589 -12.018 16.771 1.00 51.16 372 HIS A C 1
ATOM 2961 O O . HIS A 1 372 ? -44.826 -13.006 17.472 1.00 51.16 372 HIS A O 1
ATOM 2967 N N . ASP A 1 373 ? -45.548 -11.189 16.341 1.00 46.03 373 ASP A N 1
ATOM 2968 C CA . ASP A 1 373 ? -46.980 -11.323 16.654 1.00 46.03 373 ASP A CA 1
ATOM 2969 C C . ASP A 1 373 ? -47.593 -12.649 16.136 1.00 46.03 373 ASP A C 1
ATOM 2971 O O . ASP A 1 373 ? -48.635 -13.083 16.623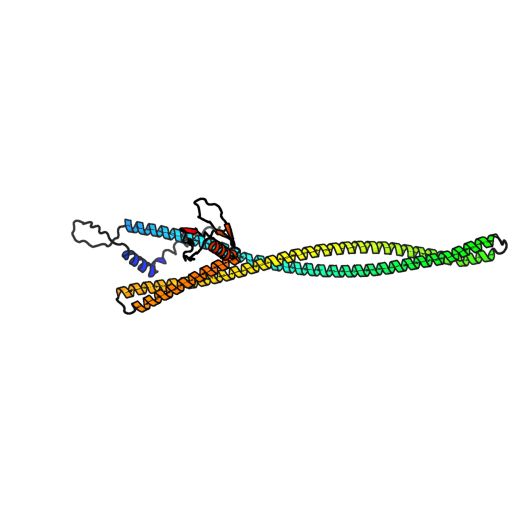 1.00 46.03 373 ASP A O 1
ATOM 2975 N N . ASP A 1 374 ? -46.932 -13.339 15.197 1.00 48.69 374 ASP A N 1
ATOM 2976 C CA . ASP A 1 374 ? -47.318 -14.656 14.667 1.00 48.69 374 ASP A CA 1
ATOM 2977 C C . ASP A 1 374 ? -46.676 -15.847 15.426 1.00 48.69 374 ASP A C 1
ATOM 2979 O O . ASP A 1 374 ? -46.785 -16.995 14.993 1.00 48.69 374 ASP A O 1
ATOM 2983 N N . GLY A 1 375 ? -46.029 -15.598 16.574 1.00 51.16 375 GLY A N 1
ATOM 2984 C CA . GLY A 1 375 ? -45.480 -16.632 17.463 1.00 51.16 375 GLY A CA 1
ATOM 2985 C C . GLY A 1 375 ? -44.105 -17.174 17.060 1.00 51.16 375 GLY A C 1
ATOM 2986 O O . GLY A 1 375 ? -43.643 -18.160 17.636 1.00 51.16 375 GLY A O 1
ATOM 2987 N N . ASN A 1 376 ? -43.433 -16.548 16.091 1.00 48.84 376 ASN A N 1
ATOM 2988 C CA . ASN A 1 376 ? -42.089 -16.950 15.681 1.00 48.84 376 ASN A CA 1
ATOM 2989 C C . ASN A 1 376 ? -41.015 -16.346 16.587 1.00 48.84 376 ASN A C 1
ATOM 2991 O O . ASN A 1 376 ? -41.072 -15.162 16.920 1.00 48.84 376 ASN A O 1
ATOM 2995 N N . ILE A 1 377 ? -40.028 -17.174 16.943 1.00 50.94 377 ILE A N 1
ATOM 2996 C CA . ILE A 1 377 ? -38.858 -16.797 17.740 1.00 50.94 377 ILE A CA 1
ATOM 2997 C C . ILE A 1 377 ? -37.618 -16.983 16.871 1.00 50.94 377 ILE A C 1
ATOM 2999 O O . ILE A 1 377 ? -37.294 -18.108 16.482 1.00 50.94 377 ILE A O 1
ATOM 3003 N N . PHE A 1 378 ? -36.916 -15.893 16.585 1.00 51.44 378 PHE A N 1
ATOM 3004 C CA . PHE A 1 378 ? -35.568 -15.957 16.024 1.00 51.44 378 PHE A CA 1
ATOM 3005 C C . PHE A 1 378 ? -34.560 -15.962 17.166 1.00 51.44 378 PHE A C 1
ATOM 3007 O O . PHE A 1 378 ? -34.715 -15.187 18.109 1.00 51.44 378 PHE A O 1
ATOM 3014 N N . VAL A 1 379 ? -33.571 -16.852 17.086 1.00 50.03 379 VAL A N 1
ATOM 3015 C CA . VAL A 1 379 ? -32.463 -16.936 18.041 1.00 50.03 379 VAL A CA 1
ATOM 3016 C C . VAL A 1 379 ? -31.200 -16.530 17.298 1.00 50.03 379 VAL A C 1
ATOM 3018 O O . VAL A 1 379 ? -30.839 -17.165 16.308 1.00 50.03 379 VAL A O 1
ATOM 3021 N N . LEU A 1 380 ? -30.554 -15.464 17.761 1.00 49.22 380 LEU A N 1
ATOM 3022 C CA . LEU A 1 380 ? -29.207 -15.111 17.327 1.00 49.22 380 LEU A CA 1
ATOM 3023 C C . LEU A 1 380 ? -28.207 -15.826 18.229 1.00 49.22 380 LEU A C 1
ATOM 3025 O O . LEU A 1 380 ? -28.183 -15.605 19.440 1.00 49.22 380 LEU A O 1
ATOM 3029 N N . GLU A 1 381 ? -27.404 -16.701 17.629 1.00 45.06 381 GLU A N 1
ATOM 3030 C CA . GLU A 1 381 ? -26.327 -17.413 18.309 1.00 45.06 381 GLU A CA 1
ATOM 3031 C C . GLU A 1 381 ? -24.992 -16.935 17.724 1.00 45.06 381 GLU A C 1
ATOM 3033 O O . GLU A 1 381 ? -24.673 -17.191 16.559 1.00 45.06 381 GLU A O 1
ATOM 3038 N N . PHE A 1 382 ? -24.211 -16.213 18.528 1.00 42.47 382 PHE A N 1
ATOM 3039 C CA . PHE A 1 382 ? -22.871 -15.776 18.151 1.00 42.47 382 PHE A CA 1
ATOM 3040 C C . PHE A 1 382 ? -21.886 -16.914 18.421 1.00 42.47 382 PHE A C 1
ATOM 3042 O O . PHE A 1 382 ? -21.652 -17.286 19.569 1.00 42.47 382 PHE A O 1
ATOM 3049 N N . LYS A 1 383 ? -21.308 -17.481 17.359 1.00 39.09 383 LYS A N 1
ATOM 3050 C CA . LYS A 1 383 ? -20.154 -18.380 17.465 1.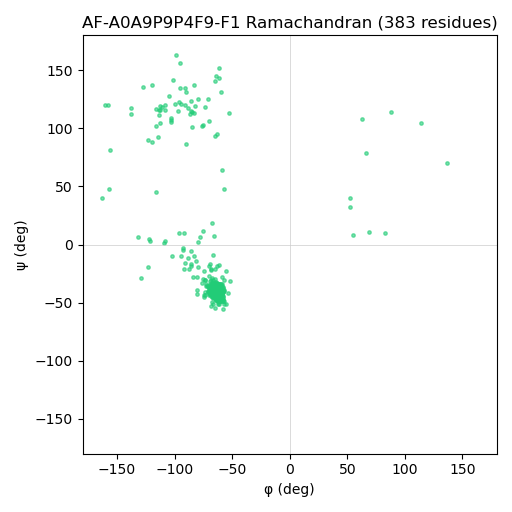00 39.09 383 LYS A CA 1
ATOM 3051 C C . LYS A 1 383 ? -18.932 -17.641 16.944 1.00 39.09 383 LYS A C 1
ATOM 3053 O O . LYS A 1 383 ? -18.907 -17.300 15.765 1.00 39.09 383 LYS A O 1
ATOM 3058 N N . GLY A 1 384 ? -17.959 -17.388 17.821 1.00 32.88 384 GLY A N 1
ATOM 3059 C CA . GLY A 1 384 ? -16.618 -16.982 17.398 1.00 32.88 384 GLY A CA 1
ATOM 3060 C C . GLY A 1 384 ? -16.016 -18.083 16.523 1.00 32.88 384 GLY A C 1
ATOM 3061 O O . GLY A 1 384 ? -16.142 -19.263 16.866 1.00 32.88 384 GLY A O 1
ATOM 3062 N N . CYS A 1 385 ? -15.470 -17.701 15.368 1.00 29.25 385 CYS A N 1
ATOM 3063 C CA . CYS A 1 385 ? -14.753 -18.601 14.462 1.00 29.25 385 CYS A CA 1
ATOM 3064 C C . CYS A 1 385 ? -13.293 -18.736 14.877 1.00 29.25 385 CYS A C 1
ATOM 3066 O O . CYS A 1 385 ? -12.707 -17.695 15.249 1.00 29.25 385 CYS A O 1
#

Sequence (385 aa):
MSQGFQETVAELELTDLARDGNARVKILEWQKLVLGKRLAIADRTGTGVETETPDLKQMLAVVSRRAGVLGQEGQAIHDLQSELDVGRVTAESYPQEAEHVGWLEEELVEVKKQLQQEQVATRDLEESLKTARDAMQRNIKLTSALKGELEQPRQRMKYYSSKGRETRGDETGLGRLEKISSPYIKNLKSTKAKVDKRLEASKNQVTGLEKDLEAARQSIKARKRDLASLKLEIDDEDERIRLLKAQLFETNRLIQLEKEKEKLEAEQMEIQAALVGARASSSPDLGELMQREAQVDASLSQVEEKMVATVLDGMRHAEYRVRFESSKTGRQTGVNYVLVEDLEKEFEDLVVEKGGVRRYYCNKWKEEKVLHDDGNIFVLEFKGC

Mean predicted aligned error: 17.32 Å

Foldseek 3Di:
DDDDDDDPPVPPVVVVCVPPPVVVVVVVVVLVPDDDDDDDDDDPPPDDDPPPDPDVVVVVVVVVVVVVVVVVVVVVVVVVVVVVVVVVVVVVCVVVLVVVLVVLVVVLVVLVVVLVVLVVVLVVLVVVLVVLVVVLVVLVVVLVVLVVVLVVVVVVLVVVVVVCVVDVPPPVVNVVVCVVVVVVNVVSVVVSVVSVVVNVVSVVVSVVSVVVSVVSVVVSVVSVVVSVVSVVVSVVSVLVVVLVVQLVVLVVVLVVLVVVLVVLVVVLVVLVVVLVVCVVVVNPCNVVSVVVNVVSVVVNVVSLVVSVVSVLSSQLSVQAWWWWFFPPDVDRDDTDTHGSVCVVVVVVVVCVVPPDFDQDDDSDPPWRWGADPVGGTITTDDDDD

Solvent-accessible surface area (backbone atoms only — not comparable to full-atom values): 22128 Å² total; per-residue (Å²): 144,89,84,89,90,82,83,75,71,79,73,63,66,72,66,58,67,77,70,44,70,63,57,59,53,55,54,58,54,55,66,72,70,68,81,81,83,91,81,90,82,86,70,100,76,84,74,86,75,88,74,90,69,75,62,66,69,57,54,50,55,52,50,54,52,49,54,52,50,52,51,52,52,54,48,53,52,53,52,53,51,51,52,50,51,51,51,48,55,57,58,63,43,49,61,55,52,52,50,49,52,53,51,53,52,52,51,50,52,51,53,51,51,53,52,52,51,50,54,49,53,50,49,53,50,53,53,51,45,52,55,49,51,54,52,40,52,51,46,54,55,48,52,54,49,53,53,54,63,53,45,54,60,51,52,49,48,54,51,50,60,56,53,50,71,74,47,94,78,54,67,71,58,54,54,50,49,47,66,62,47,49,61,55,54,53,49,51,52,53,53,49,54,54,49,54,53,51,43,53,54,45,50,53,49,49,58,48,51,54,50,53,52,52,52,50,53,52,50,53,55,50,54,55,50,53,54,54,51,54,49,52,54,49,56,53,50,54,50,50,54,52,30,52,52,51,27,53,51,31,50,55,51,43,57,52,46,51,56,53,44,57,52,45,53,53,50,46,52,52,47,52,54,50,48,57,51,30,64,75,67,69,44,88,61,50,65,60,52,53,54,49,46,54,51,46,54,53,48,46,54,52,45,54,53,50,42,52,52,36,51,53,53,27,37,40,48,64,68,38,61,43,48,44,47,62,63,88,65,95,53,92,75,62,79,45,76,41,45,54,78,50,46,64,57,54,50,49,55,55,38,71,77,63,70,67,68,61,88,54,89,56,95,53,98,79,54,42,56,44,54,38,94,85,74,49,60,39,52,51,56,87,68,87,131

Secondary structure (DSSP, 8-state):
----SSSSSTTSSSSGGGS-HHHHHHHHHHHHS----------TT----------HHHHHHHHHHHHHHHHHHHHHHHHHHHHHHHHHHHHHHHHHHHHHHHHHHHHHHHHHHHHHHHHHHHHHHHHHHHHHHHHHHHHHHHHHHHHHHHHHHHHHHHHHHHHHHH-TT-HHHHHHHHHHHHHHHHHHHHHHHHHHHHHHHHHHHHHHHHHHHHHHHHHHHHHHHHHHHHHHHHHHHHHHHHHHHHHHHHHHHHHHHHHHHHHHHHHHHHHHHHHHHHHHHT-TTHHHHHHHHHHHHHHHHHHHHHHHHHHHHHHHHTT-EEEEE--TTSS---EEEEEGGGHHHHHHHHHHHHT-B------STT-EEEEBTTS-EEEEE----

pLDDT: mean 72.7, std 17.84, range [29.25, 97.69]

Radius of gyration: 50.5 Å; Cα contacts (8 Å, |Δi|>4): 200; chains: 1; bounding box: 101×49×167 Å